Protein AF-A0A9P5JJC6-F1 (afdb_monomer)

Foldseek 3Di:
DFADEDDCLQQAPLLLVLLLLLLCLLVVLLLLLLVVVDDPVVLVVSLVLSQVSLLVLLVSLLVSLVVQVVCCVPPNDALLSLVSSLLSLVSSLLSSCSSVVSVVVSVVVVVVVVVPPPPDPPPPVPVCVVVVVVVCCVVSVVVSLVSSLVSLLSSLVSQLVCLVDVQVSGPPPRRCLQVQWQDAPNDTDRSPDPVNSVVSNVLSVQSNRVVSVVVVVVVVCCVVVVVLLVVVVVVVVVCCVPVVVVVVVVPPDDPDDDPDDPCPPPPVPSVSSSSRCVVSVVVSVSSSVSSVVSVVSHNYDPCSNDDDPSSVVSNVVSVVSVVVSVVVVPPDPPVPDPVVVVVVVVVVVVVVVVVVVVPPPPDDPDDDDDDDDDDDDDDDDDDD

Structure (mmCIF, N/CA/C/O backbone):
data_AF-A0A9P5JJC6-F1
#
_entry.id   AF-A0A9P5JJC6-F1
#
loop_
_atom_site.group_PDB
_atom_site.id
_atom_site.type_symbol
_atom_site.label_atom_id
_atom_site.label_alt_id
_atom_site.label_comp_id
_atom_site.label_asym_id
_atom_site.label_entity_id
_atom_site.label_seq_id
_atom_site.pdbx_PDB_ins_code
_atom_site.Cartn_x
_atom_site.Cartn_y
_atom_site.Cartn_z
_atom_site.occupancy
_atom_site.B_iso_or_equiv
_atom_site.auth_seq_id
_atom_site.auth_comp_id
_atom_site.auth_asym_id
_atom_site.auth_atom_id
_atom_site.pdbx_PDB_model_num
ATOM 1 N N . MET A 1 1 ? -23.517 14.681 21.147 1.00 79.69 1 MET A N 1
ATOM 2 C CA . MET A 1 1 ? -22.673 13.940 20.184 1.00 79.69 1 MET A CA 1
ATOM 3 C C . MET A 1 1 ? -21.593 13.255 20.994 1.00 79.69 1 MET A C 1
ATOM 5 O O . MET A 1 1 ? -21.137 13.869 21.946 1.00 79.69 1 MET A O 1
ATOM 9 N N . CYS A 1 2 ? -21.265 12.003 20.686 1.00 91.69 2 CYS A N 1
ATOM 10 C CA . CYS A 1 2 ? -20.196 11.279 21.375 1.00 91.69 2 CYS A CA 1
ATOM 11 C C . CYS A 1 2 ? -18.843 11.792 20.853 1.00 91.69 2 CYS A C 1
ATOM 13 O O . CYS A 1 2 ? -18.713 11.996 19.643 1.00 91.69 2 CYS A O 1
ATOM 15 N N . GLU A 1 3 ? -17.893 12.080 21.737 1.00 92.75 3 GLU A N 1
ATOM 16 C CA . GLU A 1 3 ? -16.533 12.500 21.375 1.00 92.75 3 GLU A CA 1
ATOM 17 C C . GLU A 1 3 ? -15.627 11.272 21.446 1.00 92.75 3 GLU A C 1
ATOM 19 O O . GLU A 1 3 ? -15.581 10.596 22.470 1.00 92.75 3 GLU A O 1
ATOM 24 N N . ILE A 1 4 ? -14.966 10.933 20.338 1.00 92.50 4 ILE A N 1
ATOM 25 C CA . ILE A 1 4 ? -14.081 9.765 20.286 1.00 92.50 4 ILE A CA 1
ATOM 26 C C . ILE A 1 4 ? -12.708 10.192 20.802 1.00 92.50 4 ILE A C 1
ATOM 28 O O . ILE A 1 4 ? -12.086 11.090 20.227 1.00 92.50 4 ILE A O 1
ATOM 32 N N . GLN A 1 5 ? -12.236 9.549 21.872 1.00 91.00 5 GLN A N 1
ATOM 33 C CA . GLN A 1 5 ? -10.910 9.817 22.419 1.00 91.00 5 GLN A CA 1
ATOM 34 C C . GLN A 1 5 ? -9.816 9.157 21.567 1.00 91.00 5 GLN A C 1
ATOM 36 O O . GLN A 1 5 ? -9.604 7.948 21.652 1.00 91.00 5 GLN A O 1
ATOM 41 N N . THR A 1 6 ? -9.133 10.013 20.803 1.00 88.75 6 THR A N 1
ATOM 42 C CA . THR A 1 6 ? -7.909 9.787 20.012 1.00 88.75 6 THR A CA 1
ATOM 43 C C . THR A 1 6 ? -6.811 9.011 20.752 1.00 88.75 6 THR A C 1
ATOM 45 O O . THR A 1 6 ? -6.292 9.546 21.729 1.00 88.75 6 THR A O 1
ATOM 48 N N . ASN A 1 7 ? -6.356 7.829 20.301 1.00 89.25 7 ASN A N 1
ATOM 49 C CA . ASN A 1 7 ? -5.052 7.291 20.704 1.00 89.25 7 ASN A CA 1
ATOM 50 C C . ASN A 1 7 ? -3.941 7.746 19.727 1.00 89.25 7 ASN A C 1
ATOM 52 O O . ASN A 1 7 ? -3.758 7.135 18.660 1.00 89.25 7 ASN A O 1
ATOM 56 N N . PRO A 1 8 ? -3.142 8.775 20.084 1.00 88.31 8 PRO A N 1
ATOM 57 C CA . PRO A 1 8 ? -2.118 9.328 19.201 1.00 88.31 8 PRO A CA 1
ATOM 58 C C . PRO A 1 8 ? -0.985 8.342 18.884 1.00 88.31 8 PRO A C 1
ATOM 60 O O . PRO A 1 8 ? -0.291 8.531 17.885 1.00 88.31 8 PRO A O 1
ATOM 63 N N . ASP A 1 9 ? -0.777 7.291 19.677 1.00 86.19 9 ASP A N 1
ATOM 64 C CA . ASP A 1 9 ? 0.316 6.342 19.449 1.00 86.19 9 ASP A CA 1
ATOM 65 C C . ASP A 1 9 ? -0.030 5.267 18.409 1.00 86.19 9 ASP A C 1
ATOM 67 O O . ASP A 1 9 ? 0.871 4.737 17.761 1.00 86.19 9 ASP A O 1
ATOM 71 N N . ALA A 1 10 ? -1.316 4.953 18.214 1.00 86.06 10 ALA A N 1
ATOM 72 C CA . ALA A 1 10 ? -1.757 3.973 17.214 1.00 86.06 10 ALA A CA 1
ATOM 73 C C . ALA A 1 10 ? -2.238 4.618 15.912 1.00 86.06 10 ALA A C 1
ATOM 75 O O . ALA A 1 10 ? -1.879 4.163 14.824 1.00 86.06 10 ALA A O 1
ATOM 76 N N . ALA A 1 11 ? -3.041 5.676 16.018 1.00 88.12 11 ALA A N 1
ATOM 77 C CA . ALA A 1 11 ? -3.703 6.309 14.880 1.00 88.12 11 ALA A CA 1
ATOM 78 C C . ALA A 1 11 ? -3.235 7.752 14.645 1.00 88.12 11 ALA A C 1
ATOM 80 O O . ALA A 1 11 ? -3.816 8.463 13.827 1.00 88.12 11 ALA A O 1
ATOM 81 N N . GLY A 1 12 ? -2.183 8.201 15.329 1.00 90.62 12 GLY A N 1
ATOM 82 C CA . GLY A 1 12 ? -1.742 9.586 15.252 1.00 90.62 12 GLY A CA 1
ATOM 83 C C . GLY A 1 12 ? -1.091 9.991 13.932 1.00 90.62 12 GLY A C 1
ATOM 84 O O . GLY A 1 12 ? -0.578 9.171 13.166 1.00 90.62 12 GLY A O 1
ATOM 85 N N . VAL A 1 13 ? -1.062 11.303 13.694 1.00 91.62 13 VAL A N 1
ATOM 86 C CA . VAL A 1 13 ? -0.638 11.912 12.422 1.00 91.62 13 VAL A CA 1
ATOM 87 C C . VAL A 1 13 ? 0.769 11.478 11.996 1.00 91.62 13 VAL A C 1
ATOM 89 O O . VAL A 1 13 ? 0.978 11.176 10.822 1.00 91.62 13 VAL A O 1
ATOM 92 N N . GLY A 1 14 ? 1.733 11.388 12.920 1.00 91.38 14 GLY A N 1
ATOM 93 C CA . GLY A 1 14 ? 3.092 10.958 12.566 1.00 91.38 14 GLY A CA 1
ATOM 94 C C . GLY A 1 14 ? 3.196 9.481 12.166 1.00 91.38 14 GLY A C 1
ATOM 95 O O . GLY A 1 14 ? 3.938 9.160 11.236 1.00 91.38 14 GLY A O 1
ATOM 96 N N . VAL A 1 15 ? 2.410 8.590 12.787 1.00 92.75 15 VAL A N 1
ATOM 97 C CA . VAL A 1 15 ? 2.333 7.172 12.378 1.00 92.75 15 VAL A CA 1
ATOM 98 C C . VAL A 1 15 ? 1.735 7.072 10.978 1.00 92.75 15 VAL A C 1
ATOM 100 O O . VAL A 1 15 ? 2.300 6.405 10.112 1.00 92.75 15 VAL A O 1
ATOM 103 N N . GLN A 1 16 ? 0.647 7.803 10.720 1.00 95.00 16 GLN A N 1
ATOM 104 C CA . GLN A 1 16 ? 0.024 7.853 9.398 1.00 95.00 16 GLN A CA 1
ATOM 105 C C . GLN A 1 16 ? 1.000 8.348 8.326 1.00 95.00 16 GLN A C 1
ATOM 107 O O . GLN A 1 16 ? 1.198 7.680 7.313 1.00 95.00 16 GLN A O 1
ATOM 112 N N . ALA A 1 17 ? 1.652 9.490 8.566 1.00 95.00 17 ALA A N 1
ATOM 113 C CA . ALA A 1 17 ? 2.619 10.068 7.640 1.00 95.00 17 ALA A CA 1
ATOM 114 C C . ALA A 1 17 ? 3.776 9.103 7.350 1.00 95.00 17 ALA A C 1
ATOM 116 O O . ALA A 1 17 ? 4.159 8.932 6.192 1.00 95.00 17 ALA A O 1
ATOM 117 N N . SER A 1 18 ? 4.291 8.425 8.382 1.00 95.06 18 SER A N 1
ATOM 118 C CA . SER A 1 18 ? 5.334 7.410 8.231 1.00 95.06 18 SER A CA 1
ATOM 119 C C . SER A 1 18 ? 4.886 6.262 7.326 1.00 95.06 18 SER A C 1
ATOM 121 O O . SER A 1 18 ? 5.585 5.932 6.367 1.00 95.06 18 SER A O 1
ATOM 123 N N . VAL A 1 19 ? 3.699 5.696 7.566 1.00 96.12 19 VAL A N 1
ATOM 124 C CA . VAL A 1 19 ? 3.147 4.611 6.742 1.00 96.12 19 VAL A CA 1
ATOM 125 C C . VAL A 1 19 ? 2.940 5.062 5.295 1.00 96.12 19 VAL A C 1
ATOM 127 O O . VAL A 1 19 ? 3.294 4.325 4.376 1.00 96.12 19 VAL A O 1
ATOM 130 N N . TYR A 1 20 ? 2.430 6.277 5.071 1.00 96.81 20 TYR A N 1
ATOM 131 C CA . TYR A 1 20 ? 2.233 6.812 3.721 1.00 96.81 20 TYR A CA 1
ATOM 132 C C . TYR A 1 20 ? 3.564 6.953 2.979 1.00 96.81 20 TYR A C 1
ATOM 134 O O . TYR A 1 20 ? 3.691 6.462 1.858 1.00 96.81 20 TYR A O 1
ATOM 142 N N . ILE A 1 21 ? 4.577 7.556 3.612 1.00 96.00 21 ILE A N 1
ATOM 143 C CA . ILE A 1 21 ? 5.918 7.696 3.027 1.00 96.00 21 ILE A CA 1
ATOM 144 C C . ILE A 1 21 ? 6.488 6.314 2.694 1.00 96.00 21 ILE A C 1
ATOM 146 O O . ILE A 1 21 ? 6.892 6.074 1.556 1.00 96.00 21 ILE A O 1
ATOM 150 N N . GLN A 1 22 ? 6.469 5.384 3.652 1.00 95.00 22 GLN A N 1
ATOM 151 C CA . GLN A 1 22 ? 7.000 4.033 3.462 1.00 95.00 22 GLN A CA 1
ATOM 152 C C . GLN A 1 22 ? 6.285 3.263 2.343 1.00 95.00 22 GLN A C 1
ATOM 154 O O . GLN A 1 22 ? 6.936 2.502 1.633 1.00 95.00 22 GLN A O 1
ATOM 159 N N . ALA A 1 23 ? 4.982 3.476 2.141 1.00 95.69 23 ALA A N 1
ATOM 160 C CA . ALA A 1 23 ? 4.236 2.843 1.056 1.00 95.69 23 ALA A CA 1
ATOM 161 C C . ALA A 1 23 ? 4.600 3.404 -0.333 1.00 95.69 23 ALA A C 1
ATOM 163 O O . ALA A 1 23 ? 4.572 2.664 -1.318 1.00 95.69 23 ALA A O 1
ATOM 164 N N . PHE A 1 24 ? 4.983 4.684 -0.430 1.00 95.81 24 PHE A N 1
ATOM 165 C CA . PHE A 1 24 ? 5.386 5.311 -1.696 1.00 95.81 24 PHE A CA 1
ATOM 166 C C . PHE A 1 24 ? 6.858 5.091 -2.068 1.00 95.81 24 PHE A C 1
ATOM 168 O O . PHE A 1 24 ? 7.178 5.063 -3.257 1.00 95.81 24 PHE A O 1
ATOM 175 N N . LEU A 1 25 ? 7.764 4.914 -1.103 1.00 95.19 25 LEU A N 1
ATOM 176 C CA . LEU A 1 25 ? 9.202 4.778 -1.383 1.00 95.19 25 LEU A CA 1
ATOM 177 C C . LEU A 1 25 ? 9.561 3.630 -2.353 1.00 95.19 25 LEU A C 1
ATOM 179 O O . LEU A 1 25 ? 10.327 3.887 -3.288 1.00 95.19 25 LEU A O 1
ATOM 183 N N . PRO A 1 26 ? 9.008 2.405 -2.227 1.00 93.81 26 PRO A N 1
ATOM 184 C CA . PRO A 1 26 ? 9.242 1.342 -3.204 1.00 93.81 26 PRO A CA 1
ATOM 185 C C . PRO A 1 26 ? 8.793 1.726 -4.622 1.00 93.81 26 PRO A C 1
ATOM 187 O O . PRO A 1 26 ? 9.467 1.388 -5.595 1.00 93.81 26 PRO A O 1
ATOM 190 N N . LEU A 1 27 ? 7.678 2.459 -4.749 1.00 92.50 27 LEU A N 1
ATOM 191 C CA . LEU A 1 27 ? 7.147 2.915 -6.039 1.00 92.50 27 LEU A CA 1
ATOM 192 C C . LEU A 1 27 ? 8.057 3.968 -6.670 1.00 92.50 27 LEU A C 1
ATOM 194 O O . LEU A 1 27 ? 8.324 3.905 -7.867 1.00 92.50 27 LEU A O 1
ATOM 198 N N . ILE A 1 28 ? 8.580 4.897 -5.867 1.00 92.56 28 ILE A N 1
ATOM 199 C CA . ILE A 1 28 ? 9.541 5.909 -6.324 1.00 92.56 28 ILE A CA 1
ATOM 200 C C . ILE A 1 28 ? 10.833 5.239 -6.806 1.00 92.56 28 ILE A C 1
ATOM 202 O O . ILE A 1 28 ? 11.307 5.556 -7.894 1.00 92.56 28 ILE A O 1
ATOM 206 N N . SER A 1 29 ? 11.367 4.275 -6.050 1.00 91.06 29 SER A N 1
ATOM 207 C CA . SER A 1 29 ? 12.551 3.502 -6.456 1.00 91.06 29 SER A CA 1
ATOM 208 C C . SER A 1 29 ? 12.326 2.783 -7.795 1.00 91.06 29 SER A C 1
ATOM 210 O O . SER A 1 29 ? 13.157 2.876 -8.700 1.00 91.06 29 SER A O 1
ATOM 212 N N . MET A 1 30 ? 11.151 2.170 -7.981 1.00 88.31 30 MET A N 1
ATOM 213 C CA . MET A 1 30 ? 10.762 1.563 -9.256 1.00 88.31 30 MET A CA 1
ATOM 214 C C . MET A 1 30 ? 10.666 2.593 -10.394 1.00 88.31 30 MET A C 1
ATOM 216 O O . MET A 1 30 ? 11.070 2.299 -11.519 1.00 88.31 30 MET A O 1
ATOM 220 N N . MET A 1 31 ? 10.147 3.797 -10.131 1.00 89.19 31 MET A N 1
ATOM 221 C CA . MET A 1 31 ? 10.062 4.858 -11.144 1.00 89.19 31 MET A CA 1
ATOM 222 C C . MET A 1 31 ? 11.430 5.344 -11.580 1.00 89.19 31 MET A C 1
ATOM 224 O O . MET A 1 31 ? 11.656 5.519 -12.774 1.00 89.19 31 MET A O 1
ATOM 228 N N . ILE A 1 32 ? 12.352 5.503 -10.634 1.00 88.81 32 ILE A N 1
ATOM 229 C CA . ILE A 1 32 ? 13.734 5.885 -10.923 1.00 88.81 32 ILE A CA 1
ATOM 230 C C . ILE A 1 32 ? 14.394 4.837 -11.825 1.00 88.81 32 ILE A C 1
ATOM 232 O O . ILE A 1 32 ? 14.992 5.211 -12.833 1.00 88.81 32 ILE A O 1
ATOM 236 N N . ALA A 1 33 ? 14.217 3.545 -11.519 1.00 86.00 33 ALA A N 1
ATOM 237 C CA . ALA A 1 33 ? 14.742 2.454 -12.342 1.00 86.00 33 ALA A CA 1
ATOM 238 C C . ALA A 1 33 ? 14.231 2.527 -13.791 1.00 86.00 33 ALA A C 1
ATOM 240 O O . ALA A 1 33 ? 15.001 2.422 -14.742 1.00 86.00 33 ALA A O 1
ATOM 241 N N . ILE A 1 34 ? 12.932 2.784 -13.971 1.00 86.00 34 ILE A N 1
ATOM 242 C CA . ILE A 1 34 ? 12.324 2.888 -15.303 1.00 86.00 34 ILE A CA 1
ATOM 243 C C . ILE A 1 34 ? 12.801 4.141 -16.049 1.00 86.00 34 ILE A C 1
ATOM 245 O O . ILE A 1 34 ? 13.106 4.051 -17.238 1.00 86.00 34 ILE A O 1
ATOM 249 N N . CYS A 1 35 ? 12.870 5.294 -15.377 1.00 86.50 35 CYS A N 1
ATOM 250 C CA . CYS A 1 35 ? 13.293 6.560 -15.981 1.00 86.50 35 CYS A CA 1
ATOM 251 C C . CYS A 1 35 ? 14.750 6.534 -16.447 1.00 86.50 35 CYS A C 1
ATOM 253 O O . CYS A 1 35 ? 15.067 7.126 -17.476 1.00 86.50 35 CYS A O 1
ATOM 255 N N . ARG A 1 36 ? 15.633 5.868 -15.696 1.00 85.12 36 ARG A N 1
ATOM 256 C CA . ARG A 1 36 ? 17.063 5.798 -16.014 1.00 85.12 36 ARG A CA 1
ATOM 257 C C . ARG A 1 36 ? 17.356 4.931 -17.239 1.00 85.12 36 ARG A C 1
ATOM 259 O O . ARG A 1 36 ? 18.370 5.148 -17.891 1.00 85.12 36 ARG A O 1
ATOM 266 N N . GLY A 1 37 ? 16.469 3.993 -17.588 1.00 76.44 37 GLY A N 1
ATOM 267 C CA . GLY A 1 37 ? 16.646 3.126 -18.761 1.00 76.44 37 GLY A CA 1
ATOM 268 C C . GLY A 1 37 ? 17.966 2.347 -18.740 1.00 76.44 37 GLY A C 1
ATOM 269 O O . GLY A 1 37 ? 18.495 2.006 -19.796 1.00 76.44 37 GLY A O 1
ATOM 270 N N . GLU A 1 38 ? 18.517 2.132 -17.544 1.00 67.75 38 GLU A N 1
ATOM 271 C CA . GLU A 1 38 ? 19.884 1.671 -17.338 1.00 67.75 38 GLU A CA 1
ATOM 272 C C . GLU A 1 38 ? 20.054 0.169 -17.594 1.00 67.75 38 GLU A C 1
ATOM 274 O O . GLU A 1 38 ? 19.089 -0.588 -17.748 1.00 67.75 38 GLU A O 1
ATOM 279 N N . SER A 1 39 ? 21.323 -0.250 -17.639 1.00 68.69 39 SER A N 1
ATOM 280 C CA . SER A 1 39 ? 21.738 -1.642 -17.809 1.00 68.69 39 SER A CA 1
ATOM 281 C C . SER A 1 39 ? 21.050 -2.591 -16.814 1.00 68.69 39 SER A C 1
ATOM 283 O O . SER A 1 39 ? 20.652 -2.205 -15.712 1.00 68.69 39 SER A O 1
ATOM 285 N N . LEU A 1 40 ? 20.940 -3.871 -17.187 1.00 70.62 40 LEU A N 1
ATOM 286 C CA . LEU A 1 40 ? 20.334 -4.927 -16.365 1.00 70.62 40 LEU A CA 1
ATOM 287 C C . LEU A 1 40 ? 20.858 -4.941 -14.914 1.00 70.62 40 LEU A C 1
ATOM 289 O O . LEU A 1 40 ? 20.086 -5.203 -13.995 1.00 70.62 40 LEU A O 1
ATOM 293 N N . VAL A 1 41 ? 22.143 -4.633 -14.710 1.00 72.44 41 VAL A N 1
ATOM 294 C CA . VAL A 1 41 ? 22.804 -4.647 -13.395 1.00 72.44 41 VAL A CA 1
ATOM 295 C C . VAL A 1 41 ? 22.223 -3.591 -12.450 1.00 72.44 41 VAL A C 1
ATOM 297 O O . VAL A 1 41 ? 21.897 -3.919 -11.309 1.00 72.44 41 VAL A O 1
ATOM 300 N N . GLU A 1 42 ? 22.014 -2.357 -12.917 1.00 77.38 42 GLU A N 1
ATOM 301 C CA . GLU A 1 42 ? 21.430 -1.302 -12.073 1.00 77.38 42 GLU A CA 1
ATOM 302 C C . GLU A 1 42 ? 19.970 -1.620 -11.725 1.00 77.38 42 GLU A C 1
ATOM 304 O O . GLU A 1 42 ? 19.536 -1.465 -10.581 1.00 77.38 42 GLU A O 1
ATOM 309 N N . ASN A 1 43 ? 19.210 -2.155 -12.687 1.00 78.25 43 ASN A N 1
ATOM 310 C CA . ASN A 1 43 ? 17.826 -2.562 -12.446 1.00 78.25 43 ASN A CA 1
ATOM 311 C C . ASN A 1 43 ? 17.723 -3.636 -11.352 1.00 78.25 43 ASN A C 1
ATOM 313 O O . ASN A 1 43 ? 16.788 -3.606 -10.551 1.00 78.25 43 ASN A O 1
ATOM 317 N N . VAL A 1 44 ? 18.686 -4.565 -11.280 1.00 81.12 44 VAL A N 1
ATOM 318 C CA . VAL A 1 44 ? 18.753 -5.577 -10.213 1.00 81.12 44 VAL A CA 1
ATOM 319 C C . VAL A 1 44 ? 19.022 -4.929 -8.855 1.00 81.12 44 VAL A C 1
ATOM 321 O O . VAL A 1 44 ? 18.357 -5.266 -7.878 1.00 81.12 44 VAL A O 1
ATOM 324 N N . ARG A 1 45 ? 19.941 -3.965 -8.782 1.00 84.38 45 ARG A N 1
ATOM 325 C CA . ARG A 1 45 ? 20.265 -3.259 -7.536 1.00 84.38 45 ARG A CA 1
ATOM 326 C C . ARG A 1 45 ? 19.081 -2.447 -7.001 1.00 84.38 45 ARG A C 1
ATOM 328 O O . ARG A 1 45 ? 18.729 -2.566 -5.827 1.00 84.38 45 ARG A O 1
ATOM 335 N N . LEU A 1 46 ? 18.422 -1.670 -7.861 1.00 84.38 46 LEU A N 1
ATOM 336 C CA . LEU A 1 46 ? 17.216 -0.917 -7.494 1.00 84.38 46 LEU A CA 1
ATOM 337 C C . LEU A 1 46 ? 16.069 -1.856 -7.097 1.00 84.38 46 LEU A C 1
ATOM 339 O O . LEU A 1 46 ? 15.315 -1.566 -6.167 1.00 84.38 46 LEU A O 1
ATOM 343 N N . HIS A 1 47 ? 15.970 -3.021 -7.741 1.00 85.25 47 HIS A N 1
ATOM 344 C CA . HIS A 1 47 ? 15.034 -4.062 -7.339 1.00 85.25 47 HIS A CA 1
ATOM 345 C C . HIS A 1 47 ? 15.321 -4.573 -5.918 1.00 85.25 47 HIS A C 1
ATOM 347 O O . HIS A 1 47 ? 14.399 -4.620 -5.100 1.00 85.25 47 HIS A O 1
ATOM 353 N N . GLU A 1 48 ? 16.575 -4.882 -5.577 1.00 86.75 48 GLU A N 1
ATOM 354 C CA . GLU A 1 48 ? 16.948 -5.278 -4.212 1.00 86.75 48 GLU A CA 1
ATOM 355 C C . GLU A 1 48 ? 16.610 -4.189 -3.183 1.00 86.75 48 GLU A C 1
ATOM 357 O O . GLU A 1 48 ? 16.034 -4.491 -2.133 1.00 86.75 48 GLU A O 1
ATOM 362 N N . GLN A 1 49 ? 16.873 -2.918 -3.501 1.00 89.19 49 GLN A N 1
ATOM 363 C CA . GLN A 1 49 ? 16.501 -1.798 -2.635 1.00 89.19 49 GLN A CA 1
ATOM 364 C C . GLN A 1 49 ? 14.980 -1.706 -2.445 1.00 89.19 49 GLN A C 1
ATOM 366 O O . GLN A 1 49 ? 14.507 -1.524 -1.320 1.00 89.19 49 GLN A O 1
ATOM 371 N N . SER A 1 50 ? 14.198 -1.905 -3.511 1.00 90.12 50 SER A N 1
ATOM 372 C CA . SER A 1 50 ? 12.734 -1.932 -3.423 1.00 90.12 50 SER A CA 1
ATOM 373 C C . SER A 1 50 ? 12.225 -3.059 -2.512 1.00 90.12 50 SER A C 1
ATOM 375 O O . SER A 1 50 ? 11.279 -2.844 -1.753 1.00 90.12 50 SER A O 1
ATOM 377 N N . ILE A 1 51 ? 12.879 -4.233 -2.516 1.00 90.81 51 ILE A N 1
ATOM 378 C CA . ILE A 1 51 ? 12.553 -5.353 -1.618 1.00 90.81 51 ILE A CA 1
ATOM 379 C C . ILE A 1 51 ? 12.802 -4.960 -0.163 1.00 90.81 51 ILE A C 1
ATOM 381 O O . ILE A 1 51 ? 11.961 -5.239 0.691 1.00 90.81 51 ILE A O 1
ATOM 385 N N . ILE A 1 52 ? 13.936 -4.321 0.133 1.00 91.75 52 ILE A N 1
ATOM 386 C CA . ILE A 1 52 ? 14.273 -3.891 1.498 1.00 91.75 52 ILE A CA 1
ATOM 387 C C . ILE A 1 52 ? 13.222 -2.897 2.012 1.00 91.75 52 ILE A C 1
ATOM 389 O O . ILE A 1 52 ? 12.674 -3.104 3.094 1.00 91.75 52 ILE A O 1
ATOM 393 N N . LEU A 1 53 ? 12.870 -1.887 1.210 1.00 93.31 53 LEU A N 1
ATOM 394 C CA . LEU A 1 53 ? 11.852 -0.883 1.554 1.00 93.31 53 LEU A CA 1
ATOM 395 C C . LEU A 1 53 ? 10.454 -1.501 1.739 1.00 93.31 53 LEU A C 1
ATOM 397 O O . LEU A 1 53 ? 9.707 -1.138 2.650 1.00 93.31 53 LEU A O 1
ATOM 401 N N . ALA A 1 54 ? 10.096 -2.472 0.898 1.00 93.12 54 ALA A N 1
ATOM 402 C CA . ALA A 1 54 ? 8.848 -3.214 1.037 1.00 93.12 54 ALA A CA 1
ATOM 403 C C . ALA A 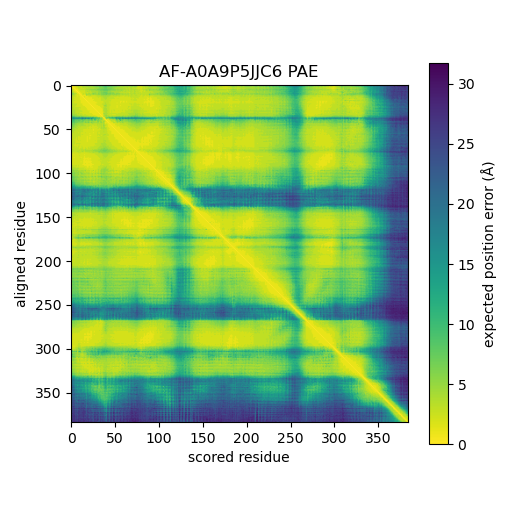1 54 ? 8.821 -4.041 2.333 1.00 93.12 54 ALA A C 1
ATOM 405 O O . ALA A 1 54 ? 7.822 -4.026 3.051 1.00 93.12 54 ALA A O 1
ATOM 406 N N . LYS A 1 55 ? 9.923 -4.725 2.675 1.00 92.62 55 LYS A N 1
ATOM 407 C CA . LYS A 1 55 ? 10.047 -5.481 3.933 1.00 92.62 55 LYS A CA 1
ATOM 408 C C . LYS A 1 55 ? 9.889 -4.566 5.149 1.00 92.62 55 LYS A C 1
ATOM 410 O O . LYS A 1 55 ? 9.156 -4.923 6.066 1.00 92.62 55 LYS A O 1
ATOM 415 N N . THR A 1 56 ? 10.515 -3.386 5.155 1.00 92.62 56 THR A N 1
ATOM 416 C CA . THR A 1 56 ? 10.378 -2.428 6.268 1.00 92.62 56 THR A CA 1
ATOM 417 C C . THR A 1 56 ? 8.946 -1.921 6.427 1.00 92.62 56 THR A C 1
ATOM 419 O O . THR A 1 56 ? 8.462 -1.806 7.553 1.00 92.62 56 THR A O 1
ATOM 422 N N . SER A 1 57 ? 8.237 -1.696 5.315 1.00 94.31 57 SER A N 1
ATOM 423 C CA . SER A 1 57 ? 6.825 -1.299 5.340 1.00 94.31 57 SER A CA 1
ATOM 424 C C . SER A 1 57 ? 5.928 -2.405 5.916 1.00 94.31 57 SER A C 1
ATOM 426 O O . SER A 1 57 ? 5.111 -2.139 6.798 1.00 94.31 57 SER A O 1
ATOM 428 N N . LEU A 1 58 ? 6.135 -3.666 5.512 1.00 95.00 58 LEU A N 1
ATOM 429 C CA . LEU A 1 58 ? 5.406 -4.819 6.061 1.00 95.00 58 LEU A CA 1
ATOM 430 C C . LEU A 1 58 ? 5.687 -5.034 7.554 1.00 95.00 58 LEU A C 1
ATOM 432 O O . LEU A 1 58 ? 4.759 -5.254 8.331 1.00 95.00 58 LEU A O 1
ATOM 436 N N . LEU A 1 59 ? 6.950 -4.926 7.976 1.00 94.38 59 LEU A N 1
ATOM 437 C CA . LEU A 1 59 ? 7.317 -5.022 9.392 1.00 94.38 59 LEU A CA 1
ATOM 438 C C . LEU A 1 59 ? 6.664 -3.913 10.220 1.00 94.38 59 LEU A C 1
ATOM 440 O O . LEU A 1 59 ? 6.198 -4.173 11.327 1.00 94.38 59 LEU A O 1
ATOM 444 N N . THR A 1 60 ? 6.568 -2.705 9.663 1.00 93.75 60 THR A N 1
ATOM 445 C CA . THR A 1 60 ? 5.860 -1.589 10.294 1.00 93.75 60 THR A CA 1
ATOM 446 C C . THR A 1 60 ? 4.367 -1.897 10.428 1.00 93.75 60 THR A C 1
ATOM 448 O O . THR A 1 60 ? 3.803 -1.687 11.497 1.00 93.75 60 THR A O 1
ATOM 451 N N . ALA A 1 61 ? 3.729 -2.474 9.404 1.00 95.56 61 ALA A N 1
ATOM 452 C CA . ALA A 1 61 ? 2.327 -2.894 9.480 1.00 95.56 61 ALA A CA 1
ATOM 453 C C . ALA A 1 61 ? 2.082 -3.916 10.603 1.00 95.56 61 ALA A C 1
ATOM 455 O O . ALA A 1 61 ? 1.131 -3.775 11.370 1.00 95.56 61 ALA A O 1
ATOM 456 N N . VAL A 1 62 ? 2.956 -4.921 10.725 1.00 96.12 62 VAL A N 1
ATOM 457 C CA . VAL A 1 62 ? 2.882 -5.930 11.793 1.00 96.12 62 VAL A CA 1
ATOM 458 C C . VAL A 1 62 ? 3.098 -5.289 13.167 1.00 96.12 62 VAL A C 1
ATOM 460 O O . VAL A 1 62 ? 2.344 -5.573 14.096 1.00 96.12 62 VAL A O 1
ATOM 463 N N . ALA A 1 63 ? 4.078 -4.392 13.297 1.00 94.69 63 ALA A N 1
ATOM 464 C CA . ALA A 1 63 ? 4.356 -3.687 14.545 1.00 94.69 63 ALA A CA 1
ATOM 465 C C . ALA A 1 63 ? 3.167 -2.827 15.006 1.00 94.69 63 ALA A C 1
ATOM 467 O O . ALA A 1 63 ? 2.814 -2.866 16.183 1.00 94.69 63 ALA A O 1
ATOM 468 N N . ILE A 1 64 ? 2.508 -2.109 14.090 1.00 94.81 64 ILE A N 1
ATOM 469 C CA . ILE A 1 64 ? 1.315 -1.309 14.404 1.00 94.81 64 ILE A CA 1
ATOM 470 C C . ILE A 1 64 ? 0.183 -2.208 14.926 1.00 94.81 64 ILE A C 1
ATOM 472 O O . ILE A 1 64 ? -0.462 -1.854 15.911 1.00 94.81 64 ILE A O 1
ATOM 476 N N . ILE A 1 65 ? -0.035 -3.389 14.339 1.00 96.69 65 ILE A N 1
ATOM 477 C CA . ILE A 1 65 ? -1.074 -4.323 14.813 1.00 96.69 65 ILE A CA 1
ATOM 478 C C . ILE A 1 65 ? -0.744 -4.866 16.193 1.00 96.69 65 ILE A C 1
ATOM 480 O O . ILE A 1 65 ? -1.621 -4.914 17.049 1.00 96.69 65 ILE A O 1
ATOM 484 N N . ILE A 1 66 ? 0.507 -5.263 16.432 1.00 95.81 66 ILE A N 1
ATOM 485 C CA . ILE A 1 66 ? 0.929 -5.738 17.753 1.00 95.81 66 ILE A CA 1
ATOM 486 C C . ILE A 1 66 ? 0.699 -4.639 18.796 1.00 95.81 66 ILE A C 1
ATOM 488 O O . ILE A 1 66 ? 0.121 -4.915 19.847 1.00 95.81 66 ILE A O 1
ATOM 492 N N . SER A 1 67 ? 1.065 -3.392 18.487 1.00 94.69 67 SER A N 1
ATOM 493 C CA . SER A 1 67 ? 0.784 -2.240 19.348 1.00 94.69 67 SER A CA 1
ATOM 494 C C . SER A 1 67 ? -0.715 -2.055 19.587 1.00 94.69 67 SER A C 1
ATOM 496 O O . SER A 1 67 ? -1.124 -1.915 20.737 1.00 94.69 67 SER A O 1
ATOM 498 N N . ALA A 1 68 ? -1.547 -2.139 18.546 1.00 95.75 68 ALA A N 1
ATOM 499 C CA . ALA A 1 68 ? -3.000 -2.031 18.666 1.00 95.75 68 ALA A CA 1
ATOM 500 C C . ALA A 1 68 ? -3.597 -3.154 19.534 1.00 95.75 68 ALA A C 1
ATOM 502 O O . ALA A 1 68 ? -4.442 -2.893 20.390 1.00 95.75 68 ALA A O 1
ATOM 503 N N . ILE A 1 69 ? -3.117 -4.394 19.386 1.00 96.44 69 ILE A N 1
ATOM 504 C CA . ILE A 1 69 ? -3.520 -5.526 20.230 1.00 96.44 69 ILE A CA 1
ATOM 505 C C . ILE A 1 69 ? -3.139 -5.247 21.688 1.00 96.44 69 ILE A C 1
ATOM 507 O O . ILE A 1 69 ? -3.998 -5.313 22.567 1.00 96.44 69 ILE A O 1
ATOM 511 N N . VAL A 1 70 ? -1.887 -4.880 21.968 1.00 95.75 70 VAL A N 1
ATOM 512 C CA . VAL A 1 70 ? -1.440 -4.583 23.339 1.00 95.75 70 VAL A CA 1
ATOM 513 C C . VAL A 1 70 ? -2.258 -3.443 23.954 1.00 95.75 70 VAL A C 1
ATOM 515 O O . VAL A 1 70 ? -2.728 -3.571 25.086 1.00 95.75 70 VAL A O 1
ATOM 518 N N . GLN A 1 71 ? -2.490 -2.364 23.204 1.00 94.00 71 GLN A N 1
ATOM 519 C CA . GLN A 1 71 ? -3.290 -1.225 23.657 1.00 94.00 71 GLN A CA 1
ATOM 520 C C . GLN A 1 71 ? -4.746 -1.618 23.928 1.00 94.00 71 GLN A C 1
ATOM 522 O O . GLN A 1 71 ? -5.272 -1.285 24.988 1.00 94.00 71 GLN A O 1
ATOM 527 N N . SER A 1 72 ? -5.366 -2.418 23.056 1.00 95.31 72 SER A N 1
ATOM 528 C CA . SER A 1 72 ? -6.741 -2.901 23.255 1.00 95.31 72 SER A CA 1
ATOM 529 C C . SER A 1 72 ? -6.913 -3.745 24.527 1.00 95.31 72 SER A C 1
ATOM 531 O O . SER A 1 72 ? -7.970 -3.725 25.162 1.00 95.31 72 SER A O 1
ATOM 533 N N . HIS A 1 73 ? -5.860 -4.455 24.946 1.00 95.56 73 HIS A N 1
ATOM 534 C CA . HIS A 1 73 ? -5.860 -5.230 26.184 1.00 95.56 73 HIS A CA 1
ATOM 535 C C . HIS A 1 73 ? -5.562 -4.395 27.432 1.00 95.56 73 HIS A C 1
ATOM 537 O O . HIS A 1 73 ? -6.068 -4.733 28.500 1.00 95.56 73 HIS A O 1
ATOM 543 N N . LYS A 1 74 ? -4.725 -3.356 27.328 1.00 95.06 74 LYS A N 1
ATOM 544 C CA . LYS A 1 74 ? -4.251 -2.577 28.484 1.00 95.06 74 LYS A CA 1
ATOM 545 C C . LYS A 1 74 ? -5.082 -1.334 28.777 1.00 95.06 74 LYS A C 1
ATOM 547 O O . LYS A 1 74 ? -5.379 -1.085 29.939 1.00 95.06 74 LYS A O 1
ATOM 552 N N . TYR A 1 75 ? -5.427 -0.578 27.745 1.00 93.31 75 TYR A N 1
ATOM 553 C CA . TYR A 1 75 ? -6.057 0.738 27.866 1.00 93.31 75 TYR A CA 1
ATOM 554 C C . TYR A 1 75 ? -7.464 0.773 27.263 1.00 93.31 75 TYR A C 1
ATOM 556 O O . TYR A 1 75 ? -8.207 1.716 27.500 1.00 93.31 75 TYR A O 1
ATOM 564 N N . GLY A 1 76 ? -7.835 -0.274 26.519 1.00 93.88 76 GLY A N 1
ATOM 565 C CA . GLY A 1 76 ? -8.991 -0.244 25.635 1.00 93.88 76 GLY A CA 1
ATOM 566 C C . GLY A 1 76 ? -8.633 0.459 24.326 1.00 93.88 76 GLY A C 1
ATOM 567 O O . GLY A 1 76 ? -7.860 1.411 24.303 1.00 93.88 76 GLY A O 1
ATOM 568 N N . LEU A 1 77 ? -9.144 -0.062 23.214 1.00 94.81 77 LEU A N 1
ATOM 569 C CA . LEU A 1 77 ? -8.960 0.534 21.894 1.00 94.81 77 LEU A CA 1
ATOM 570 C C . LEU A 1 77 ? -10.342 0.735 21.292 1.00 94.81 77 LEU A C 1
ATOM 572 O O . LEU A 1 77 ? -11.145 -0.202 21.289 1.00 94.81 77 LEU A O 1
ATOM 576 N N . SER A 1 78 ? -10.610 1.939 20.794 1.00 95.81 78 SER A N 1
ATOM 577 C CA . SER A 1 78 ? -11.877 2.204 20.129 1.00 95.81 78 SER A CA 1
ATOM 578 C C . SER A 1 78 ? -11.955 1.430 18.809 1.00 95.81 78 SER A C 1
ATOM 580 O O . SER A 1 78 ? -10.943 1.142 18.156 1.00 95.81 78 SER A O 1
ATOM 582 N N . VAL A 1 79 ? -13.171 1.099 18.367 1.00 96.75 79 VAL A N 1
ATOM 583 C CA . VAL A 1 79 ? -13.366 0.489 17.036 1.00 96.75 79 VAL A CA 1
ATOM 584 C C . VAL A 1 79 ? -12.910 1.442 15.926 1.00 96.75 79 VAL A C 1
ATOM 586 O O . VAL A 1 79 ? -12.432 0.993 14.883 1.00 96.75 79 VAL A O 1
ATOM 589 N N . PHE A 1 80 ? -13.020 2.752 16.160 1.00 96.50 80 PHE A N 1
ATOM 590 C CA . PHE A 1 80 ? -12.518 3.779 15.255 1.00 96.50 80 PHE A CA 1
ATOM 591 C C . PHE A 1 80 ? -10.999 3.665 15.061 1.00 96.50 80 PHE A C 1
ATOM 593 O O . PHE A 1 80 ? -10.548 3.523 13.924 1.00 96.50 80 PHE A O 1
ATOM 600 N N . ASP A 1 81 ? -10.215 3.635 16.142 1.00 95.81 81 ASP A N 1
ATOM 601 C CA . ASP A 1 81 ? -8.752 3.520 16.053 1.00 95.81 81 ASP A CA 1
ATOM 602 C C . ASP A 1 81 ? -8.331 2.211 15.385 1.00 95.81 81 ASP A C 1
ATOM 604 O O . ASP A 1 81 ? -7.440 2.196 14.534 1.00 95.81 81 ASP A O 1
ATOM 608 N N . ALA A 1 82 ? -9.013 1.110 15.711 1.00 97.19 82 ALA A N 1
ATOM 609 C CA . ALA A 1 82 ? -8.756 -0.186 15.094 1.00 97.19 82 ALA A CA 1
ATOM 610 C C . ALA A 1 82 ? -9.010 -0.174 13.574 1.00 97.19 82 ALA A C 1
ATOM 612 O O . ALA A 1 82 ? -8.234 -0.760 12.816 1.00 97.19 82 ALA A O 1
ATOM 613 N N . LEU A 1 83 ? -10.055 0.519 13.108 1.00 97.31 83 LEU A N 1
ATOM 614 C CA . LEU A 1 83 ? -10.345 0.705 11.681 1.00 97.31 83 LEU A CA 1
ATOM 615 C C . LEU A 1 83 ? -9.276 1.543 10.970 1.00 97.31 83 LEU A C 1
ATOM 617 O O . LEU A 1 83 ? -8.885 1.212 9.848 1.00 97.31 83 LEU A O 1
ATOM 621 N N . ILE A 1 84 ? -8.782 2.604 11.615 1.00 97.00 84 ILE A N 1
ATOM 622 C CA . ILE A 1 84 ? -7.684 3.416 11.077 1.00 97.00 84 ILE A CA 1
ATOM 623 C C . ILE A 1 84 ? -6.411 2.574 10.974 1.00 97.00 84 ILE A C 1
ATOM 625 O O . ILE A 1 84 ? -5.808 2.523 9.902 1.00 97.00 84 ILE A O 1
ATOM 629 N N . VAL A 1 85 ? -6.051 1.844 12.034 1.00 97.19 85 VAL A N 1
ATOM 630 C CA . VAL A 1 85 ? -4.918 0.906 12.039 1.00 97.19 85 VAL A CA 1
ATOM 631 C C . VAL A 1 85 ? -5.040 -0.109 10.902 1.00 97.19 85 VAL A C 1
ATOM 633 O O . VAL A 1 85 ? -4.095 -0.284 10.135 1.00 97.19 85 VAL A O 1
ATOM 636 N N . LEU A 1 86 ? -6.211 -0.726 10.723 1.00 97.62 86 LEU A N 1
ATOM 637 C CA . LEU A 1 86 ? -6.454 -1.676 9.636 1.00 97.62 86 LEU A CA 1
ATOM 638 C C . LEU A 1 86 ? -6.225 -1.051 8.252 1.00 97.62 86 LEU A C 1
ATOM 640 O O . LEU A 1 86 ? -5.568 -1.667 7.412 1.00 97.62 86 LEU A O 1
ATOM 644 N N . ASN A 1 87 ? -6.717 0.167 8.012 1.00 97.25 87 ASN A N 1
ATOM 645 C CA . ASN A 1 87 ? -6.477 0.878 6.754 1.00 97.25 87 ASN A CA 1
ATOM 646 C C . ASN A 1 87 ? -4.988 1.200 6.541 1.00 97.25 87 ASN A C 1
ATOM 648 O O . ASN A 1 87 ? -4.485 1.038 5.428 1.00 97.25 87 ASN A O 1
ATOM 652 N N . LEU A 1 88 ? -4.266 1.614 7.587 1.00 97.12 88 LEU A N 1
ATOM 653 C CA . LEU A 1 88 ? -2.821 1.860 7.516 1.00 97.12 88 LEU A CA 1
ATOM 654 C C . LEU A 1 88 ? -2.049 0.585 7.161 1.00 97.12 88 LEU A C 1
ATOM 656 O O . LEU A 1 88 ? -1.171 0.609 6.296 1.00 97.12 88 LEU A O 1
ATOM 660 N N . CYS A 1 89 ? -2.410 -0.548 7.759 1.00 97.44 89 CYS A N 1
ATOM 661 C CA . CYS A 1 89 ? -1.791 -1.827 7.437 1.00 97.44 89 CYS A CA 1
ATOM 662 C C . CYS A 1 89 ? -2.070 -2.256 5.990 1.00 97.44 89 CYS A C 1
ATOM 664 O O . CYS A 1 89 ? -1.163 -2.749 5.321 1.00 97.44 89 CYS A O 1
ATOM 666 N N . TRP A 1 90 ? -3.279 -2.016 5.472 1.00 96.94 90 TRP A N 1
ATOM 667 C CA . TRP A 1 90 ? -3.590 -2.246 4.058 1.00 96.94 90 TRP A CA 1
ATOM 668 C C . TRP A 1 90 ? -2.729 -1.390 3.122 1.00 96.94 90 TRP A C 1
ATOM 670 O O . TRP A 1 90 ? -2.202 -1.913 2.139 1.00 96.94 90 TRP A O 1
ATOM 680 N N . ILE A 1 91 ? -2.527 -0.108 3.445 1.00 97.00 91 ILE A N 1
ATOM 681 C CA . ILE A 1 91 ? -1.646 0.792 2.680 1.00 97.00 91 ILE A CA 1
ATOM 682 C C . ILE A 1 91 ? -0.214 0.241 2.631 1.00 97.00 91 ILE A C 1
ATOM 684 O O . ILE A 1 91 ? 0.374 0.146 1.551 1.00 97.00 91 ILE A O 1
ATOM 688 N N . ALA A 1 92 ? 0.324 -0.177 3.778 1.00 96.25 92 ALA A N 1
ATOM 689 C CA . ALA A 1 92 ? 1.659 -0.761 3.869 1.00 96.25 92 ALA A CA 1
ATOM 690 C C . ALA A 1 92 ? 1.785 -2.075 3.075 1.00 96.25 92 ALA A C 1
ATOM 692 O O . ALA A 1 92 ? 2.747 -2.265 2.331 1.00 96.25 92 ALA A O 1
ATOM 693 N N . VAL A 1 93 ? 0.787 -2.962 3.163 1.00 94.38 93 VAL A N 1
ATOM 694 C CA . VAL A 1 93 ? 0.760 -4.215 2.392 1.00 94.38 93 VAL A CA 1
ATOM 695 C C . VAL A 1 93 ? 0.754 -3.953 0.892 1.00 94.38 93 VAL A C 1
ATOM 697 O O . VAL A 1 93 ? 1.525 -4.583 0.172 1.00 94.38 93 VAL A O 1
ATOM 700 N N . ILE A 1 94 ? -0.060 -3.008 0.414 1.00 93.00 94 ILE A N 1
ATOM 701 C CA . ILE A 1 94 ? -0.122 -2.650 -1.010 1.00 93.00 94 ILE A CA 1
ATOM 702 C C . ILE A 1 94 ? 1.221 -2.096 -1.494 1.00 93.00 94 ILE A C 1
ATOM 704 O O . ILE A 1 94 ? 1.695 -2.513 -2.551 1.00 93.00 94 ILE A O 1
ATOM 708 N N . GLY A 1 95 ? 1.874 -1.225 -0.715 1.00 92.50 95 GLY A N 1
ATOM 709 C CA . GLY A 1 95 ? 3.243 -0.776 -1.004 1.00 92.50 95 GLY A CA 1
ATOM 710 C C . GLY A 1 95 ? 4.236 -1.944 -1.059 1.00 92.50 95 GLY A C 1
ATOM 711 O O . GLY A 1 95 ? 5.098 -1.999 -1.944 1.00 92.50 95 GLY A O 1
ATOM 712 N N . GLY A 1 96 ? 4.036 -2.934 -0.186 1.00 91.81 96 GLY A N 1
ATOM 713 C CA . GLY A 1 96 ? 4.784 -4.183 -0.127 1.00 91.81 96 GLY A CA 1
ATOM 714 C C . GLY A 1 96 ? 4.779 -5.002 -1.421 1.00 91.81 96 GLY A C 1
ATOM 715 O O . GLY A 1 96 ? 5.755 -5.702 -1.661 1.00 91.81 96 GLY A O 1
ATOM 716 N N . PHE A 1 97 ? 3.759 -4.884 -2.284 1.00 90.25 97 PHE A N 1
ATOM 717 C CA . PHE A 1 97 ? 3.673 -5.596 -3.574 1.00 90.25 97 PHE A CA 1
ATOM 718 C C . PHE A 1 97 ? 4.548 -5.018 -4.689 1.00 90.25 97 PHE A C 1
ATOM 720 O O . PHE A 1 97 ? 4.751 -5.673 -5.713 1.00 90.25 97 PHE A O 1
ATOM 727 N N . THR A 1 98 ? 5.093 -3.816 -4.518 1.00 88.00 98 THR A N 1
ATOM 728 C CA . THR A 1 98 ? 5.870 -3.135 -5.565 1.00 88.00 98 THR A CA 1
ATOM 729 C C . THR A 1 98 ? 7.047 -3.957 -6.119 1.00 88.00 98 THR A C 1
ATOM 731 O O . THR A 1 98 ? 7.198 -4.018 -7.344 1.00 88.00 98 THR A O 1
ATOM 734 N N . PRO A 1 99 ? 7.856 -4.659 -5.298 1.00 87.00 99 PRO A N 1
ATOM 735 C CA . PRO A 1 99 ? 8.948 -5.480 -5.812 1.00 87.00 99 PRO A CA 1
ATOM 736 C C . PRO A 1 99 ? 8.456 -6.608 -6.715 1.00 87.00 99 PRO A C 1
ATOM 738 O O . PRO A 1 99 ? 9.107 -6.920 -7.704 1.00 87.00 99 PRO A O 1
ATOM 741 N N . MET A 1 100 ? 7.279 -7.183 -6.451 1.00 85.62 100 MET A N 1
ATOM 742 C CA . MET A 1 100 ? 6.700 -8.217 -7.313 1.00 85.62 100 MET A CA 1
ATOM 743 C C . MET A 1 100 ? 6.459 -7.698 -8.737 1.00 85.62 100 MET A C 1
ATOM 745 O O . MET A 1 100 ? 6.715 -8.410 -9.708 1.00 85.62 100 MET A O 1
ATOM 749 N N . LEU A 1 101 ? 6.033 -6.440 -8.882 1.00 81.62 101 LEU A N 1
ATOM 750 C CA . LEU A 1 101 ? 5.890 -5.803 -10.194 1.00 81.62 101 LEU A CA 1
ATOM 751 C C . LEU A 1 101 ? 7.241 -5.597 -10.863 1.00 81.62 101 LEU A C 1
ATOM 753 O O . LEU A 1 101 ? 7.383 -5.874 -12.050 1.00 81.62 101 LEU A O 1
ATOM 757 N N . SER A 1 102 ? 8.228 -5.117 -10.107 1.00 82.38 102 SER A N 1
ATOM 758 C CA . SER A 1 102 ? 9.592 -4.937 -10.601 1.00 82.38 102 SER A CA 1
ATOM 759 C C . SER A 1 102 ? 10.201 -6.275 -11.054 1.00 82.38 102 SER A C 1
ATOM 761 O O . SER A 1 102 ? 10.781 -6.354 -12.132 1.00 82.38 102 SER A O 1
ATOM 763 N N . ALA A 1 103 ? 9.957 -7.369 -10.330 1.00 81.69 103 ALA A N 1
ATOM 764 C CA . ALA A 1 103 ? 10.346 -8.715 -10.747 1.00 81.69 103 ALA A CA 1
ATOM 765 C C . ALA A 1 103 ? 9.646 -9.133 -12.051 1.00 81.69 103 ALA A C 1
ATOM 767 O O . ALA A 1 103 ? 10.292 -9.610 -12.985 1.00 81.69 103 ALA A O 1
ATOM 768 N N . MET A 1 104 ? 8.331 -8.910 -12.149 1.00 79.88 104 MET A N 1
ATOM 769 C CA . MET A 1 104 ? 7.558 -9.205 -13.360 1.00 79.88 104 MET A CA 1
ATOM 770 C C . MET A 1 104 ? 8.056 -8.397 -14.572 1.00 79.88 104 MET A C 1
ATOM 772 O O . MET A 1 104 ? 8.069 -8.900 -15.695 1.00 79.88 104 MET A O 1
ATOM 776 N N . MET A 1 105 ? 8.506 -7.162 -14.344 1.00 75.00 105 MET A N 1
ATOM 777 C CA . MET A 1 105 ? 9.108 -6.285 -15.351 1.00 75.00 105 MET A CA 1
ATOM 778 C C . MET A 1 105 ? 10.432 -6.821 -15.872 1.00 75.00 105 MET A C 1
ATOM 780 O O . MET A 1 105 ? 10.618 -6.919 -17.087 1.00 75.00 105 MET A O 1
ATOM 784 N N . SER A 1 106 ? 11.326 -7.203 -14.962 1.00 78.06 106 SER A N 1
ATOM 785 C CA . SER A 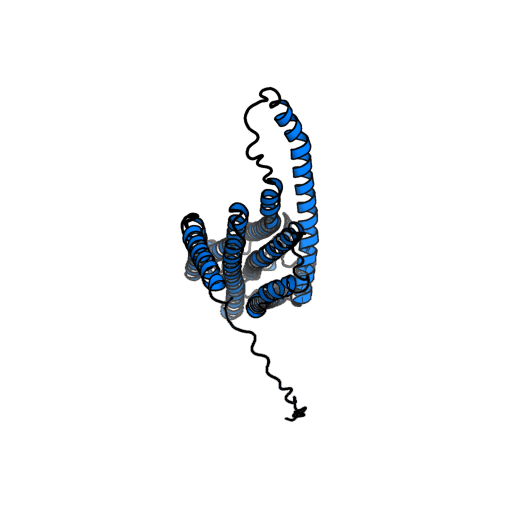1 106 ? 12.628 -7.765 -15.311 1.00 78.06 106 SER A CA 1
ATOM 786 C C . SER A 1 106 ? 12.475 -9.046 -16.132 1.00 78.06 106 SER A C 1
ATOM 788 O O . SER A 1 106 ? 13.168 -9.223 -17.131 1.00 78.06 106 SER A O 1
ATOM 790 N N . LEU A 1 107 ? 11.499 -9.898 -15.794 1.00 76.81 107 LEU A N 1
ATOM 791 C CA . LEU A 1 107 ? 11.201 -11.109 -16.565 1.00 76.81 107 LEU A CA 1
ATOM 792 C C . LEU A 1 107 ? 10.728 -10.809 -17.994 1.00 76.81 107 LEU A C 1
ATOM 794 O O . LEU A 1 107 ? 11.124 -11.501 -18.931 1.00 76.81 107 LEU A O 1
ATOM 798 N N . GLU A 1 108 ? 9.893 -9.785 -18.188 1.00 80.00 108 GLU A N 1
ATOM 799 C CA . GLU A 1 108 ? 9.443 -9.406 -19.531 1.00 80.00 108 GLU A CA 1
ATOM 800 C C . GLU A 1 108 ? 10.582 -8.822 -20.371 1.00 80.00 108 GLU A C 1
ATOM 802 O O . GLU A 1 108 ? 10.656 -9.095 -21.570 1.00 80.00 108 GLU A O 1
ATOM 807 N N . HIS A 1 109 ? 11.472 -8.041 -19.756 1.00 77.06 109 HIS A N 1
ATOM 808 C CA . HIS A 1 109 ? 12.627 -7.480 -20.449 1.00 77.06 109 HIS A CA 1
ATOM 809 C C . HIS A 1 109 ? 13.562 -8.584 -20.953 1.00 77.06 109 HIS A C 1
ATOM 811 O O . HIS A 1 109 ? 13.870 -8.631 -22.143 1.00 77.06 109 HIS A O 1
ATOM 817 N N . LEU A 1 110 ? 13.893 -9.541 -20.086 1.00 74.06 110 LEU A N 1
ATOM 818 C CA . LEU A 1 110 ? 14.731 -10.689 -20.435 1.00 74.06 110 LEU A CA 1
ATOM 819 C C . LEU A 1 110 ? 14.100 -11.567 -21.519 1.00 74.06 110 LEU A C 1
ATOM 821 O O . LEU A 1 110 ? 14.776 -11.978 -22.458 1.00 74.06 110 LEU A O 1
ATOM 825 N N . ARG A 1 111 ? 12.780 -11.792 -21.446 1.00 79.94 111 ARG A N 1
ATOM 826 C CA . ARG A 1 111 ? 12.043 -12.521 -22.490 1.00 79.94 111 ARG A CA 1
ATOM 827 C C . ARG A 1 111 ? 12.164 -11.855 -23.865 1.00 79.94 111 ARG A C 1
ATOM 829 O O . ARG A 1 111 ? 12.059 -12.538 -24.879 1.00 79.94 111 ARG A O 1
ATOM 836 N N . ARG A 1 112 ? 12.332 -10.530 -23.921 1.00 76.19 112 ARG A N 1
ATOM 837 C CA . ARG A 1 112 ? 12.479 -9.798 -25.187 1.00 76.19 112 ARG A CA 1
ATOM 838 C C . ARG A 1 112 ? 13.900 -9.824 -25.725 1.00 76.19 112 ARG A C 1
ATOM 840 O O . ARG A 1 112 ? 14.045 -9.937 -26.938 1.00 76.19 112 ARG A O 1
ATOM 847 N N . GLU A 1 113 ? 14.911 -9.706 -24.868 1.00 74.62 113 GLU A N 1
ATOM 848 C CA . GLU A 1 113 ? 16.314 -9.757 -25.307 1.00 74.62 113 GLU A CA 1
ATOM 849 C C . GLU A 1 113 ? 16.643 -11.087 -25.990 1.00 74.62 113 GLU A C 1
ATOM 851 O O . GLU A 1 113 ? 17.280 -11.091 -27.044 1.00 74.62 113 GLU A O 1
ATOM 856 N N . ASP A 1 114 ? 16.107 -12.191 -25.464 1.00 71.56 114 ASP A N 1
ATOM 857 C CA . ASP A 1 114 ? 16.250 -13.530 -26.048 1.00 71.56 114 ASP A CA 1
ATOM 858 C C . ASP A 1 114 ? 15.721 -13.597 -27.497 1.00 71.56 114 ASP A C 1
ATOM 860 O O . ASP A 1 114 ? 16.250 -14.305 -28.347 1.00 71.56 114 ASP A O 1
ATOM 864 N N . HIS A 1 115 ? 14.718 -12.780 -27.836 1.00 73.31 115 HIS A N 1
ATOM 865 C CA . HIS A 1 115 ? 14.114 -12.762 -29.169 1.00 73.31 115 HIS A CA 1
ATOM 866 C C . HIS A 1 115 ? 14.898 -11.949 -30.216 1.00 73.31 115 HIS A C 1
ATOM 868 O O . HIS A 1 115 ? 14.553 -11.996 -31.394 1.00 73.31 115 HIS A O 1
ATOM 874 N N . HIS A 1 116 ? 15.907 -11.160 -29.827 1.00 69.31 116 HIS A N 1
ATOM 875 C CA . HIS A 1 116 ? 16.687 -10.316 -30.752 1.00 69.31 116 HIS A CA 1
ATOM 876 C C . HIS A 1 116 ? 18.080 -10.871 -31.091 1.00 69.31 116 HIS A C 1
ATOM 878 O O . HIS A 1 116 ? 18.780 -10.264 -31.899 1.00 69.31 116 HIS A O 1
ATOM 884 N N . ARG A 1 117 ? 18.481 -12.031 -30.551 1.00 66.75 117 ARG A N 1
ATOM 885 C CA . ARG A 1 117 ? 19.723 -12.728 -30.940 1.00 66.75 117 ARG A CA 1
ATOM 886 C C . ARG A 1 117 ? 19.434 -14.119 -31.525 1.00 66.75 117 ARG A C 1
ATOM 888 O O . ARG A 1 117 ? 19.690 -15.115 -30.855 1.00 66.75 117 ARG A O 1
ATOM 895 N N . PRO A 1 118 ? 18.925 -14.211 -32.766 1.00 63.19 118 PRO A N 1
ATOM 896 C CA . PRO A 1 118 ? 18.612 -15.500 -33.386 1.00 63.19 118 PRO A CA 1
ATOM 897 C C . PRO A 1 118 ? 19.843 -16.348 -33.776 1.00 63.19 118 PRO A C 1
ATOM 899 O O . PRO A 1 118 ? 19.685 -17.545 -33.986 1.00 63.19 118 PRO A O 1
ATOM 902 N N . ASP A 1 119 ? 21.056 -15.780 -33.840 1.00 62.69 119 ASP A N 1
ATOM 903 C CA . ASP A 1 119 ? 22.199 -16.414 -34.536 1.00 62.69 119 ASP A CA 1
ATOM 904 C C . ASP A 1 119 ? 23.222 -17.161 -33.669 1.00 62.69 119 ASP A C 1
ATOM 906 O O . ASP A 1 119 ? 24.218 -17.683 -34.174 1.00 62.69 119 ASP A O 1
ATOM 910 N N . HIS A 1 120 ? 23.001 -17.276 -32.362 1.00 60.31 120 HIS A N 1
ATOM 911 C CA . HIS A 1 120 ? 23.812 -18.171 -31.542 1.00 60.31 120 HIS A CA 1
ATOM 912 C C . HIS A 1 120 ? 22.928 -19.267 -30.985 1.00 60.31 120 HIS A C 1
ATOM 914 O O . HIS A 1 120 ? 22.149 -19.051 -30.061 1.00 60.31 120 HIS A O 1
ATOM 920 N N . SER A 1 121 ? 23.092 -20.462 -31.554 1.00 60.25 121 SER A N 1
ATOM 921 C CA . SER A 1 121 ? 22.567 -21.739 -31.079 1.00 60.25 121 SER A CA 1
ATOM 922 C C . SER A 1 121 ? 23.183 -22.119 -29.727 1.00 60.25 121 SER A C 1
ATOM 924 O O . SER A 1 121 ? 23.771 -23.187 -29.561 1.00 60.25 121 SER A O 1
ATOM 926 N N . ILE A 1 122 ? 23.085 -21.229 -28.741 1.00 58.62 122 ILE A N 1
ATOM 927 C CA . ILE A 1 122 ? 23.225 -21.596 -27.345 1.00 58.62 122 ILE A CA 1
ATOM 928 C C . ILE A 1 122 ? 22.012 -22.488 -27.077 1.00 58.62 122 ILE A C 1
ATOM 930 O O . ILE A 1 122 ? 20.882 -22.056 -27.319 1.00 58.62 122 ILE A O 1
ATOM 934 N N . PRO A 1 123 ? 22.203 -23.744 -26.645 1.00 60.31 123 PRO A N 1
ATOM 935 C CA . PRO A 1 123 ? 21.092 -24.652 -26.435 1.00 60.31 123 PRO A CA 1
ATOM 936 C C . PRO A 1 123 ? 20.084 -23.992 -25.490 1.00 60.31 123 PRO A C 1
ATOM 938 O O . PRO A 1 123 ? 20.428 -23.611 -24.366 1.00 60.31 123 PRO A O 1
ATOM 941 N N . LEU A 1 124 ? 18.834 -23.879 -25.959 1.00 54.62 124 LEU A N 1
ATOM 942 C CA . LEU A 1 124 ? 17.687 -23.235 -25.296 1.00 54.62 124 LEU A CA 1
ATOM 943 C C . LEU A 1 124 ? 17.421 -23.757 -23.868 1.00 54.62 124 LEU A C 1
ATOM 945 O O . LEU A 1 124 ? 16.584 -23.236 -23.143 1.00 54.62 124 LEU A O 1
ATOM 949 N N . THR A 1 125 ? 18.125 -24.806 -23.451 1.00 59.62 125 THR A N 1
ATOM 950 C CA . THR A 1 125 ? 18.036 -25.458 -22.148 1.00 59.62 125 THR A CA 1
ATOM 951 C C . THR A 1 125 ? 18.979 -24.867 -21.090 1.00 59.62 125 THR A C 1
ATOM 953 O O . THR A 1 125 ? 18.739 -25.073 -19.898 1.00 59.62 125 THR A O 1
ATOM 956 N N . ALA A 1 126 ? 20.024 -24.117 -21.470 1.00 56.16 126 ALA A N 1
ATOM 957 C CA . ALA A 1 126 ? 21.053 -23.636 -20.536 1.00 56.16 126 ALA A CA 1
ATOM 958 C C . ALA A 1 126 ? 20.759 -22.245 -19.938 1.00 56.16 126 ALA A C 1
ATOM 960 O O . ALA A 1 126 ? 20.958 -22.023 -18.740 1.00 56.16 126 ALA A O 1
ATOM 961 N N . VAL A 1 127 ? 20.235 -21.321 -20.747 1.00 54.66 127 VAL A N 1
ATOM 962 C CA . VAL A 1 127 ? 19.888 -19.950 -20.331 1.00 54.66 127 VAL A CA 1
ATOM 963 C C . VAL A 1 127 ? 18.713 -19.902 -19.348 1.00 54.66 127 VAL A C 1
ATOM 965 O O . VAL A 1 127 ? 18.871 -19.275 -18.294 1.00 54.66 127 VAL A O 1
ATOM 968 N N . PRO A 1 128 ? 17.578 -20.605 -19.569 1.00 56.34 128 PRO A N 1
ATOM 969 C CA . PRO A 1 128 ? 16.485 -20.560 -18.611 1.00 56.34 128 PRO A CA 1
ATOM 970 C C . PRO A 1 128 ? 16.914 -21.129 -17.267 1.00 56.34 128 PRO A C 1
ATOM 972 O O . PRO A 1 128 ? 16.422 -20.660 -16.261 1.00 56.34 128 PRO A O 1
ATOM 975 N N . ARG A 1 129 ? 17.869 -22.066 -17.192 1.00 57.88 129 ARG A N 1
ATOM 976 C CA . ARG A 1 129 ? 18.240 -22.692 -15.918 1.00 57.88 129 ARG A CA 1
ATOM 977 C C . ARG A 1 129 ? 19.076 -21.779 -15.016 1.00 57.88 129 ARG A C 1
ATOM 979 O O . ARG A 1 129 ? 18.812 -21.753 -13.825 1.00 57.88 129 ARG A O 1
ATOM 986 N N . LYS A 1 130 ? 20.029 -20.991 -15.534 1.00 59.50 130 LYS A N 1
ATOM 987 C CA . LYS A 1 130 ? 20.767 -20.006 -14.706 1.00 59.50 130 LYS A CA 1
ATOM 988 C C . LYS A 1 130 ? 19.886 -18.833 -14.282 1.00 59.50 130 LYS A C 1
ATOM 990 O O . LYS A 1 130 ? 19.991 -18.381 -13.149 1.00 59.50 130 LYS A O 1
ATOM 995 N N . LEU A 1 131 ? 19.001 -18.379 -15.165 1.00 56.72 131 LEU A N 1
ATOM 996 C CA . LEU A 1 131 ? 18.102 -17.258 -14.897 1.00 56.72 131 LEU A CA 1
ATOM 997 C C . LEU A 1 131 ? 16.954 -17.661 -13.967 1.00 56.72 131 LEU A C 1
ATOM 999 O O . LEU A 1 131 ? 16.674 -16.977 -12.986 1.00 56.72 131 LEU A O 1
ATOM 1003 N N . LEU A 1 132 ? 16.377 -18.839 -14.198 1.00 57.59 132 LEU A N 1
ATOM 1004 C CA . LEU A 1 132 ? 15.468 -19.486 -13.266 1.00 57.59 132 LEU A CA 1
ATOM 1005 C C . LEU A 1 132 ? 16.187 -19.802 -11.956 1.00 57.59 132 LEU A C 1
ATOM 1007 O O . LEU A 1 132 ? 15.565 -19.607 -10.940 1.00 57.59 132 LEU A O 1
ATOM 1011 N N . ASN A 1 133 ? 17.466 -20.187 -11.916 1.00 60.56 133 ASN A N 1
ATOM 1012 C CA . ASN A 1 133 ? 18.197 -20.386 -10.652 1.00 60.56 133 ASN A CA 1
ATOM 1013 C C . ASN A 1 133 ? 18.591 -19.075 -9.948 1.00 60.56 133 ASN A C 1
ATOM 1015 O O . ASN A 1 133 ? 18.779 -19.091 -8.738 1.00 60.56 133 ASN A O 1
ATOM 1019 N N . GLY A 1 134 ? 18.714 -17.954 -10.663 1.00 60.78 134 GLY A N 1
ATOM 1020 C CA . GLY A 1 134 ? 18.904 -16.624 -10.071 1.00 60.78 134 GLY A CA 1
ATOM 1021 C C . GLY A 1 134 ? 17.599 -16.060 -9.505 1.00 60.78 134 GLY A C 1
ATOM 1022 O O . GLY A 1 134 ? 17.575 -15.522 -8.403 1.00 60.78 134 GLY A O 1
ATOM 1023 N N . PHE A 1 135 ? 16.489 -16.267 -10.216 1.00 54.97 135 PHE A N 1
ATOM 1024 C CA . PHE A 1 135 ? 15.141 -15.905 -9.769 1.00 54.97 135 PHE A CA 1
ATOM 1025 C C . PHE A 1 135 ? 14.614 -16.853 -8.674 1.00 54.97 135 PHE A C 1
ATOM 1027 O O . PHE A 1 135 ? 14.046 -16.430 -7.668 1.00 54.97 135 PHE A O 1
ATOM 1034 N N . LEU A 1 136 ? 14.886 -18.149 -8.835 1.00 52.59 136 LEU A N 1
ATOM 1035 C CA . LEU A 1 136 ? 14.837 -19.196 -7.816 1.00 52.59 136 LEU A CA 1
ATOM 1036 C C . LEU A 1 136 ? 16.138 -19.230 -7.011 1.00 52.59 136 LEU A C 1
ATOM 1038 O O . LEU A 1 136 ? 16.467 -20.296 -6.484 1.00 52.59 136 LEU A O 1
ATOM 1042 N N . ASN A 1 137 ? 16.866 -18.116 -6.838 1.00 56.72 137 ASN A N 1
ATOM 1043 C CA . ASN A 1 137 ? 17.734 -18.023 -5.669 1.00 56.72 137 ASN A CA 1
ATOM 1044 C C . ASN A 1 137 ? 16.786 -17.931 -4.468 1.00 56.72 137 ASN A C 1
ATOM 1046 O O . ASN A 1 137 ? 16.386 -16.870 -3.987 1.00 56.72 137 ASN A O 1
ATOM 1050 N N . ARG A 1 138 ? 16.297 -19.122 -4.133 1.00 58.28 138 ARG A N 1
ATOM 1051 C CA . ARG A 1 138 ? 14.977 -19.437 -3.603 1.00 58.28 138 ARG A CA 1
ATOM 1052 C C . ARG A 1 138 ? 14.817 -18.887 -2.204 1.00 58.28 138 ARG A C 1
ATOM 1054 O O . ARG A 1 138 ? 13.697 -18.691 -1.774 1.00 58.28 138 ARG A O 1
ATOM 1061 N N . SER A 1 139 ? 15.917 -18.591 -1.520 1.00 62.88 139 SER A N 1
ATOM 1062 C CA . SER A 1 139 ? 15.888 -18.092 -0.150 1.00 62.88 139 SER A CA 1
ATOM 1063 C C . SER A 1 139 ? 15.238 -16.711 -0.057 1.00 62.88 139 SER A C 1
ATOM 1065 O O . SER A 1 139 ? 14.246 -16.550 0.647 1.00 62.88 139 SER A O 1
ATOM 1067 N N . ARG A 1 140 ? 15.712 -15.713 -0.820 1.00 69.44 140 ARG A N 1
ATOM 1068 C CA . ARG A 1 140 ? 15.289 -14.314 -0.603 1.00 69.44 140 ARG A CA 1
ATOM 1069 C C . ARG A 1 140 ? 13.862 -14.026 -1.070 1.00 69.44 140 ARG A C 1
ATOM 1071 O O . ARG A 1 140 ? 13.143 -13.278 -0.406 1.00 69.44 140 ARG A O 1
ATOM 1078 N N . THR A 1 141 ? 13.440 -14.608 -2.193 1.00 68.12 141 THR A N 1
ATOM 1079 C CA . THR A 1 141 ? 12.065 -14.463 -2.700 1.00 68.12 141 THR A CA 1
ATOM 1080 C C . THR A 1 141 ? 11.065 -15.248 -1.853 1.00 68.12 141 THR A C 1
ATOM 1082 O O . THR A 1 141 ? 9.949 -14.774 -1.644 1.00 68.12 141 THR A O 1
ATOM 1085 N N . VAL A 1 142 ? 11.449 -16.406 -1.302 1.00 75.25 142 VAL A N 1
ATOM 1086 C CA . VAL A 1 142 ? 10.592 -17.163 -0.374 1.00 75.25 142 VAL A CA 1
ATOM 1087 C C . VAL A 1 142 ? 10.425 -16.421 0.951 1.00 75.25 142 VAL A C 1
ATOM 1089 O O . VAL A 1 142 ? 9.295 -16.308 1.412 1.00 75.25 142 VAL A O 1
ATOM 1092 N N . GLU A 1 143 ? 11.487 -15.840 1.514 1.00 84.94 143 GLU A N 1
ATOM 1093 C CA . GLU A 1 143 ? 11.401 -15.040 2.747 1.00 84.94 143 GLU A CA 1
ATOM 1094 C C . GLU A 1 143 ? 10.449 -13.842 2.612 1.00 84.94 143 GLU A C 1
ATOM 1096 O O . GLU A 1 143 ? 9.640 -13.583 3.501 1.00 84.94 143 GLU A O 1
ATOM 1101 N N . TRP A 1 144 ? 10.521 -13.102 1.498 1.00 86.12 144 TRP A N 1
ATOM 1102 C CA . TRP A 1 144 ? 9.621 -11.967 1.265 1.00 86.12 144 TRP A CA 1
ATOM 1103 C C . TRP A 1 144 ? 8.162 -12.418 1.113 1.00 86.12 144 TRP A C 1
ATOM 1105 O O . TRP A 1 144 ? 7.281 -11.847 1.754 1.00 86.12 144 TRP A O 1
ATOM 1115 N N . ASN A 1 145 ? 7.913 -13.473 0.329 1.00 84.75 145 ASN A N 1
ATOM 1116 C CA . ASN A 1 145 ? 6.572 -14.038 0.176 1.00 84.75 145 ASN A CA 1
ATOM 1117 C C . ASN A 1 145 ? 6.008 -14.511 1.522 1.00 84.75 145 ASN A C 1
ATOM 1119 O O . ASN A 1 145 ? 4.856 -14.229 1.837 1.00 84.75 145 ASN A O 1
ATOM 1123 N N . GLN A 1 146 ? 6.821 -15.181 2.345 1.00 89.31 146 GLN A N 1
ATOM 1124 C CA . GLN A 1 146 ? 6.426 -15.604 3.688 1.00 89.31 146 GLN A CA 1
ATOM 1125 C C . GLN A 1 146 ? 6.058 -14.411 4.573 1.00 89.31 146 GLN A C 1
ATOM 1127 O O . GLN A 1 146 ? 4.997 -14.431 5.189 1.00 89.31 146 GLN A O 1
ATOM 1132 N N . LEU A 1 147 ? 6.877 -13.354 4.600 1.00 91.38 147 LEU A N 1
ATOM 1133 C CA . LEU A 1 147 ? 6.573 -12.148 5.375 1.00 91.38 147 LEU A CA 1
ATOM 1134 C C . LEU A 1 147 ? 5.260 -11.500 4.921 1.00 91.38 147 LEU A C 1
ATOM 1136 O O . LEU A 1 147 ? 4.448 -11.100 5.755 1.00 91.38 147 LEU A O 1
ATOM 1140 N N . LEU A 1 148 ? 5.035 -11.427 3.610 1.00 90.94 148 LEU A N 1
ATOM 1141 C CA . LEU A 1 148 ? 3.804 -10.904 3.035 1.00 90.94 148 LEU A CA 1
ATOM 1142 C C . LEU A 1 148 ? 2.591 -11.750 3.454 1.00 90.94 148 LEU A C 1
ATOM 1144 O O . LEU A 1 148 ? 1.611 -11.199 3.950 1.00 90.94 148 LEU A O 1
ATOM 1148 N N . TYR A 1 149 ? 2.669 -13.080 3.341 1.00 91.50 149 TYR A N 1
ATOM 1149 C CA . TYR A 1 149 ? 1.604 -13.997 3.766 1.00 91.50 149 TYR A CA 1
ATOM 1150 C C . TYR A 1 149 ? 1.307 -13.910 5.263 1.00 91.50 149 TYR A C 1
ATOM 1152 O O . TYR A 1 149 ? 0.142 -13.837 5.653 1.00 91.50 149 TYR A O 1
ATOM 1160 N N . CYS A 1 150 ? 2.346 -13.869 6.098 1.00 93.25 150 CYS A N 1
ATOM 1161 C CA . CYS A 1 150 ? 2.198 -13.674 7.536 1.00 93.25 150 CYS A CA 1
ATOM 1162 C C . CYS A 1 150 ? 1.526 -12.332 7.839 1.00 93.25 150 CYS A C 1
ATOM 1164 O O . CYS A 1 150 ? 0.614 -12.279 8.659 1.00 93.25 150 CYS A O 1
ATOM 1166 N N . SER A 1 151 ? 1.915 -11.263 7.137 1.00 94.38 151 SER A N 1
ATOM 1167 C CA . SER A 1 151 ? 1.306 -9.939 7.302 1.00 94.38 151 SER A CA 1
ATOM 1168 C C . SER A 1 151 ? -0.184 -9.964 6.956 1.00 94.38 151 SER A C 1
ATOM 1170 O O . SER A 1 151 ? -0.994 -9.477 7.739 1.00 94.38 151 SER A O 1
ATOM 1172 N N . PHE A 1 152 ? -0.570 -10.599 5.842 1.00 93.31 152 PHE A N 1
ATOM 1173 C CA . PHE A 1 152 ? -1.978 -10.780 5.472 1.00 93.31 152 PHE A CA 1
ATOM 1174 C C . PHE A 1 152 ? -2.776 -11.533 6.526 1.00 93.31 152 PHE A C 1
ATOM 1176 O O . PHE A 1 152 ? -3.865 -11.089 6.888 1.00 93.31 152 PHE A O 1
ATOM 1183 N N . ALA A 1 153 ? -2.245 -12.649 7.024 1.00 95.06 153 ALA A N 1
ATOM 1184 C CA . ALA A 1 153 ? -2.915 -13.446 8.042 1.00 95.06 153 ALA A CA 1
ATOM 1185 C C . ALA A 1 153 ? -3.084 -12.653 9.348 1.00 95.06 153 ALA A C 1
ATOM 1187 O O . ALA A 1 153 ? -4.161 -12.666 9.935 1.00 95.06 153 ALA A O 1
ATOM 1188 N N . ILE A 1 154 ? -2.063 -11.903 9.774 1.00 96.38 154 ILE A N 1
ATOM 1189 C CA . ILE A 1 154 ? -2.123 -11.074 10.988 1.00 96.38 154 ILE A CA 1
ATOM 1190 C C . ILE A 1 154 ? -3.143 -9.936 10.824 1.00 96.38 154 ILE A C 1
ATOM 1192 O O . ILE A 1 154 ? -4.003 -9.764 11.687 1.00 96.38 154 ILE A O 1
ATOM 1196 N N . ILE A 1 155 ? -3.101 -9.200 9.707 1.00 96.69 155 ILE A N 1
ATOM 1197 C CA . ILE A 1 155 ? -4.060 -8.123 9.391 1.00 96.69 155 ILE A CA 1
ATOM 1198 C C . ILE A 1 155 ? -5.483 -8.662 9.338 1.00 96.69 155 ILE A C 1
ATOM 1200 O O . ILE A 1 155 ? -6.399 -8.063 9.896 1.00 96.69 155 ILE A O 1
ATOM 1204 N N . SER A 1 156 ? -5.667 -9.803 8.683 1.00 97.19 156 SER A N 1
ATOM 1205 C CA . SER A 1 156 ? -6.976 -10.425 8.520 1.00 97.19 156 SER A CA 1
ATOM 1206 C C . SER A 1 156 ? -7.516 -10.972 9.827 1.00 97.19 156 SER A C 1
ATOM 1208 O O . SER A 1 156 ? -8.686 -10.766 10.129 1.00 97.19 156 SER A O 1
ATOM 1210 N N . GLY A 1 157 ? -6.669 -11.599 10.641 1.00 97.81 157 GLY A N 1
ATOM 1211 C CA . GLY A 1 157 ? -7.031 -12.054 11.977 1.00 97.81 157 GLY A CA 1
ATOM 1212 C C . GLY A 1 157 ? -7.441 -10.889 12.875 1.00 97.81 157 GLY A C 1
ATOM 1213 O O . GLY A 1 157 ? -8.485 -10.955 13.521 1.00 97.81 157 GLY A O 1
ATOM 1214 N N . PHE A 1 158 ? -6.679 -9.790 12.852 1.00 98.12 158 PHE A N 1
ATOM 1215 C CA . PHE A 1 158 ? -7.032 -8.570 13.578 1.00 98.12 158 PHE A CA 1
ATOM 1216 C C . PHE A 1 158 ? -8.351 -7.971 13.065 1.00 98.12 158 PHE A C 1
ATOM 1218 O O . PHE A 1 158 ? -9.239 -7.670 13.857 1.00 98.12 158 PHE A O 1
ATOM 1225 N N . GLY A 1 159 ? -8.542 -7.890 11.745 1.00 98.06 159 GLY A N 1
ATOM 1226 C CA . GLY A 1 159 ? -9.782 -7.410 11.130 1.00 98.06 159 GLY A CA 1
ATOM 1227 C C . GLY A 1 159 ? -11.004 -8.257 11.487 1.00 98.06 159 GLY A C 1
ATOM 1228 O O . GLY A 1 159 ? -12.049 -7.714 11.844 1.00 98.06 159 GLY A O 1
ATOM 1229 N N . LEU A 1 160 ? -10.871 -9.587 11.463 1.00 98.12 160 LEU A N 1
ATOM 1230 C CA . LEU A 1 160 ? -11.911 -10.515 11.912 1.00 98.12 160 LEU A CA 1
ATOM 1231 C C . LEU A 1 160 ? -12.244 -10.310 13.387 1.00 98.12 160 LEU A C 1
ATOM 1233 O O . LEU A 1 160 ? -13.420 -10.277 13.738 1.00 98.12 160 LEU A O 1
ATOM 1237 N N . TRP A 1 161 ? -11.230 -10.150 14.239 1.00 98.06 161 TRP A N 1
ATOM 1238 C CA . TRP A 1 161 ? -11.425 -9.939 15.668 1.00 98.06 161 TRP A CA 1
ATOM 1239 C C . TRP A 1 161 ? -12.203 -8.650 15.961 1.00 98.06 161 TRP A C 1
ATOM 1241 O O . TRP A 1 161 ? -13.211 -8.702 16.666 1.00 98.06 161 TRP A O 1
ATOM 1251 N N . VAL A 1 162 ? -11.801 -7.526 15.357 1.00 97.69 162 VAL A N 1
ATOM 1252 C CA . VAL A 1 162 ? -12.479 -6.227 15.518 1.00 97.69 162 VAL A CA 1
ATOM 1253 C C . VAL A 1 162 ? -13.917 -6.292 14.982 1.00 97.69 162 VAL A C 1
ATOM 1255 O O . VAL A 1 162 ? -14.846 -5.795 15.616 1.00 97.69 162 VAL A O 1
ATOM 1258 N N . MET A 1 163 ? -14.130 -6.935 13.827 1.00 97.81 163 MET A N 1
ATOM 1259 C CA . MET A 1 163 ? -15.437 -6.952 13.156 1.00 97.81 163 MET A CA 1
ATOM 1260 C C . MET A 1 163 ? -16.396 -8.035 13.656 1.00 97.81 163 MET A C 1
ATOM 1262 O O . MET A 1 163 ? -17.593 -7.937 13.382 1.00 97.81 163 MET A O 1
ATOM 1266 N N . HIS A 1 164 ? -15.930 -9.061 14.377 1.00 97.75 164 HIS A N 1
ATOM 1267 C CA . HIS A 1 164 ? -16.799 -10.136 14.867 1.00 97.75 164 HIS A CA 1
ATOM 1268 C C . HIS A 1 164 ? -17.880 -9.584 15.804 1.00 97.75 164 HIS A C 1
ATOM 1270 O O . HIS A 1 164 ? -19.071 -9.857 15.626 1.00 97.75 164 HIS A O 1
ATOM 1276 N N . ASN A 1 165 ? -17.478 -8.736 16.753 1.00 96.25 165 ASN A N 1
ATOM 1277 C CA . ASN A 1 165 ? -18.397 -8.030 17.633 1.00 96.25 165 ASN A CA 1
ATOM 1278 C C . ASN A 1 165 ? -17.830 -6.650 18.022 1.00 96.25 165 ASN A C 1
ATOM 1280 O O . ASN A 1 165 ? -17.190 -6.522 19.071 1.00 96.25 165 ASN A O 1
ATOM 1284 N N . PRO A 1 166 ? -18.071 -5.612 17.192 1.00 96.25 166 PRO A N 1
ATOM 1285 C CA . PRO A 1 166 ? -17.478 -4.293 17.400 1.00 96.25 166 PRO A CA 1
ATOM 1286 C C . PRO A 1 166 ? -17.910 -3.666 18.732 1.00 96.25 166 PRO A C 1
ATOM 1288 O O . PRO A 1 166 ? -17.111 -3.002 19.375 1.00 96.25 166 PRO A O 1
ATOM 1291 N N . MET A 1 167 ? -19.128 -3.955 19.207 1.00 95.81 167 MET A N 1
ATOM 1292 C CA . MET A 1 167 ? -19.639 -3.416 20.476 1.00 95.81 167 MET A CA 1
ATOM 1293 C C . MET A 1 167 ? -18.898 -3.973 21.697 1.00 95.81 167 MET A C 1
ATOM 1295 O O . MET A 1 167 ? -18.781 -3.288 22.701 1.00 95.81 167 MET A O 1
ATOM 1299 N N . THR A 1 168 ? -18.413 -5.218 21.634 1.00 95.62 168 THR A N 1
ATOM 1300 C CA . THR A 1 168 ? -17.615 -5.815 22.725 1.00 95.62 168 THR A CA 1
ATOM 1301 C C . THR A 1 168 ? -16.121 -5.556 22.588 1.00 95.62 168 THR A C 1
ATOM 1303 O O . THR A 1 168 ? -15.377 -5.722 23.555 1.00 95.62 168 THR A O 1
ATOM 1306 N N . PHE A 1 169 ? -15.674 -5.231 21.373 1.00 96.50 169 PHE A N 1
ATOM 1307 C CA . PHE A 1 169 ? -14.295 -4.836 21.122 1.00 96.50 169 PHE A CA 1
ATOM 1308 C C . PHE A 1 169 ? -14.027 -3.448 21.701 1.00 96.50 169 PHE A C 1
ATOM 1310 O O . PHE A 1 169 ? -12.984 -3.245 22.320 1.00 96.50 169 PHE A O 1
ATOM 1317 N N . ASP A 1 170 ? -14.979 -2.527 21.526 1.00 95.56 170 ASP A N 1
ATOM 1318 C CA . ASP A 1 170 ? -14.875 -1.176 22.054 1.00 95.56 170 ASP A CA 1
ATOM 1319 C C . ASP A 1 170 ? -14.866 -1.193 23.586 1.00 95.56 170 ASP A C 1
ATOM 1321 O O . ASP A 1 170 ? -15.862 -1.508 24.238 1.00 95.56 170 ASP A O 1
ATOM 1325 N N . ARG A 1 171 ? -13.700 -0.900 24.157 1.00 92.75 171 ARG A N 1
ATOM 1326 C CA . ARG A 1 171 ? -13.494 -0.795 25.607 1.00 92.75 171 ARG A CA 1
ATOM 1327 C C . ARG A 1 171 ? -13.185 0.638 26.026 1.00 92.75 171 ARG A C 1
ATOM 1329 O O . ARG A 1 171 ? -12.683 0.833 27.132 1.00 92.75 171 ARG A O 1
ATOM 1336 N N . SER A 1 172 ? -13.425 1.621 25.152 1.00 89.69 172 SER A N 1
ATOM 1337 C CA . SER A 1 172 ? -13.308 3.020 25.547 1.00 89.69 172 SER A CA 1
ATOM 1338 C C . SER A 1 172 ? -14.336 3.337 26.646 1.00 89.69 172 SER A C 1
ATOM 1340 O O . SER A 1 172 ? -15.427 2.758 26.653 1.00 89.69 172 SER A O 1
ATOM 1342 N N . PRO A 1 173 ? -14.008 4.233 27.595 1.00 87.31 173 PRO A N 1
ATOM 1343 C CA . PRO A 1 173 ? -14.928 4.621 28.667 1.00 87.31 173 PRO A CA 1
ATOM 1344 C C . PRO A 1 173 ? -16.242 5.196 28.116 1.00 87.31 173 PRO A C 1
ATOM 1346 O O . PRO A 1 173 ? -17.311 4.897 28.645 1.00 87.31 173 PRO A O 1
ATOM 1349 N N . ASP A 1 174 ? -16.159 5.921 26.999 1.00 88.38 174 ASP A N 1
ATOM 1350 C CA . ASP A 1 174 ? -17.299 6.420 26.239 1.00 88.38 174 ASP A CA 1
ATOM 1351 C C . ASP A 1 174 ? -17.448 5.596 24.954 1.00 88.38 174 ASP A C 1
ATOM 1353 O O . ASP A 1 174 ? -16.811 5.877 23.937 1.00 88.38 174 ASP A O 1
ATOM 1357 N N . SER A 1 175 ? -18.241 4.520 24.995 1.00 88.38 175 SER A N 1
ATOM 1358 C CA . SER A 1 175 ? -18.451 3.640 23.836 1.00 88.38 175 SER A CA 1
ATOM 1359 C C . SER A 1 175 ? -19.220 4.369 22.721 1.00 88.38 175 SER A C 1
ATOM 1361 O O . SER A 1 175 ? -20.452 4.316 22.639 1.00 88.38 175 SER A O 1
ATOM 1363 N N . CYS A 1 176 ? -18.500 5.059 21.836 1.00 94.75 176 CYS A N 1
ATOM 1364 C CA . CYS A 1 176 ? -19.072 5.820 20.723 1.00 94.75 176 CYS A CA 1
ATOM 1365 C C . CYS A 1 176 ? -19.355 4.966 19.475 1.00 94.75 176 CYS A C 1
ATOM 1367 O O . CYS A 1 176 ? -19.727 5.512 18.431 1.00 94.75 176 CYS A O 1
ATOM 1369 N N . THR A 1 177 ? -19.223 3.637 19.565 1.00 95.12 177 THR A N 1
ATOM 1370 C CA . THR A 1 177 ? -19.275 2.694 18.434 1.00 95.12 177 THR A CA 1
ATOM 1371 C C . THR A 1 177 ? -20.506 2.866 17.541 1.00 95.12 177 THR A C 1
ATOM 1373 O O . THR A 1 177 ? -20.419 2.751 16.321 1.00 95.12 177 THR A O 1
ATOM 1376 N N . SER A 1 178 ? -21.668 3.163 18.135 1.00 95.25 178 SER A N 1
ATOM 1377 C CA . SER A 1 178 ? -22.938 3.346 17.411 1.00 95.25 178 SER A CA 1
ATOM 1378 C C . SER A 1 178 ? -22.966 4.589 16.520 1.00 95.25 178 SER A C 1
ATOM 1380 O O . SER A 1 178 ? -23.731 4.642 15.556 1.00 95.25 178 SER A O 1
ATOM 1382 N N . THR A 1 179 ? -22.124 5.575 16.826 1.00 95.94 179 THR A N 1
ATOM 1383 C CA . THR A 1 179 ? -21.977 6.821 16.067 1.00 95.94 179 THR A CA 1
ATOM 1384 C C . THR A 1 179 ? -20.773 6.810 15.134 1.00 95.94 179 THR A C 1
ATOM 1386 O O . THR A 1 179 ? -20.650 7.714 14.312 1.00 95.94 179 THR A O 1
ATOM 1389 N N . THR A 1 180 ? -19.911 5.791 15.216 1.00 96.88 180 THR A N 1
ATOM 1390 C CA . THR A 1 180 ? -18.729 5.688 14.362 1.00 96.88 180 THR A CA 1
ATOM 1391 C C . THR A 1 180 ? -19.130 5.421 12.914 1.00 96.88 180 THR A C 1
ATOM 1393 O O . THR A 1 180 ? -19.821 4.449 12.586 1.00 96.88 180 THR A O 1
ATOM 1396 N N . VAL A 1 181 ? -18.654 6.285 12.024 1.00 97.56 181 VAL A N 1
ATOM 1397 C CA . VAL A 1 181 ? -18.913 6.216 10.586 1.00 97.56 181 VAL A CA 1
ATOM 1398 C C . VAL A 1 181 ? -17.620 5.895 9.852 1.00 97.56 181 VAL A C 1
ATOM 1400 O O . VAL A 1 181 ? -16.621 6.586 10.011 1.00 97.56 181 VAL A O 1
ATOM 1403 N N . PHE A 1 182 ? -17.643 4.875 9.003 1.00 97.69 182 PHE A N 1
ATOM 1404 C CA . PHE A 1 182 ? -16.561 4.574 8.077 1.00 97.69 182 PHE A CA 1
ATOM 1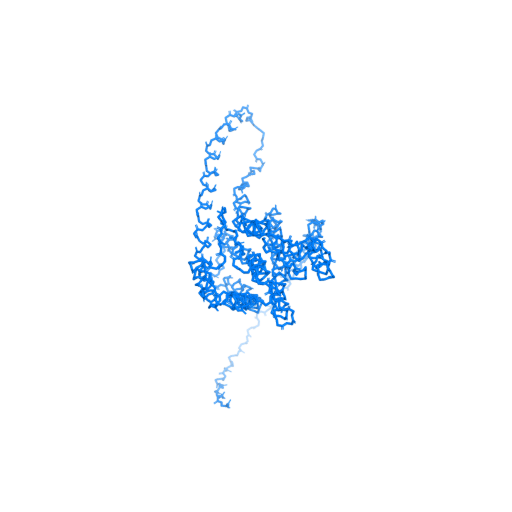405 C C . PHE A 1 182 ? -16.865 5.203 6.718 1.00 97.69 182 PHE A C 1
ATOM 1407 O O . PHE A 1 182 ? -17.934 4.973 6.147 1.00 97.69 182 PHE A O 1
ATOM 1414 N N . TRP A 1 183 ? -15.945 6.011 6.193 1.00 97.75 183 TRP A N 1
ATOM 1415 C CA . TRP A 1 183 ? -16.107 6.621 4.877 1.00 97.75 183 TRP A CA 1
ATOM 1416 C C . TRP A 1 183 ? -15.423 5.750 3.831 1.00 97.75 183 TRP A C 1
ATOM 1418 O O . TRP A 1 183 ? -14.238 5.470 3.958 1.00 97.75 183 TRP A O 1
ATOM 1428 N N . ILE A 1 184 ? -16.137 5.349 2.782 1.00 95.44 184 ILE A N 1
ATOM 1429 C CA . ILE A 1 184 ? -15.582 4.582 1.664 1.00 95.44 184 ILE A CA 1
ATOM 1430 C C . ILE A 1 184 ? -16.167 5.078 0.341 1.00 95.44 184 ILE A C 1
ATOM 1432 O O . ILE A 1 184 ? -17.381 5.122 0.160 1.00 95.44 184 ILE A O 1
ATOM 1436 N N . MET A 1 185 ? -15.292 5.471 -0.591 1.00 92.38 185 MET A N 1
ATOM 1437 C CA . MET A 1 185 ? -15.652 5.873 -1.963 1.00 92.38 185 MET A CA 1
ATOM 1438 C C . MET A 1 185 ? -16.819 6.880 -2.053 1.00 92.38 185 MET A C 1
ATOM 1440 O O . MET A 1 185 ? -17.733 6.717 -2.856 1.00 92.38 185 MET A O 1
ATOM 1444 N N . GLY A 1 186 ? -16.810 7.928 -1.225 1.00 93.81 186 GLY A N 1
ATOM 1445 C CA . GLY A 1 186 ? -17.857 8.961 -1.236 1.00 93.81 186 GLY A CA 1
ATOM 1446 C C . GLY A 1 186 ? -19.074 8.659 -0.363 1.00 93.81 186 GLY A C 1
ATOM 1447 O O . GLY A 1 186 ? -19.903 9.545 -0.171 1.00 93.81 186 GLY A O 1
ATOM 1448 N N . HIS A 1 187 ? -19.167 7.460 0.213 1.00 96.88 187 HIS A N 1
ATOM 1449 C CA . HIS A 1 187 ? -20.280 7.062 1.064 1.00 96.88 187 HIS A CA 1
ATOM 1450 C C . HIS A 1 187 ? -19.850 6.876 2.516 1.00 96.88 187 HIS A C 1
ATOM 1452 O O . HIS A 1 187 ? -18.858 6.220 2.825 1.00 96.88 187 HIS A O 1
ATOM 1458 N N . SER A 1 188 ? -20.652 7.437 3.412 1.00 97.12 188 SER A N 1
ATOM 1459 C CA . SER A 1 188 ? -20.541 7.265 4.856 1.00 97.12 188 SER A CA 1
ATOM 1460 C C . SER A 1 188 ? -21.388 6.073 5.291 1.00 97.12 188 SER A C 1
ATOM 1462 O O . SER A 1 188 ? -22.603 6.071 5.092 1.00 97.12 188 SER A O 1
ATOM 1464 N N . VAL A 1 189 ? -20.763 5.058 5.883 1.00 97.75 189 VAL A N 1
ATOM 1465 C CA . VAL A 1 189 ? -21.432 3.836 6.339 1.00 97.75 189 VAL A CA 1
ATOM 1466 C C . VAL A 1 189 ? -21.223 3.681 7.838 1.00 97.75 189 VAL A C 1
ATOM 1468 O O . VAL A 1 189 ? -20.099 3.729 8.323 1.00 97.75 189 VAL A O 1
ATOM 1471 N N . ASN A 1 190 ? -22.304 3.493 8.595 1.00 97.75 190 ASN A N 1
ATOM 1472 C CA . ASN A 1 190 ? -22.192 3.240 10.029 1.00 97.75 190 ASN A CA 1
ATOM 1473 C C . ASN A 1 190 ? -21.528 1.873 10.268 1.00 97.75 190 ASN A C 1
ATOM 1475 O O . ASN A 1 190 ? -21.952 0.871 9.682 1.00 97.75 190 ASN A O 1
ATOM 1479 N N . VAL A 1 191 ? -20.523 1.830 11.144 1.00 97.06 191 VAL A N 1
ATOM 1480 C CA . VAL A 1 191 ? -19.764 0.610 11.464 1.00 97.06 191 VAL A CA 1
ATOM 1481 C C . VAL A 1 191 ? -20.663 -0.488 12.048 1.00 97.06 191 VAL A C 1
ATOM 1483 O O . VAL A 1 191 ? -20.423 -1.674 11.828 1.00 97.06 191 VAL A O 1
ATOM 1486 N N . THR A 1 192 ? -21.759 -0.112 12.712 1.00 96.81 192 THR A N 1
ATOM 1487 C CA . THR A 1 192 ? -22.750 -1.054 13.264 1.00 96.81 192 THR A CA 1
ATOM 1488 C C . THR A 1 192 ? -23.689 -1.668 12.219 1.00 96.81 192 THR A C 1
ATOM 1490 O O . THR A 1 192 ? -24.447 -2.589 12.531 1.00 96.81 192 THR A O 1
ATOM 1493 N N . SER A 1 193 ? -23.646 -1.211 10.963 1.00 97.44 193 SER A N 1
ATOM 1494 C CA . SER A 1 193 ? -24.474 -1.764 9.889 1.00 97.44 193 SER A CA 1
ATOM 1495 C C . SER A 1 193 ? -24.146 -3.237 9.643 1.00 97.44 193 SER A C 1
ATOM 1497 O O . SER A 1 193 ? -23.021 -3.591 9.284 1.00 97.44 193 SER A O 1
ATOM 1499 N N . SER A 1 194 ? -25.153 -4.114 9.750 1.00 97.06 194 SER A N 1
ATOM 1500 C CA . SER A 1 194 ? -24.954 -5.557 9.555 1.00 97.06 194 SER A CA 1
ATOM 1501 C C . SER A 1 194 ? -24.390 -5.888 8.172 1.00 97.06 194 SER A C 1
ATOM 1503 O O . SER A 1 194 ? -23.571 -6.793 8.060 1.00 97.06 194 SER A O 1
ATOM 1505 N N . ARG A 1 195 ? -24.793 -5.157 7.122 1.00 97.69 195 ARG A N 1
ATOM 1506 C CA . ARG A 1 195 ? -24.295 -5.387 5.754 1.00 97.69 195 ARG A CA 1
ATOM 1507 C C . ARG A 1 195 ? -22.810 -5.062 5.643 1.00 97.69 195 ARG A C 1
ATOM 1509 O O . ARG A 1 195 ? -22.058 -5.836 5.061 1.00 97.69 195 ARG A O 1
ATOM 1516 N N . PHE A 1 196 ? -22.399 -3.940 6.230 1.00 96.44 196 PHE A N 1
ATOM 1517 C CA . PHE A 1 196 ? -21.005 -3.510 6.253 1.00 96.44 196 PHE A CA 1
ATOM 1518 C C . PHE A 1 196 ? -20.133 -4.498 7.029 1.00 96.44 196 PHE A C 1
ATOM 1520 O O . PHE A 1 196 ? -19.124 -4.973 6.513 1.00 96.44 196 PHE A O 1
ATOM 1527 N N . ARG A 1 197 ? -20.587 -4.896 8.223 1.00 96.56 197 ARG A N 1
ATOM 1528 C CA . ARG A 1 197 ? -19.906 -5.889 9.056 1.00 96.56 197 ARG A CA 1
ATOM 1529 C C . ARG A 1 197 ? -19.744 -7.229 8.339 1.00 96.56 197 ARG A C 1
ATOM 1531 O O . ARG A 1 197 ? -18.644 -7.768 8.307 1.00 96.56 197 ARG A O 1
ATOM 1538 N N . THR A 1 198 ? -20.809 -7.758 7.732 1.00 97.75 198 THR A N 1
ATOM 1539 C CA . THR A 1 198 ? -20.740 -9.016 6.972 1.00 97.75 198 THR A CA 1
ATOM 1540 C C . THR A 1 198 ? -19.791 -8.905 5.779 1.00 97.75 198 THR A C 1
ATOM 1542 O O . THR A 1 198 ? -19.027 -9.838 5.533 1.00 97.75 198 THR A O 1
ATOM 1545 N N . ALA A 1 199 ? -19.786 -7.774 5.068 1.00 97.00 199 ALA A N 1
ATOM 1546 C CA . ALA A 1 199 ? -18.859 -7.546 3.962 1.00 97.00 199 ALA A CA 1
ATOM 1547 C C . ALA A 1 199 ? -17.395 -7.552 4.433 1.00 97.00 199 ALA A C 1
ATOM 1549 O O . ALA A 1 199 ? -16.588 -8.295 3.878 1.00 97.00 199 ALA A O 1
ATOM 1550 N N . LEU A 1 200 ? -17.059 -6.803 5.491 1.00 96.69 200 LEU A N 1
ATOM 1551 C CA . LEU A 1 200 ? -15.699 -6.782 6.040 1.00 96.69 200 LEU A CA 1
ATOM 1552 C C . LEU A 1 200 ? -15.271 -8.141 6.598 1.00 96.69 200 LEU A C 1
ATOM 1554 O O . LEU A 1 200 ? -14.168 -8.590 6.301 1.00 96.69 200 LEU A O 1
ATOM 1558 N N . LEU A 1 201 ? -16.139 -8.830 7.346 1.00 97.81 201 LEU A N 1
ATOM 1559 C CA . LEU A 1 201 ? -15.861 -10.184 7.837 1.00 97.81 201 LEU A CA 1
ATOM 1560 C C . LEU A 1 201 ? -15.571 -11.151 6.687 1.00 97.81 201 LEU A C 1
ATOM 1562 O O . LEU A 1 201 ? -14.638 -11.941 6.778 1.00 97.81 201 LEU A O 1
ATOM 1566 N N . THR A 1 202 ? -16.331 -11.062 5.593 1.00 96.81 202 THR A N 1
ATOM 1567 C CA . THR A 1 202 ? -16.107 -11.892 4.402 1.00 96.81 202 THR A CA 1
ATOM 1568 C C . THR A 1 202 ? -14.755 -11.579 3.769 1.00 96.81 202 THR A C 1
ATOM 1570 O O . THR A 1 202 ? -13.983 -12.494 3.497 1.00 96.81 202 THR A O 1
ATOM 1573 N N . ILE A 1 203 ? -14.437 -10.295 3.576 1.00 94.94 203 ILE A N 1
ATOM 1574 C CA . ILE A 1 203 ? -13.156 -9.861 3.007 1.00 94.94 203 ILE A CA 1
ATOM 1575 C C . ILE A 1 203 ? -11.997 -10.378 3.866 1.00 94.94 203 ILE A C 1
ATOM 1577 O O . ILE A 1 203 ? -11.116 -11.062 3.350 1.00 94.94 203 ILE A O 1
ATOM 1581 N N . TYR A 1 204 ? -12.011 -10.128 5.175 1.00 97.06 204 TYR A N 1
ATOM 1582 C CA . TYR A 1 204 ? -10.931 -10.579 6.051 1.00 97.06 204 TYR A CA 1
ATOM 1583 C C . TYR A 1 204 ? -10.858 -12.109 6.163 1.00 97.06 204 TYR A C 1
ATOM 1585 O O . TYR A 1 204 ? -9.761 -12.654 6.170 1.00 97.06 204 TYR A O 1
ATOM 1593 N N . ALA A 1 205 ? -11.979 -12.837 6.150 1.00 96.75 205 ALA A N 1
ATOM 1594 C CA . ALA A 1 205 ? -11.956 -14.302 6.118 1.00 96.75 205 ALA A CA 1
ATOM 1595 C C . ALA A 1 205 ? -11.268 -14.847 4.855 1.00 96.75 205 ALA A C 1
ATOM 1597 O O . ALA A 1 205 ? -10.497 -15.803 4.934 1.00 96.75 205 ALA A O 1
ATOM 1598 N N . LEU A 1 206 ? -11.498 -14.216 3.700 1.00 94.75 206 LEU A N 1
ATOM 1599 C CA . LEU A 1 206 ? -10.853 -14.595 2.443 1.00 94.75 206 LEU A CA 1
ATOM 1600 C C . LEU A 1 206 ? -9.338 -14.340 2.466 1.00 94.75 206 LEU A C 1
ATOM 1602 O O . LEU A 1 206 ? -8.572 -15.179 1.994 1.00 94.75 206 LEU A O 1
ATOM 1606 N N . PHE A 1 207 ? -8.902 -13.212 3.035 1.00 94.06 207 PHE A N 1
ATOM 1607 C CA . PHE A 1 207 ? -7.479 -12.871 3.156 1.00 94.06 207 PHE A CA 1
ATOM 1608 C C . PHE A 1 207 ? -6.754 -13.610 4.291 1.00 94.06 207 PHE A C 1
ATOM 1610 O O . PHE A 1 207 ? -5.527 -13.700 4.266 1.00 94.06 207 PHE A O 1
ATOM 1617 N N . MET A 1 208 ? -7.490 -14.202 5.238 1.00 95.00 208 MET A N 1
ATOM 1618 C CA . MET A 1 208 ? -6.926 -15.055 6.289 1.00 95.00 208 MET A CA 1
ATOM 1619 C C . MET A 1 208 ? -6.271 -16.318 5.715 1.00 95.00 208 MET A C 1
ATOM 1621 O O . MET A 1 208 ? -5.309 -16.826 6.288 1.00 95.00 208 MET A O 1
ATOM 1625 N N . VAL A 1 209 ? -6.768 -16.816 4.577 1.00 93.94 209 VAL A N 1
ATOM 1626 C CA . VAL A 1 209 ? -6.165 -17.928 3.832 1.00 93.94 209 VAL A CA 1
ATOM 1627 C C . VAL A 1 209 ? -5.169 -17.341 2.823 1.00 93.94 209 VAL A C 1
ATOM 1629 O O . VAL A 1 209 ? -5.597 -16.833 1.784 1.00 93.94 209 VAL A O 1
ATOM 1632 N N . PRO A 1 210 ? -3.841 -17.416 3.054 1.00 85.19 210 PRO A N 1
ATOM 1633 C CA . PRO A 1 210 ? -2.878 -16.606 2.300 1.00 85.19 210 PRO A CA 1
ATOM 1634 C C . PRO A 1 210 ? -2.885 -16.879 0.794 1.00 85.19 210 PRO A C 1
ATOM 1636 O O . PRO A 1 210 ? -2.777 -15.957 -0.014 1.00 85.19 210 PRO A O 1
ATOM 1639 N N . PHE A 1 211 ? -3.066 -18.146 0.406 1.00 87.06 211 PHE A N 1
ATOM 1640 C CA . PHE A 1 211 ? -3.171 -18.533 -1.000 1.00 87.06 211 PHE A CA 1
ATOM 1641 C C . PHE A 1 211 ? -4.398 -17.907 -1.674 1.00 87.06 211 PHE A C 1
ATOM 1643 O O . PHE A 1 211 ? -4.29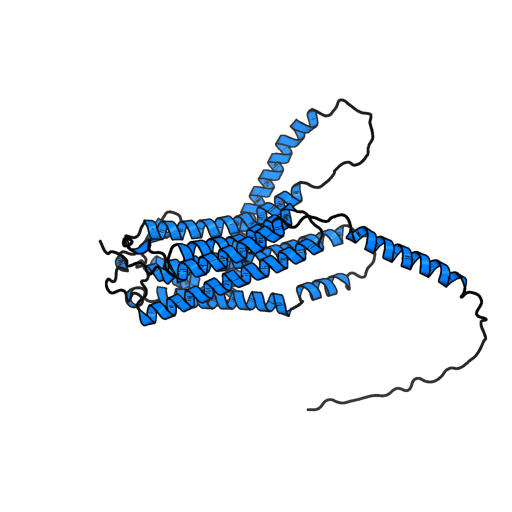1 -17.360 -2.769 1.00 87.06 211 PHE A O 1
ATOM 1650 N N . LEU A 1 212 ? -5.554 -17.938 -1.004 1.00 89.56 212 LEU A N 1
ATOM 1651 C CA . LEU A 1 212 ? -6.786 -17.360 -1.531 1.00 89.56 212 LEU A CA 1
ATOM 1652 C C . LEU A 1 212 ? -6.690 -15.834 -1.605 1.00 89.56 212 LEU A C 1
ATOM 1654 O O . LEU A 1 212 ? -7.059 -15.257 -2.623 1.00 89.56 212 LEU A O 1
ATOM 1658 N N . GLY A 1 213 ? -6.120 -15.196 -0.580 1.00 86.75 213 GLY A N 1
ATOM 1659 C CA . GLY A 1 213 ? -5.836 -13.762 -0.580 1.00 86.75 213 GLY A CA 1
ATOM 1660 C C . GLY A 1 213 ? -4.943 -13.341 -1.751 1.00 86.75 213 GLY A C 1
ATOM 1661 O O . GLY A 1 213 ? -5.239 -12.361 -2.432 1.00 86.75 213 GLY A O 1
ATOM 1662 N N . PHE A 1 214 ? -3.899 -14.117 -2.053 1.00 85.12 214 PHE A N 1
ATOM 1663 C CA . PHE A 1 214 ? -3.029 -13.865 -3.203 1.00 85.12 214 PHE A CA 1
ATOM 1664 C C . PHE A 1 214 ? -3.763 -14.013 -4.540 1.00 85.12 214 PHE A C 1
ATOM 1666 O O . PHE A 1 214 ? -3.635 -13.150 -5.407 1.00 85.12 214 PHE A O 1
ATOM 1673 N N . VAL A 1 215 ? -4.562 -15.072 -4.706 1.00 87.50 215 VAL A N 1
ATOM 1674 C CA . VAL A 1 215 ? -5.370 -15.284 -5.919 1.00 87.50 215 VAL A CA 1
ATOM 1675 C C . VAL A 1 215 ? -6.380 -14.153 -6.103 1.00 87.50 215 VAL A C 1
ATOM 1677 O O . VAL A 1 215 ? -6.490 -13.605 -7.196 1.00 87.50 215 VAL A O 1
ATOM 1680 N N . LEU A 1 216 ? -7.081 -13.756 -5.041 1.00 87.75 216 LEU A N 1
ATOM 1681 C CA . LEU A 1 216 ? -8.033 -12.648 -5.082 1.00 87.75 216 LEU A CA 1
ATOM 1682 C C . LEU A 1 216 ? -7.354 -11.335 -5.438 1.00 87.75 216 LEU A C 1
ATOM 1684 O O . LEU A 1 216 ? -7.859 -10.608 -6.289 1.00 87.75 216 LEU A O 1
ATOM 1688 N N . LEU A 1 217 ? -6.194 -11.046 -4.848 1.00 84.00 217 LEU A N 1
ATOM 1689 C CA . LEU A 1 217 ? -5.447 -9.851 -5.201 1.00 84.00 217 LEU A CA 1
ATOM 1690 C C . LEU A 1 217 ? -4.976 -9.899 -6.655 1.00 84.00 217 LEU A C 1
ATOM 1692 O O . LEU A 1 217 ? -5.084 -8.895 -7.347 1.00 84.00 217 LEU A O 1
ATOM 1696 N N . ALA A 1 218 ? -4.518 -11.050 -7.150 1.00 83.44 218 ALA A N 1
ATOM 1697 C CA . ALA A 1 218 ? -4.152 -11.218 -8.552 1.00 83.44 218 ALA A CA 1
ATOM 1698 C C . ALA A 1 218 ? -5.354 -11.013 -9.494 1.00 83.44 218 ALA A C 1
ATOM 1700 O O . ALA A 1 218 ? -5.198 -10.405 -10.551 1.00 83.44 218 ALA A O 1
ATOM 1701 N N . ILE A 1 219 ? -6.554 -11.460 -9.106 1.00 88.38 219 ILE A N 1
ATOM 1702 C CA . ILE A 1 219 ? -7.799 -11.235 -9.858 1.00 88.38 219 ILE A CA 1
ATOM 1703 C C . ILE A 1 219 ? -8.179 -9.755 -9.843 1.00 88.38 219 ILE A C 1
ATOM 1705 O O . ILE A 1 219 ? -8.378 -9.175 -10.905 1.00 88.38 219 ILE A O 1
ATOM 1709 N N . VAL A 1 220 ? -8.252 -9.127 -8.665 1.00 86.25 220 VAL A N 1
ATOM 1710 C CA . VAL A 1 220 ? -8.529 -7.686 -8.525 1.00 86.25 220 VAL A CA 1
ATOM 1711 C C . VAL A 1 220 ? -7.513 -6.886 -9.332 1.00 86.25 220 VAL A C 1
ATOM 1713 O O . VAL A 1 220 ? -7.873 -5.956 -10.052 1.00 86.25 220 VAL A O 1
ATOM 1716 N N . TRP A 1 221 ? -6.250 -7.303 -9.283 1.00 83.69 221 TRP A N 1
ATOM 1717 C CA . TRP A 1 221 ? -5.189 -6.706 -10.062 1.00 83.69 221 TRP A CA 1
ATOM 1718 C C . TRP A 1 221 ? -5.434 -6.850 -11.556 1.00 83.69 221 TRP A C 1
ATOM 1720 O O . TRP A 1 221 ? -5.424 -5.850 -12.262 1.00 83.69 221 TRP A O 1
ATOM 1730 N N . ALA A 1 222 ? -5.732 -8.051 -12.046 1.00 84.88 222 ALA A N 1
ATOM 1731 C CA . ALA A 1 222 ? -6.069 -8.262 -13.446 1.00 84.88 222 ALA A CA 1
ATOM 1732 C C . ALA A 1 222 ? -7.281 -7.413 -13.874 1.00 84.88 222 ALA A C 1
ATOM 1734 O O . ALA A 1 222 ? -7.245 -6.810 -14.947 1.00 84.88 222 ALA A O 1
ATOM 1735 N N . LEU A 1 223 ? -8.312 -7.301 -13.033 1.00 89.38 223 LEU A N 1
ATOM 1736 C CA . LEU A 1 223 ? -9.522 -6.525 -13.311 1.00 89.38 223 LEU A CA 1
ATOM 1737 C C . LEU A 1 223 ? -9.279 -5.013 -13.354 1.00 89.38 223 LEU A C 1
ATOM 1739 O O . LEU A 1 223 ? -9.912 -4.340 -14.157 1.00 89.38 223 LEU A O 1
ATOM 1743 N N . ILE A 1 224 ? -8.375 -4.474 -12.533 1.00 86.75 224 ILE A N 1
ATOM 1744 C CA . ILE A 1 224 ? -8.049 -3.037 -12.515 1.00 86.75 224 ILE A CA 1
ATOM 1745 C C . ILE A 1 224 ? -6.982 -2.706 -13.564 1.00 86.75 224 ILE A C 1
ATOM 1747 O O . ILE A 1 224 ? -7.108 -1.755 -14.335 1.00 86.75 224 ILE A O 1
ATOM 1751 N N . TYR A 1 225 ? -5.918 -3.500 -13.621 1.00 83.56 225 TYR A N 1
ATOM 1752 C CA . TYR A 1 225 ? -4.755 -3.243 -14.462 1.00 83.56 225 TYR A CA 1
ATOM 1753 C C . TYR A 1 225 ? -5.053 -3.429 -15.948 1.00 83.56 225 TYR A C 1
ATOM 1755 O O . TYR A 1 225 ? -4.632 -2.608 -16.761 1.00 83.56 225 TYR A O 1
ATOM 1763 N N . THR A 1 226 ? -5.789 -4.479 -16.326 1.00 85.44 226 THR A N 1
ATOM 1764 C CA . THR A 1 226 ? -6.079 -4.774 -17.738 1.00 85.44 226 THR A CA 1
ATOM 1765 C C . THR A 1 226 ? -6.838 -3.642 -18.442 1.00 85.44 226 THR A C 1
ATOM 1767 O O . THR A 1 226 ? -6.375 -3.228 -19.508 1.00 85.44 226 THR A O 1
ATOM 1770 N N . PRO A 1 227 ? -7.935 -3.074 -17.896 1.00 88.94 227 PRO A N 1
ATOM 1771 C CA . PRO A 1 227 ? -8.626 -1.965 -18.549 1.00 88.94 227 PRO A CA 1
ATOM 1772 C C . PRO A 1 227 ? -7.796 -0.680 -18.553 1.00 88.94 227 PRO A C 1
ATOM 1774 O O . PRO A 1 227 ? -7.783 0.007 -19.570 1.00 88.94 227 PRO A O 1
ATOM 1777 N N . ILE A 1 228 ? -7.047 -0.372 -17.484 1.00 85.81 228 ILE A N 1
ATOM 1778 C CA . ILE A 1 228 ? -6.159 0.806 -17.457 1.00 85.81 228 ILE A CA 1
ATOM 1779 C C . ILE A 1 228 ? -5.071 0.671 -18.527 1.00 85.81 228 ILE A C 1
ATOM 1781 O O . ILE A 1 228 ? -4.812 1.602 -19.292 1.00 85.81 228 ILE A O 1
ATOM 1785 N N . ARG A 1 229 ? -4.460 -0.511 -18.643 1.00 81.6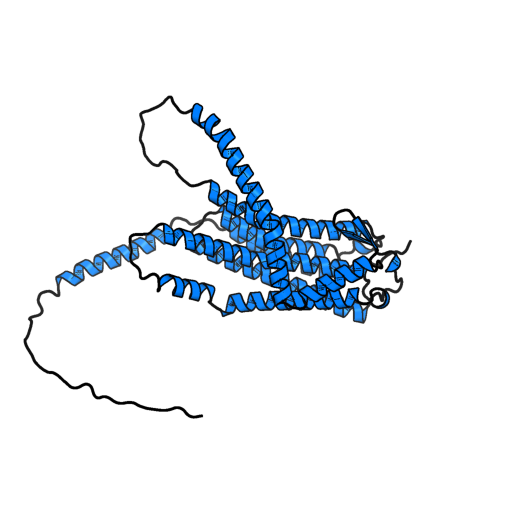9 229 ARG A N 1
ATOM 1786 C CA . ARG A 1 229 ? -3.476 -0.808 -19.686 1.00 81.69 229 ARG A CA 1
ATOM 1787 C C . ARG A 1 229 ? -4.094 -0.711 -21.079 1.00 81.69 229 ARG A C 1
ATOM 1789 O O . ARG A 1 229 ? -3.477 -0.160 -21.984 1.00 81.69 229 ARG A O 1
ATOM 1796 N N . PHE A 1 230 ? -5.302 -1.228 -21.270 1.00 87.81 230 PHE A N 1
ATOM 1797 C CA . PHE A 1 230 ? -5.989 -1.150 -22.555 1.00 87.81 230 PHE A CA 1
ATOM 1798 C C . PHE A 1 230 ? -6.306 0.300 -22.941 1.00 87.81 230 PHE A C 1
ATOM 1800 O O . PHE A 1 230 ? -6.007 0.713 -24.061 1.00 87.81 230 PHE A O 1
ATOM 1807 N N . LEU A 1 231 ? -6.843 1.090 -22.007 1.00 89.56 231 LEU A N 1
ATOM 1808 C CA . LEU A 1 231 ? -7.159 2.502 -22.208 1.00 89.56 231 LEU A CA 1
ATOM 1809 C C . LEU A 1 231 ? -5.901 3.315 -22.521 1.00 89.56 231 LEU A C 1
ATOM 1811 O O . LEU A 1 231 ? -5.890 4.081 -23.478 1.00 89.56 231 LEU A O 1
ATOM 1815 N N . THR A 1 232 ? -4.820 3.114 -21.769 1.00 83.94 232 THR A N 1
ATOM 1816 C CA . THR A 1 232 ? -3.557 3.824 -22.008 1.00 83.94 232 THR A CA 1
ATOM 1817 C C . THR A 1 232 ? -2.932 3.458 -23.351 1.00 83.94 232 THR A C 1
ATOM 1819 O O . THR A 1 232 ? -2.516 4.351 -24.084 1.00 83.94 232 THR A O 1
ATOM 1822 N N . LEU A 1 233 ? -2.931 2.178 -23.740 1.00 85.94 233 LEU A N 1
ATOM 1823 C CA . LEU A 1 233 ? -2.485 1.763 -25.074 1.00 85.94 233 LEU A CA 1
ATOM 1824 C C . LEU A 1 233 ? -3.344 2.383 -26.182 1.00 85.94 233 LEU A C 1
ATOM 1826 O O . LEU A 1 233 ? -2.800 2.838 -27.186 1.00 85.94 233 LEU A O 1
ATOM 1830 N N . ARG A 1 234 ? -4.670 2.442 -26.004 1.00 89.56 234 ARG A N 1
ATOM 1831 C CA . ARG A 1 234 ? -5.575 3.116 -26.945 1.00 89.56 234 ARG A CA 1
ATOM 1832 C C . ARG A 1 234 ? -5.267 4.607 -27.055 1.00 89.56 234 ARG A C 1
ATOM 1834 O O . ARG A 1 234 ? -5.155 5.094 -28.173 1.00 89.56 234 ARG A O 1
ATOM 1841 N N . LEU A 1 235 ? -5.067 5.300 -25.935 1.00 89.06 235 LEU A N 1
ATOM 1842 C CA . LEU A 1 235 ? -4.702 6.719 -25.922 1.00 89.06 235 LEU A CA 1
ATOM 1843 C C . LEU A 1 235 ? -3.355 6.972 -26.608 1.00 89.06 235 LEU A C 1
ATOM 1845 O O . LEU A 1 235 ? -3.255 7.905 -27.393 1.00 89.06 235 LEU A O 1
ATOM 1849 N N . ILE A 1 236 ? -2.347 6.122 -26.385 1.00 85.94 236 ILE A N 1
ATOM 1850 C CA . ILE A 1 236 ? -1.037 6.231 -27.049 1.00 85.94 236 ILE A CA 1
ATOM 1851 C C . ILE A 1 236 ? -1.164 6.014 -28.562 1.00 85.94 236 ILE A C 1
ATOM 1853 O O . ILE A 1 236 ? -0.554 6.748 -29.337 1.00 85.94 236 ILE A O 1
ATOM 1857 N N . MET A 1 237 ? -1.955 5.027 -28.999 1.00 87.19 237 MET A N 1
ATOM 1858 C CA . MET A 1 237 ? -2.196 4.796 -30.428 1.00 87.19 237 MET A CA 1
ATOM 1859 C C . MET A 1 237 ? -2.933 5.975 -31.070 1.00 87.19 237 MET A C 1
ATOM 1861 O O . MET A 1 237 ? -2.497 6.443 -32.113 1.00 87.19 237 MET A O 1
ATOM 1865 N N . LEU A 1 238 ? -3.970 6.511 -30.419 1.00 90.25 238 LEU A N 1
ATOM 1866 C CA . LEU A 1 238 ? -4.679 7.703 -30.898 1.00 90.25 238 LEU A CA 1
ATOM 1867 C C . LEU A 1 238 ? -3.759 8.926 -30.957 1.00 90.25 238 LEU A C 1
ATOM 1869 O O . LEU A 1 238 ? -3.770 9.654 -31.943 1.00 90.25 238 LEU A O 1
ATOM 1873 N N . TRP A 1 239 ? -2.930 9.134 -29.932 1.00 88.06 239 TRP A N 1
ATOM 1874 C CA . TRP A 1 239 ? -1.957 10.225 -29.894 1.00 88.06 239 TRP A CA 1
ATOM 1875 C C . TRP A 1 239 ? -0.963 10.113 -31.053 1.00 88.06 239 TRP A C 1
ATOM 1877 O O . TRP A 1 239 ? -0.744 11.088 -31.767 1.00 88.06 239 TRP A O 1
ATOM 1887 N N . ARG A 1 240 ? -0.430 8.910 -31.305 1.00 86.50 240 ARG A N 1
ATOM 1888 C CA . ARG A 1 240 ? 0.432 8.638 -32.461 1.00 86.50 240 ARG A CA 1
ATOM 1889 C C . ARG A 1 240 ? -0.298 8.927 -33.772 1.00 86.50 240 ARG A C 1
ATOM 1891 O O . ARG A 1 240 ? 0.221 9.663 -34.597 1.00 86.50 240 ARG A O 1
ATOM 1898 N N . ASP A 1 241 ? -1.489 8.382 -33.967 1.00 89.00 241 ASP A N 1
ATOM 1899 C CA . ASP A 1 241 ? -2.176 8.477 -35.254 1.00 89.00 241 ASP A CA 1
ATOM 1900 C C . ASP A 1 241 ? -2.652 9.919 -35.554 1.00 89.00 241 ASP A C 1
ATOM 1902 O O . ASP A 1 241 ? -2.736 10.296 -36.718 1.00 89.00 241 ASP A O 1
ATOM 1906 N N . ILE A 1 242 ? -2.889 10.755 -34.532 1.00 91.62 242 ILE A N 1
ATOM 1907 C CA . ILE A 1 242 ? -3.279 12.170 -34.692 1.00 91.62 242 ILE A CA 1
ATOM 1908 C C . ILE A 1 242 ? -2.064 13.093 -34.884 1.00 91.62 242 ILE A C 1
ATOM 1910 O O . ILE A 1 242 ? -2.085 13.978 -35.737 1.00 91.62 242 ILE A O 1
ATOM 1914 N N . ILE A 1 243 ? -1.004 12.923 -34.090 1.00 85.81 243 ILE A N 1
ATOM 1915 C CA . ILE A 1 243 ? 0.087 13.911 -33.995 1.00 85.81 243 ILE A CA 1
ATOM 1916 C C . ILE A 1 243 ? 1.227 13.604 -34.965 1.00 85.81 243 ILE A C 1
ATOM 1918 O O . ILE A 1 243 ? 1.800 14.521 -35.552 1.00 85.81 243 ILE A O 1
ATOM 1922 N N . TYR A 1 244 ? 1.544 12.326 -35.177 1.00 84.38 244 TYR A N 1
ATOM 1923 C CA . TYR A 1 244 ? 2.669 11.929 -36.028 1.00 84.38 244 TYR A CA 1
ATOM 1924 C C . TYR A 1 244 ? 2.528 12.397 -37.488 1.00 84.38 244 TYR A C 1
ATOM 1926 O O . TYR A 1 244 ? 3.509 12.922 -38.019 1.00 84.38 244 TYR A O 1
ATOM 1934 N N . PRO A 1 245 ? 1.346 12.309 -38.139 1.00 85.31 245 PRO A N 1
ATOM 1935 C CA . PRO A 1 245 ? 1.174 12.825 -39.496 1.00 85.31 245 PRO A CA 1
ATOM 1936 C C . PRO A 1 245 ? 1.433 14.332 -39.565 1.00 85.31 245 PRO A C 1
ATOM 1938 O O . PRO A 1 245 ? 2.135 14.793 -40.462 1.00 85.31 245 PRO A O 1
ATOM 1941 N N . HIS A 1 246 ? 0.938 15.078 -38.573 1.00 84.75 246 HIS A N 1
ATOM 1942 C CA . HIS A 1 246 ? 0.994 16.537 -38.553 1.00 84.75 246 HIS A CA 1
ATOM 1943 C C . HIS A 1 246 ? 2.409 17.089 -38.302 1.00 84.75 246 HIS A C 1
ATOM 1945 O O . HIS A 1 246 ? 2.744 18.164 -38.799 1.00 84.75 246 HIS A O 1
ATOM 1951 N N . LEU A 1 247 ? 3.253 16.362 -37.559 1.00 80.25 247 LEU A N 1
ATOM 1952 C CA . LEU A 1 247 ? 4.677 16.696 -37.421 1.00 80.25 247 LEU A CA 1
ATOM 1953 C C . LEU A 1 247 ? 5.500 16.241 -38.630 1.00 80.25 247 LEU A C 1
ATOM 1955 O O . LEU A 1 247 ? 6.406 16.956 -39.051 1.00 80.25 247 LEU A O 1
ATOM 1959 N N . SER A 1 248 ? 5.178 15.085 -39.219 1.00 79.50 248 SER A N 1
ATOM 1960 C CA . SER A 1 248 ? 5.927 14.556 -40.368 1.00 79.50 248 SER A CA 1
ATOM 1961 C C . SER A 1 248 ? 5.749 15.383 -41.645 1.00 79.50 248 SER A C 1
ATOM 1963 O O . SER A 1 248 ? 6.676 15.478 -42.448 1.00 79.50 248 SER A O 1
ATOM 1965 N N . SER A 1 249 ? 4.598 16.043 -41.816 1.00 77.69 249 SER A N 1
ATOM 1966 C CA . SER A 1 249 ? 4.319 16.866 -42.998 1.00 77.69 249 SER A CA 1
ATOM 1967 C C . SER A 1 249 ? 5.186 18.125 -43.093 1.00 77.69 249 SER A C 1
ATOM 1969 O O . SER A 1 249 ? 5.217 18.749 -44.147 1.00 77.69 249 SER A O 1
ATOM 1971 N N . HIS A 1 250 ? 5.896 18.509 -42.025 1.00 73.31 250 HIS A N 1
ATOM 1972 C CA . HIS A 1 250 ? 6.733 19.712 -42.004 1.00 73.31 250 HIS A CA 1
ATOM 1973 C C . HIS A 1 250 ? 8.220 19.470 -42.320 1.00 73.31 250 HIS A C 1
ATOM 1975 O O . HIS A 1 250 ? 8.966 20.439 -42.433 1.00 73.31 250 HIS A O 1
ATOM 1981 N N . GLN A 1 251 ? 8.664 18.216 -42.490 1.00 68.38 251 GLN A N 1
ATOM 1982 C CA . GLN A 1 251 ? 10.092 17.868 -42.589 1.00 68.38 251 GLN A CA 1
ATOM 1983 C C . GLN A 1 251 ? 10.544 17.409 -43.993 1.00 68.38 251 GLN A C 1
ATOM 1985 O O . GLN A 1 251 ? 11.544 16.710 -44.129 1.00 68.38 251 GLN A O 1
ATOM 1990 N N . SER A 1 252 ? 9.828 17.786 -45.058 1.00 61.66 252 SER A N 1
ATOM 1991 C CA . SER A 1 252 ? 10.053 17.255 -46.414 1.00 61.66 252 SER A CA 1
ATOM 1992 C C . SER A 1 252 ? 10.851 18.151 -47.377 1.00 61.66 252 SER A C 1
ATOM 1994 O O . SER A 1 252 ? 10.667 17.996 -48.581 1.00 61.66 252 SER A O 1
ATOM 1996 N N . SER A 1 253 ? 11.706 19.083 -46.924 1.00 63.75 253 SER A N 1
ATOM 1997 C CA . SER A 1 253 ? 12.359 20.021 -47.868 1.00 63.75 253 SER A CA 1
ATOM 1998 C C . SER A 1 253 ? 13.885 20.158 -47.834 1.00 63.75 253 SER A C 1
ATOM 2000 O O . SER A 1 253 ? 14.389 20.915 -48.653 1.00 63.75 253 SER A O 1
ATOM 2002 N N . ASP A 1 254 ? 14.632 19.412 -47.013 1.00 61.34 254 ASP A N 1
ATOM 2003 C CA . ASP A 1 254 ? 16.109 19.447 -47.050 1.00 61.34 254 ASP A CA 1
ATOM 2004 C C . ASP A 1 254 ? 16.711 18.036 -47.114 1.00 61.34 254 ASP A C 1
ATOM 2006 O O . ASP A 1 254 ? 17.265 17.487 -46.161 1.00 61.34 254 ASP A O 1
ATOM 2010 N N . SER A 1 255 ? 16.583 17.414 -48.283 1.00 65.31 255 SER A N 1
ATOM 2011 C CA . SER A 1 255 ? 17.357 16.236 -48.664 1.00 65.31 255 SER A CA 1
ATOM 2012 C C . SER A 1 255 ? 18.767 16.669 -49.067 1.00 65.31 255 SER A C 1
ATOM 2014 O O . SER A 1 255 ? 18.891 17.357 -50.079 1.00 65.31 255 SER A O 1
ATOM 2016 N N . ASN A 1 256 ? 19.801 16.280 -48.302 1.00 60.12 256 ASN A N 1
ATOM 2017 C CA . ASN A 1 256 ? 21.082 15.751 -48.831 1.00 60.12 256 ASN A CA 1
ATOM 2018 C C . ASN A 1 256 ? 22.233 15.590 -47.816 1.00 60.12 256 ASN A C 1
ATOM 2020 O O . ASN A 1 256 ? 23.315 15.173 -48.227 1.00 60.12 256 ASN A O 1
ATOM 2024 N N . LEU A 1 257 ? 22.066 15.833 -46.510 1.00 59.00 257 LEU A N 1
ATOM 2025 C CA . LEU A 1 257 ? 23.191 15.693 -45.571 1.00 59.00 257 LEU A CA 1
ATOM 2026 C C . LEU A 1 257 ? 23.050 14.501 -44.612 1.00 59.00 257 LEU A C 1
ATOM 2028 O O . LEU A 1 257 ? 22.395 14.584 -43.583 1.00 59.00 257 LEU A O 1
ATOM 2032 N N . GLY A 1 258 ? 23.731 13.406 -44.967 1.00 52.03 258 GLY A N 1
ATOM 2033 C CA . GLY A 1 258 ? 24.323 12.456 -44.019 1.00 52.03 258 GLY A CA 1
ATOM 2034 C C . GLY A 1 258 ? 23.358 11.572 -43.231 1.00 52.03 258 GLY A C 1
ATOM 2035 O O . GLY A 1 258 ? 22.971 11.887 -42.112 1.00 52.03 258 GLY A O 1
ATOM 2036 N N . ALA A 1 259 ? 23.067 10.392 -43.776 1.00 56.97 259 ALA A N 1
ATOM 2037 C CA . ALA A 1 259 ? 22.430 9.284 -43.074 1.00 56.97 259 ALA A CA 1
ATOM 2038 C C . ALA A 1 259 ? 23.353 8.689 -41.989 1.00 56.97 259 ALA A C 1
ATOM 2040 O O . ALA A 1 259 ? 23.907 7.604 -42.158 1.00 56.97 259 ALA A O 1
ATOM 2041 N N . THR A 1 260 ? 23.518 9.374 -40.859 1.00 51.56 260 THR A N 1
ATOM 2042 C CA . THR A 1 260 ? 24.160 8.810 -39.668 1.00 51.56 260 THR A CA 1
ATOM 2043 C C . THR A 1 260 ? 23.220 8.901 -38.472 1.00 51.56 260 THR A C 1
ATOM 2045 O O . THR A 1 260 ? 22.858 9.969 -37.996 1.00 51.56 260 THR A O 1
ATOM 2048 N N . HIS A 1 261 ? 22.831 7.716 -37.996 1.00 49.09 261 HIS A N 1
ATOM 2049 C CA . HIS A 1 261 ? 22.060 7.463 -36.781 1.00 49.09 261 HIS A CA 1
ATOM 2050 C C . HIS A 1 261 ? 20.629 8.001 -36.784 1.00 49.09 261 HIS A C 1
ATOM 2052 O O . HIS A 1 261 ? 20.249 8.860 -35.992 1.00 49.09 261 HIS A O 1
ATOM 2058 N N . ALA A 1 262 ? 19.787 7.370 -37.608 1.00 46.47 262 ALA A N 1
ATOM 2059 C CA . ALA A 1 262 ? 18.364 7.286 -37.317 1.00 46.47 262 ALA A CA 1
ATOM 2060 C C . ALA A 1 262 ? 18.197 6.747 -35.886 1.00 46.47 262 ALA A C 1
ATOM 2062 O O . ALA A 1 262 ? 18.373 5.558 -35.618 1.00 46.47 262 ALA A O 1
ATOM 2063 N N . VAL A 1 263 ? 17.893 7.653 -34.957 1.00 49.62 263 VAL A N 1
ATOM 2064 C CA . VAL A 1 263 ? 17.453 7.365 -33.595 1.00 49.62 263 VAL A CA 1
ATOM 2065 C C . VAL A 1 263 ? 16.071 6.718 -33.708 1.00 49.62 263 VAL A C 1
ATOM 2067 O O . VAL A 1 263 ? 15.042 7.305 -33.399 1.00 49.62 263 VAL A O 1
ATOM 2070 N N . THR A 1 264 ? 16.019 5.465 -34.159 1.00 49.09 264 THR A N 1
ATOM 2071 C CA . THR A 1 264 ? 14.847 4.586 -34.053 1.00 49.09 264 THR A CA 1
ATOM 2072 C C . THR A 1 264 ? 14.715 4.059 -32.620 1.00 49.09 264 THR A C 1
ATOM 2074 O O . THR A 1 264 ? 14.377 2.896 -32.385 1.00 49.09 264 THR A O 1
ATOM 2077 N N . GLY A 1 265 ? 15.050 4.893 -31.633 1.00 49.22 265 GLY A N 1
ATOM 2078 C CA . GLY A 1 265 ? 14.946 4.569 -30.221 1.00 49.22 265 GLY A CA 1
ATOM 2079 C C . GLY A 1 265 ? 13.475 4.537 -29.862 1.00 49.22 265 GLY A C 1
ATOM 2080 O O . GLY A 1 265 ? 12.869 5.591 -29.780 1.00 49.22 265 GLY A O 1
ATOM 2081 N N . LYS A 1 266 ? 12.908 3.333 -29.710 1.00 59.12 266 LYS A N 1
ATOM 2082 C CA . LYS A 1 266 ? 11.498 3.035 -29.396 1.00 59.12 266 LYS A CA 1
ATOM 2083 C C . LYS A 1 266 ? 11.013 3.857 -28.176 1.00 59.12 266 LYS A C 1
ATOM 2085 O O . LYS A 1 266 ? 11.087 3.342 -27.057 1.00 59.12 266 LYS A O 1
ATOM 2090 N N . PRO A 1 267 ? 10.442 5.071 -28.337 1.00 58.94 267 PRO A N 1
ATOM 2091 C CA . PRO A 1 267 ? 10.093 5.930 -27.200 1.00 58.94 267 PRO A CA 1
ATOM 2092 C C . PRO A 1 267 ? 8.914 5.337 -26.417 1.00 58.94 267 PRO A C 1
ATOM 2094 O O . PRO A 1 267 ? 8.760 5.546 -25.219 1.00 58.94 267 PRO A O 1
ATOM 2097 N N . ASN A 1 268 ? 8.102 4.516 -27.086 1.00 69.12 268 ASN A N 1
ATOM 2098 C CA . ASN A 1 268 ? 6.853 3.982 -26.554 1.00 69.12 268 ASN A CA 1
ATOM 2099 C C . ASN A 1 268 ? 7.037 3.000 -25.388 1.00 69.12 268 ASN A C 1
ATOM 2101 O O . ASN A 1 268 ? 6.086 2.768 -24.646 1.00 69.12 268 ASN A O 1
ATOM 2105 N N . TYR A 1 269 ? 8.218 2.394 -25.216 1.00 78.00 269 TYR A N 1
ATOM 2106 C CA . TYR A 1 269 ? 8.388 1.377 -24.177 1.00 78.00 269 TYR A CA 1
ATOM 2107 C C . TYR A 1 269 ? 8.565 1.982 -22.785 1.00 78.00 269 TYR A C 1
ATOM 2109 O O . TYR A 1 269 ? 7.863 1.562 -21.872 1.00 78.00 269 TYR A O 1
ATOM 2117 N N . VAL A 1 270 ? 9.435 2.985 -22.624 1.00 82.12 270 VAL A N 1
ATOM 2118 C CA . VAL A 1 270 ? 9.675 3.636 -21.321 1.00 82.12 270 VAL A CA 1
ATOM 2119 C C . VAL A 1 270 ? 8.379 4.240 -20.780 1.00 82.12 270 VAL A C 1
ATOM 2121 O O . VAL A 1 270 ? 8.008 3.979 -19.638 1.00 82.12 270 VAL A O 1
ATOM 2124 N N . TRP A 1 271 ? 7.618 4.937 -21.631 1.00 81.56 271 TRP A N 1
ATOM 2125 C CA . TRP A 1 271 ? 6.302 5.466 -21.266 1.00 81.56 271 TRP A CA 1
ATOM 2126 C C . TRP A 1 271 ? 5.331 4.373 -20.815 1.00 81.56 271 TRP A C 1
ATOM 2128 O O . TRP A 1 271 ? 4.675 4.521 -19.789 1.00 81.56 271 TRP A O 1
ATOM 2138 N N . LEU A 1 272 ? 5.278 3.240 -21.523 1.00 82.25 272 LEU A N 1
ATOM 2139 C CA . LEU A 1 272 ? 4.434 2.113 -21.119 1.00 82.25 272 LEU A CA 1
ATOM 2140 C C . LEU A 1 272 ? 4.853 1.526 -19.761 1.00 82.25 272 LEU A C 1
ATOM 2142 O O . LEU A 1 272 ? 4.000 1.066 -19.001 1.00 82.25 272 LEU A O 1
ATOM 2146 N N . GLN A 1 273 ? 6.149 1.557 -19.445 1.00 83.75 273 GLN A N 1
ATOM 2147 C CA . GLN A 1 273 ? 6.670 1.109 -18.157 1.00 83.75 273 GLN A CA 1
ATOM 2148 C C . GLN A 1 273 ? 6.319 2.062 -17.013 1.00 83.75 273 GLN A C 1
ATOM 2150 O O . GLN A 1 273 ? 5.886 1.589 -15.960 1.00 83.75 273 GLN A O 1
ATOM 2155 N N . LEU A 1 274 ? 6.381 3.377 -17.232 1.00 86.44 274 LEU A N 1
ATOM 2156 C CA . LEU A 1 274 ? 5.986 4.384 -16.237 1.00 86.44 274 LEU A CA 1
ATOM 2157 C C . LEU A 1 274 ? 4.495 4.343 -15.878 1.00 86.44 274 LEU A C 1
ATOM 2159 O O . LEU A 1 274 ? 4.108 4.781 -14.799 1.00 86.44 274 LEU A O 1
ATOM 2163 N N . LEU A 1 275 ? 3.650 3.783 -16.747 1.00 85.31 275 LEU A N 1
ATOM 2164 C CA . LEU A 1 275 ? 2.219 3.630 -16.475 1.00 85.31 275 LEU A CA 1
ATOM 2165 C C . LEU A 1 275 ? 1.893 2.450 -15.544 1.00 85.31 275 LEU A C 1
ATOM 2167 O O . LEU A 1 275 ? 0.832 2.429 -14.922 1.00 85.31 275 LEU A O 1
ATOM 2171 N N . ARG A 1 276 ? 2.783 1.457 -15.416 1.00 84.38 276 ARG A N 1
ATOM 2172 C CA . ARG A 1 276 ? 2.531 0.260 -14.593 1.00 84.38 276 ARG A CA 1
ATOM 2173 C C . ARG A 1 276 ? 2.306 0.476 -13.090 1.00 84.38 276 ARG A C 1
ATOM 2175 O O . ARG A 1 276 ? 1.434 -0.212 -12.565 1.00 84.38 276 ARG A O 1
ATOM 2182 N N . PRO A 1 277 ? 3.023 1.357 -12.373 1.00 88.75 277 PRO A N 1
ATOM 2183 C CA . PRO A 1 277 ? 2.768 1.611 -10.948 1.00 88.75 277 PRO A CA 1
ATOM 2184 C C . PRO A 1 277 ? 1.475 2.391 -10.693 1.00 88.75 277 PRO A C 1
ATOM 2186 O O . PRO A 1 277 ? 1.023 2.437 -9.552 1.00 88.75 277 PRO A O 1
ATOM 2189 N N . ILE A 1 278 ? 0.905 3.058 -11.709 1.00 88.44 278 ILE A N 1
ATOM 2190 C CA . ILE A 1 278 ? -0.154 4.055 -11.518 1.00 88.44 278 ILE A CA 1
ATOM 2191 C C . ILE A 1 278 ? -1.333 3.466 -10.754 1.00 88.44 278 ILE A C 1
ATOM 2193 O O . ILE A 1 278 ? -1.795 4.114 -9.819 1.00 88.44 278 ILE A O 1
ATOM 2197 N N . PRO A 1 279 ? -1.806 2.244 -11.046 1.00 86.94 279 PRO A N 1
ATOM 2198 C CA . PRO A 1 279 ? -2.936 1.720 -10.301 1.00 86.94 279 PRO A CA 1
ATOM 2199 C C . PRO A 1 279 ? -2.608 1.424 -8.822 1.00 86.94 279 PRO A C 1
ATOM 2201 O O . PRO A 1 279 ? -3.506 1.521 -7.992 1.00 86.94 279 PRO A O 1
ATOM 2204 N N . PHE A 1 280 ? -1.346 1.144 -8.458 1.00 89.00 280 PHE A N 1
ATOM 2205 C CA . PHE A 1 280 ? -0.925 1.041 -7.049 1.00 89.00 280 PHE A CA 1
ATOM 2206 C C . PHE A 1 280 ? -0.929 2.404 -6.370 1.00 89.00 280 PHE A C 1
ATOM 2208 O O . PHE A 1 280 ? -1.460 2.535 -5.271 1.00 89.00 280 PHE A O 1
ATOM 2215 N N . VAL A 1 281 ? -0.395 3.425 -7.046 1.00 92.44 281 VAL A N 1
ATOM 2216 C CA . VAL A 1 281 ? -0.449 4.815 -6.574 1.00 92.44 281 VAL A CA 1
ATOM 2217 C C . VAL A 1 281 ? -1.902 5.228 -6.342 1.00 92.44 281 VAL A C 1
ATOM 2219 O O . VAL A 1 281 ? -2.231 5.720 -5.268 1.00 92.44 281 VAL A O 1
ATOM 2222 N N . VAL A 1 282 ? -2.790 4.968 -7.305 1.00 91.56 282 VAL A N 1
ATOM 2223 C CA . VAL A 1 282 ? -4.224 5.270 -7.196 1.00 91.56 282 VAL A CA 1
ATOM 2224 C C . VAL A 1 282 ? -4.858 4.523 -6.023 1.00 91.56 282 VAL A C 1
ATOM 2226 O O . VAL A 1 282 ? -5.576 5.139 -5.242 1.00 91.56 282 VAL A O 1
ATOM 2229 N N . LEU A 1 283 ? -4.579 3.228 -5.855 1.00 91.75 283 LEU A N 1
ATOM 2230 C CA . LEU A 1 283 ? -5.132 2.438 -4.754 1.00 91.75 283 LEU A CA 1
ATOM 2231 C C . LEU A 1 283 ? -4.657 2.945 -3.381 1.00 91.75 283 LEU A C 1
ATOM 2233 O O . LEU A 1 283 ? -5.477 3.107 -2.477 1.00 91.75 283 LEU A O 1
ATOM 2237 N N . ILE A 1 284 ? -3.364 3.252 -3.237 1.00 94.44 284 ILE A N 1
ATOM 2238 C CA . ILE A 1 284 ? -2.803 3.852 -2.017 1.00 94.44 284 ILE A CA 1
ATOM 2239 C C . ILE A 1 284 ? -3.469 5.202 -1.743 1.00 94.44 284 ILE A C 1
ATOM 2241 O O . ILE A 1 284 ? -3.920 5.442 -0.627 1.00 94.44 284 ILE A O 1
ATOM 2245 N N . VAL A 1 285 ? -3.601 6.065 -2.755 1.00 95.81 285 VAL A N 1
ATOM 2246 C CA . VAL A 1 285 ? -4.262 7.371 -2.616 1.00 95.81 285 VAL A CA 1
ATOM 2247 C C . VAL A 1 285 ? -5.726 7.213 -2.200 1.00 95.81 285 VAL A C 1
ATOM 2249 O O . VAL A 1 285 ? -6.171 7.925 -1.305 1.00 95.81 285 VAL A O 1
ATOM 2252 N N . ILE A 1 286 ? -6.473 6.264 -2.775 1.00 95.06 286 ILE A N 1
ATOM 2253 C CA . ILE A 1 286 ? -7.861 5.982 -2.374 1.00 95.06 286 ILE A CA 1
ATOM 2254 C C . ILE A 1 286 ? -7.929 5.592 -0.896 1.00 95.06 286 ILE A C 1
ATOM 2256 O O . ILE A 1 286 ? -8.793 6.099 -0.180 1.00 95.06 286 ILE A O 1
ATOM 2260 N N . LEU A 1 287 ? -7.026 4.734 -0.415 1.00 95.94 287 LEU A N 1
ATOM 2261 C CA . LEU A 1 287 ? -6.991 4.341 0.995 1.00 95.94 287 LEU A CA 1
ATOM 2262 C C . LEU A 1 287 ? -6.583 5.498 1.912 1.00 95.94 287 LEU A C 1
ATOM 2264 O O . LEU A 1 287 ? -7.198 5.676 2.958 1.00 95.94 287 LEU A O 1
ATOM 2268 N N . ILE A 1 288 ? -5.623 6.334 1.507 1.00 96.31 288 ILE A N 1
ATOM 2269 C CA . ILE A 1 288 ? -5.263 7.553 2.247 1.00 96.31 288 ILE A CA 1
ATOM 2270 C C . ILE A 1 288 ? -6.482 8.470 2.363 1.00 96.31 288 ILE A C 1
ATOM 2272 O O . ILE A 1 288 ? -6.838 8.882 3.465 1.00 96.31 288 ILE A O 1
ATOM 2276 N N . LEU A 1 289 ? -7.163 8.756 1.250 1.00 96.56 289 LEU A N 1
ATOM 2277 C CA . LEU A 1 289 ? -8.367 9.590 1.243 1.00 96.56 289 LEU A CA 1
ATOM 2278 C C . LEU A 1 289 ? -9.479 8.984 2.104 1.00 96.56 289 LEU A C 1
ATOM 2280 O O . LEU A 1 289 ? -10.145 9.716 2.830 1.00 96.56 289 LEU A O 1
ATOM 2284 N N . THR A 1 290 ? -9.638 7.661 2.064 1.00 96.62 290 THR A N 1
ATOM 2285 C CA . THR A 1 290 ? -10.594 6.910 2.890 1.00 96.62 290 THR A CA 1
ATOM 2286 C C . THR A 1 290 ? -10.303 7.103 4.375 1.00 96.62 290 THR A C 1
ATOM 2288 O O . THR A 1 290 ? -11.202 7.464 5.135 1.00 96.62 290 THR A O 1
ATOM 2291 N N . THR A 1 291 ? -9.043 6.962 4.785 1.00 96.44 291 THR A N 1
ATOM 2292 C CA . THR A 1 291 ? -8.595 7.204 6.161 1.00 96.44 291 THR A CA 1
ATOM 2293 C C . THR A 1 291 ? -8.826 8.656 6.577 1.00 96.44 291 THR A C 1
ATOM 2295 O O . THR A 1 291 ? -9.484 8.903 7.585 1.00 96.44 291 THR A O 1
ATOM 2298 N N . GLN A 1 292 ? -8.379 9.629 5.773 1.00 96.06 292 GLN A N 1
ATOM 2299 C CA . GLN A 1 292 ? -8.524 11.055 6.094 1.00 96.06 292 GLN A CA 1
ATOM 2300 C C . GLN A 1 292 ? -9.993 11.481 6.188 1.00 96.06 292 GLN A C 1
ATOM 2302 O O . GLN A 1 292 ? -10.375 12.224 7.090 1.00 96.06 292 GLN A O 1
ATOM 2307 N N . LYS A 1 293 ? -10.846 11.001 5.277 1.00 96.81 293 LYS A N 1
ATOM 2308 C CA . LYS A 1 293 ? -12.281 11.302 5.309 1.00 96.81 293 LYS A CA 1
ATOM 2309 C C . LYS A 1 293 ? -12.993 10.607 6.459 1.00 96.81 293 LYS A C 1
ATOM 2311 O O . LYS A 1 293 ? -13.860 11.224 7.067 1.00 96.81 293 LYS A O 1
ATOM 2316 N N . THR A 1 294 ? -12.594 9.386 6.804 1.00 96.38 294 THR A N 1
ATOM 2317 C CA . THR A 1 294 ? -13.099 8.701 7.999 1.00 96.38 294 THR A CA 1
ATOM 2318 C C . THR A 1 294 ? -12.779 9.515 9.253 1.00 96.38 294 THR A C 1
ATOM 2320 O O . THR A 1 294 ? -13.672 9.739 10.060 1.00 96.38 294 THR A O 1
ATOM 2323 N N . MET A 1 295 ? -11.573 10.071 9.384 1.00 94.50 295 MET A N 1
ATOM 2324 C CA . MET A 1 295 ? -11.249 10.972 10.500 1.00 94.50 295 MET A CA 1
ATOM 2325 C C . MET A 1 295 ? -12.083 12.260 10.492 1.00 94.50 295 MET A C 1
ATOM 2327 O O . MET A 1 295 ? -12.588 12.658 11.530 1.00 94.50 295 MET A O 1
ATOM 2331 N N . GLN A 1 296 ? -12.273 12.895 9.330 1.00 94.56 296 GLN A N 1
ATOM 2332 C CA . GLN A 1 296 ? -13.028 14.155 9.219 1.00 94.56 296 GLN A CA 1
ATOM 2333 C C . GLN A 1 296 ? -14.523 14.020 9.536 1.00 94.56 296 GLN A C 1
ATOM 2335 O O . GLN A 1 296 ? -15.143 14.988 9.963 1.00 94.56 296 GLN A O 1
ATOM 2340 N N . VAL A 1 297 ? -15.120 12.859 9.254 1.00 96.25 297 VAL A N 1
ATOM 2341 C CA . VAL A 1 297 ? -16.560 12.629 9.451 1.00 96.25 297 VAL A CA 1
ATOM 2342 C C . VAL A 1 297 ? -16.891 12.268 10.902 1.00 96.25 297 VAL A C 1
ATOM 2344 O O . VAL A 1 297 ? -18.027 12.466 11.329 1.00 96.25 297 VAL A O 1
ATOM 2347 N N . ASN A 1 298 ? -15.926 11.755 11.668 1.00 95.50 298 ASN A N 1
ATOM 2348 C CA . ASN A 1 298 ? -16.124 11.441 13.079 1.00 95.50 298 ASN A CA 1
ATOM 2349 C C . ASN A 1 298 ? -15.751 12.644 13.958 1.00 95.50 298 ASN A C 1
ATOM 2351 O O . ASN A 1 298 ? -14.852 13.415 13.632 1.00 95.50 298 ASN A O 1
ATOM 2355 N N . ASN A 1 299 ? -16.462 12.818 15.075 1.00 91.69 299 ASN A N 1
ATOM 2356 C CA . ASN A 1 299 ? -16.198 13.903 16.016 1.00 91.69 299 ASN A CA 1
ATOM 2357 C C . ASN A 1 299 ? -15.017 13.529 16.917 1.00 91.69 299 ASN A C 1
ATOM 2359 O O . ASN A 1 299 ? -15.181 12.862 17.941 1.00 91.69 299 ASN A O 1
ATOM 2363 N N . LEU A 1 300 ? -13.834 13.907 16.455 1.00 91.81 300 LEU A N 1
ATOM 2364 C CA . LEU A 1 300 ? -12.557 13.642 17.092 1.00 91.81 300 LEU A CA 1
ATOM 2365 C C . LEU A 1 300 ? -12.239 14.700 18.150 1.00 91.81 300 LEU A C 1
ATOM 2367 O O . LEU A 1 300 ? -12.446 15.895 17.913 1.00 91.81 300 LEU A O 1
ATOM 2371 N N . GLY A 1 301 ? -11.752 14.260 19.310 1.00 87.00 301 GLY A N 1
ATOM 2372 C CA . GLY A 1 301 ? -11.416 15.168 20.399 1.00 87.00 301 GLY A CA 1
ATOM 2373 C C . GLY A 1 301 ? -10.222 16.071 20.090 1.00 87.00 301 GLY A C 1
ATOM 2374 O O . GLY A 1 301 ? -9.372 15.781 19.248 1.00 87.00 301 GLY A O 1
ATOM 2375 N N . SER A 1 302 ? -10.138 17.210 20.779 1.00 83.25 302 SER A N 1
ATOM 2376 C CA . SER A 1 302 ? -9.095 18.219 20.505 1.00 83.25 302 SER A CA 1
ATOM 2377 C C . SER A 1 302 ? -7.656 17.741 20.786 1.00 83.25 302 SER A C 1
ATOM 2379 O O . SER A 1 302 ? -6.703 18.326 20.262 1.00 83.25 302 SER A O 1
ATOM 2381 N N . GLU A 1 303 ? -7.500 16.655 21.553 1.00 78.19 303 GLU A N 1
ATOM 2382 C CA . GLU A 1 303 ? -6.213 16.035 21.899 1.00 78.19 303 GLU A CA 1
ATOM 2383 C C . GLU A 1 303 ? -5.522 15.318 20.724 1.00 78.19 303 GLU A C 1
ATOM 2385 O O . GLU A 1 303 ? -4.320 15.059 20.793 1.00 78.19 303 GLU A O 1
ATOM 2390 N N . ASP A 1 304 ? -6.203 15.094 19.595 1.00 69.38 304 ASP A N 1
ATOM 2391 C CA . ASP A 1 304 ? -5.638 14.374 18.438 1.00 69.38 304 ASP A CA 1
ATOM 2392 C C . ASP A 1 304 ? -4.450 15.046 17.744 1.00 69.38 304 ASP A C 1
ATOM 2394 O O . ASP A 1 304 ? -3.801 14.468 16.867 1.00 69.38 304 ASP A O 1
ATOM 2398 N N . ARG A 1 305 ? -4.150 16.291 18.113 1.00 75.88 305 ARG A N 1
ATOM 2399 C CA . ARG A 1 305 ? -3.023 17.049 17.559 1.00 75.88 305 ARG A CA 1
ATOM 2400 C C . ARG A 1 305 ? -1.738 16.898 18.370 1.00 75.88 305 ARG A C 1
ATOM 2402 O O . ARG A 1 305 ? -0.714 17.453 17.967 1.00 75.88 305 ARG A O 1
ATOM 2409 N N . ALA A 1 306 ? -1.772 16.186 19.496 1.00 83.19 306 ALA A N 1
ATOM 2410 C CA . ALA A 1 306 ? -0.592 15.974 20.318 1.00 83.19 306 ALA A CA 1
ATOM 2411 C C . ALA A 1 306 ? 0.402 15.027 19.624 1.00 83.19 306 ALA A C 1
ATOM 2413 O O . ALA A 1 306 ? 0.061 13.926 19.183 1.00 83.19 306 ALA A O 1
ATOM 2414 N N . TRP A 1 307 ? 1.659 15.467 19.539 1.00 81.50 307 TRP A N 1
ATOM 2415 C CA . TRP A 1 307 ? 2.753 14.657 19.014 1.00 81.50 307 TRP A CA 1
ATOM 2416 C C . TRP A 1 307 ? 3.283 13.726 20.104 1.00 81.50 307 TRP A C 1
ATOM 2418 O O . TRP A 1 307 ? 3.880 14.181 21.079 1.00 81.50 307 TRP A O 1
ATOM 2428 N N . GLY A 1 308 ? 3.075 12.422 19.930 1.00 84.88 308 GLY A N 1
ATOM 2429 C CA . GLY A 1 308 ? 3.635 11.385 20.801 1.00 84.88 308 GLY A CA 1
ATOM 2430 C C . GLY A 1 308 ? 5.068 10.993 20.421 1.00 84.88 308 GLY A C 1
ATOM 2431 O O . GLY A 1 308 ? 5.496 11.152 19.274 1.00 84.88 308 GLY A O 1
ATOM 2432 N N . LEU A 1 309 ? 5.812 10.402 21.363 1.00 82.75 309 LEU A N 1
ATOM 2433 C CA . LEU A 1 309 ? 7.147 9.842 21.095 1.00 82.75 309 LEU A CA 1
ATOM 2434 C C . LEU A 1 309 ? 7.094 8.759 20.001 1.00 82.75 309 LEU A C 1
ATOM 2436 O O . LEU A 1 309 ? 7.963 8.718 19.126 1.00 82.75 309 LEU A O 1
ATOM 2440 N N . GLY A 1 310 ? 6.047 7.923 20.012 1.00 78.06 310 GLY A N 1
ATOM 2441 C CA . GLY A 1 310 ? 5.827 6.884 19.004 1.00 78.06 310 GLY A CA 1
ATOM 2442 C C . GLY A 1 310 ? 5.736 7.462 17.590 1.00 78.06 310 GLY A C 1
ATOM 2443 O O . GLY A 1 310 ? 6.416 6.987 16.680 1.00 78.06 310 GLY A O 1
ATOM 2444 N N . GLN A 1 311 ? 5.005 8.565 17.423 1.00 84.75 311 GLN A N 1
ATOM 2445 C CA . GLN A 1 311 ? 4.864 9.271 16.147 1.00 84.75 311 GLN A CA 1
ATOM 2446 C C . GLN A 1 311 ? 6.197 9.819 15.619 1.00 84.75 311 GLN A C 1
ATOM 2448 O O . GLN A 1 311 ? 6.497 9.670 14.433 1.00 84.75 311 GLN A O 1
ATOM 2453 N N . ILE A 1 312 ? 7.009 10.423 16.494 1.00 87.81 312 ILE A N 1
ATOM 2454 C CA . ILE A 1 312 ? 8.328 10.958 16.125 1.00 87.81 312 ILE A CA 1
ATOM 2455 C C . ILE A 1 312 ? 9.247 9.815 15.684 1.00 87.81 312 ILE A C 1
ATOM 2457 O O . ILE A 1 312 ? 9.889 9.911 14.639 1.00 87.81 312 ILE A O 1
ATOM 2461 N N . SER A 1 313 ? 9.269 8.707 16.431 1.00 83.19 313 SER A N 1
ATOM 2462 C CA . SER A 1 313 ? 10.091 7.540 16.086 1.00 83.19 313 SER A CA 1
ATOM 2463 C C . SER A 1 313 ? 9.692 6.924 14.738 1.00 83.19 313 SER A C 1
ATOM 2465 O O . SER A 1 313 ? 10.556 6.654 13.902 1.00 83.19 313 SER A O 1
ATOM 2467 N N . ALA A 1 314 ? 8.387 6.798 14.471 1.00 86.31 314 ALA A N 1
ATOM 2468 C CA . ALA A 1 314 ? 7.877 6.307 13.197 1.00 86.31 314 ALA A CA 1
ATOM 2469 C C . ALA A 1 314 ? 8.288 7.229 12.040 1.00 86.31 314 ALA A C 1
ATOM 2471 O O . ALA A 1 314 ? 8.704 6.750 10.981 1.00 86.31 314 ALA A O 1
ATOM 2472 N N . LEU A 1 315 ? 8.208 8.547 12.232 1.00 90.31 315 LEU A N 1
ATOM 2473 C CA . LEU A 1 315 ? 8.601 9.519 11.216 1.00 90.31 315 LEU A CA 1
ATOM 2474 C C . LEU A 1 315 ? 10.109 9.468 10.931 1.00 90.31 315 LEU A C 1
ATOM 2476 O O . LEU A 1 315 ? 10.503 9.501 9.769 1.00 90.31 315 LEU A O 1
ATOM 2480 N N . LEU A 1 316 ? 10.949 9.318 11.959 1.00 90.25 316 LEU A N 1
ATOM 2481 C CA . LEU A 1 316 ? 12.399 9.177 11.790 1.00 90.25 316 LEU A CA 1
ATOM 2482 C C . LEU A 1 316 ? 12.766 7.942 10.956 1.00 90.25 316 LEU A C 1
ATOM 2484 O O . LEU A 1 316 ? 13.608 8.044 10.064 1.00 90.25 316 LEU A O 1
ATOM 2488 N N . ILE A 1 317 ? 12.098 6.804 11.183 1.00 88.38 317 ILE A N 1
ATOM 2489 C CA . ILE A 1 317 ? 12.291 5.584 10.379 1.00 88.38 317 ILE A CA 1
ATOM 2490 C C . ILE A 1 317 ? 11.940 5.846 8.906 1.00 88.38 317 ILE A C 1
ATOM 2492 O O . ILE A 1 317 ? 12.704 5.483 8.009 1.00 88.38 317 ILE A O 1
ATOM 2496 N N . ALA A 1 318 ? 10.818 6.524 8.645 1.00 88.88 318 ALA A N 1
ATOM 2497 C CA . ALA A 1 318 ? 10.410 6.874 7.286 1.00 88.88 318 ALA A CA 1
ATOM 2498 C C . ALA A 1 318 ? 11.376 7.861 6.613 1.00 88.88 318 ALA A C 1
ATOM 2500 O O . ALA A 1 318 ? 11.699 7.695 5.437 1.00 88.88 318 ALA A O 1
ATOM 2501 N N . ILE A 1 319 ? 11.874 8.857 7.351 1.00 92.19 319 ILE A N 1
ATOM 2502 C CA . ILE A 1 319 ? 12.865 9.816 6.850 1.00 92.19 319 ILE A CA 1
ATOM 2503 C C . ILE A 1 319 ? 14.163 9.095 6.494 1.00 92.19 319 ILE A C 1
ATOM 2505 O O . ILE A 1 319 ? 14.703 9.333 5.418 1.00 92.19 319 ILE A O 1
ATOM 2509 N N . PHE A 1 320 ? 14.649 8.185 7.341 1.00 92.81 320 PHE A N 1
ATOM 2510 C CA . PHE A 1 320 ? 15.864 7.423 7.053 1.00 92.81 320 PHE A CA 1
ATOM 2511 C C . PHE A 1 320 ? 15.720 6.593 5.769 1.00 92.81 320 PHE A C 1
ATOM 2513 O O . PHE A 1 320 ? 16.585 6.633 4.890 1.00 92.81 320 PHE A O 1
ATOM 2520 N N . ALA A 1 321 ? 14.581 5.913 5.608 1.00 90.12 321 ALA A N 1
ATOM 2521 C CA . ALA A 1 321 ? 14.259 5.194 4.381 1.00 90.12 321 ALA A CA 1
ATOM 2522 C C . ALA A 1 321 ? 14.208 6.137 3.163 1.00 90.12 321 ALA A C 1
ATOM 2524 O O . ALA A 1 321 ? 14.779 5.823 2.118 1.00 90.12 321 ALA A O 1
ATOM 2525 N N . ALA A 1 322 ? 13.603 7.320 3.295 1.00 91.94 322 ALA A N 1
ATOM 2526 C CA . ALA A 1 322 ? 13.527 8.302 2.216 1.00 91.94 322 ALA A CA 1
ATOM 2527 C C . ALA A 1 322 ? 14.903 8.855 1.821 1.00 91.94 322 ALA A C 1
ATOM 2529 O O . ALA A 1 322 ? 15.220 8.930 0.634 1.00 91.94 322 ALA A O 1
ATOM 2530 N N . VAL A 1 323 ? 15.748 9.177 2.802 1.00 93.12 323 VAL A N 1
ATOM 2531 C CA . VAL A 1 323 ? 17.125 9.631 2.575 1.00 93.12 323 VAL A CA 1
ATOM 2532 C C . VAL A 1 323 ? 17.921 8.570 1.819 1.00 93.12 323 VAL A C 1
ATOM 2534 O O . VAL A 1 323 ? 18.644 8.923 0.892 1.00 93.12 323 VAL A O 1
ATOM 2537 N N . SER A 1 324 ? 17.743 7.281 2.133 1.00 90.12 324 SER A N 1
ATOM 2538 C CA . SER A 1 324 ? 18.419 6.199 1.401 1.00 90.12 324 SER A CA 1
ATOM 2539 C C . SER A 1 324 ? 18.044 6.158 -0.089 1.00 90.12 324 SER A C 1
ATOM 2541 O O . SER A 1 324 ? 18.904 5.938 -0.940 1.00 90.12 324 SER A O 1
ATOM 2543 N N . VAL A 1 325 ? 16.780 6.441 -0.428 1.00 89.50 325 VAL A N 1
ATOM 2544 C CA . VAL A 1 325 ? 16.309 6.513 -1.823 1.00 89.50 325 VAL A CA 1
ATOM 2545 C C . VAL A 1 325 ? 16.837 7.768 -2.517 1.00 89.50 325 VAL A C 1
ATOM 2547 O O . VAL A 1 325 ? 17.307 7.699 -3.651 1.00 89.50 325 VAL A O 1
ATOM 2550 N N . LEU A 1 326 ? 16.808 8.917 -1.836 1.00 90.94 326 LEU A N 1
ATOM 2551 C CA . LEU A 1 326 ? 17.325 10.180 -2.372 1.00 90.94 326 LEU A CA 1
ATOM 2552 C C . LEU A 1 326 ? 18.841 10.143 -2.596 1.00 90.94 326 LEU A C 1
ATOM 2554 O O . LEU A 1 326 ? 19.338 10.733 -3.556 1.00 90.94 326 LEU A O 1
ATOM 2558 N N . TRP A 1 327 ? 19.579 9.445 -1.734 1.00 90.88 327 TRP A N 1
ATOM 2559 C CA . TRP A 1 327 ? 21.015 9.258 -1.905 1.00 90.88 327 TRP A CA 1
ATOM 2560 C C . TRP A 1 327 ? 21.316 8.479 -3.183 1.00 90.88 327 TRP A C 1
ATOM 2562 O O . TRP A 1 327 ? 22.185 8.875 -3.960 1.00 90.88 327 TRP A O 1
ATOM 2572 N N . GLU A 1 328 ? 20.563 7.409 -3.437 1.00 85.06 328 GLU A N 1
ATOM 2573 C CA . GLU A 1 328 ? 20.718 6.612 -4.654 1.00 85.06 328 GLU A CA 1
ATOM 2574 C C . GLU A 1 328 ? 20.362 7.420 -5.912 1.00 85.06 328 GLU A C 1
ATOM 2576 O O . GLU A 1 328 ? 21.033 7.328 -6.943 1.00 85.06 328 GLU A O 1
ATOM 2581 N N . PHE A 1 329 ? 19.368 8.306 -5.805 1.00 85.31 329 PHE A N 1
ATOM 2582 C CA . PHE A 1 329 ? 19.038 9.246 -6.872 1.00 85.31 329 PHE A CA 1
ATOM 2583 C C . PHE A 1 329 ? 20.188 10.218 -7.183 1.00 85.31 329 PHE A C 1
ATOM 2585 O O . PHE A 1 329 ? 20.462 10.485 -8.353 1.00 85.31 329 PHE A O 1
ATOM 2592 N N . LYS A 1 330 ? 20.874 10.733 -6.154 1.00 89.81 330 LYS A N 1
ATOM 2593 C CA . LYS A 1 330 ? 21.963 11.713 -6.311 1.00 89.81 330 LYS A CA 1
ATOM 2594 C C . LYS A 1 330 ? 23.290 11.087 -6.747 1.00 89.81 330 LYS A C 1
ATOM 2596 O O . LYS A 1 330 ? 24.179 11.820 -7.178 1.00 89.81 330 LYS A O 1
ATOM 2601 N N . ARG A 1 331 ? 23.454 9.767 -6.615 1.00 84.69 331 ARG A N 1
ATOM 2602 C CA . ARG A 1 331 ? 24.694 9.072 -6.975 1.00 84.69 331 ARG A CA 1
ATOM 2603 C C . ARG A 1 331 ? 25.059 9.405 -8.437 1.00 84.69 331 ARG A C 1
ATOM 2605 O O . ARG A 1 331 ? 24.267 9.089 -9.326 1.00 84.69 331 ARG A O 1
ATOM 2612 N N . PRO A 1 332 ? 26.202 10.076 -8.691 1.00 81.88 332 PRO A N 1
ATOM 2613 C CA . PRO A 1 332 ? 26.594 10.445 -10.043 1.00 81.88 332 PRO A CA 1
ATOM 2614 C C . PRO A 1 332 ? 26.799 9.180 -10.874 1.00 81.88 332 PRO A C 1
ATOM 2616 O O . PRO A 1 332 ? 27.423 8.219 -10.418 1.00 81.88 332 PRO A O 1
ATOM 2619 N N . GLN A 1 333 ? 26.257 9.185 -12.090 1.00 72.31 333 GLN A N 1
ATOM 2620 C CA . GLN A 1 333 ? 26.532 8.154 -13.079 1.00 72.31 333 GLN A CA 1
ATOM 2621 C C . GLN A 1 333 ? 27.984 8.312 -13.534 1.00 72.31 333 GLN A C 1
ATOM 2623 O O . GLN A 1 333 ? 28.275 9.050 -14.476 1.00 72.31 333 GLN A O 1
ATOM 2628 N N . ASN A 1 334 ? 28.914 7.630 -12.871 1.00 69.81 334 ASN A N 1
ATOM 2629 C CA . ASN A 1 334 ? 30.272 7.481 -13.383 1.00 69.81 334 ASN A CA 1
ATOM 2630 C C . ASN A 1 334 ? 30.237 6.485 -14.552 1.00 69.81 334 ASN A C 1
ATOM 2632 O O . ASN A 1 334 ? 30.656 5.341 -14.438 1.00 69.81 334 ASN A O 1
ATOM 2636 N N . HIS A 1 335 ? 29.685 6.917 -15.687 1.00 58.81 335 HIS A N 1
ATOM 2637 C CA . HIS A 1 335 ? 29.516 6.105 -16.893 1.00 58.81 335 HIS A CA 1
ATOM 2638 C C . HIS A 1 335 ? 30.824 5.847 -17.667 1.00 58.81 335 HIS A C 1
ATOM 2640 O O . HIS A 1 335 ? 30.786 5.222 -18.724 1.00 58.81 335 HIS A O 1
ATOM 2646 N N . GLY A 1 336 ? 31.973 6.324 -17.176 1.00 56.62 336 GLY A N 1
ATOM 2647 C CA . GLY A 1 336 ? 33.194 6.425 -17.980 1.00 56.62 336 GLY A CA 1
ATOM 2648 C C . GLY A 1 336 ? 34.339 5.468 -17.649 1.00 56.62 336 GLY A C 1
ATOM 2649 O O . GLY A 1 336 ? 35.069 5.108 -18.564 1.00 56.62 336 GLY A O 1
ATOM 2650 N N . GLU A 1 337 ? 34.541 5.055 -16.396 1.00 57.41 337 GLU A N 1
ATOM 2651 C CA . GLU A 1 337 ? 35.841 4.461 -16.020 1.00 57.41 337 GLU A CA 1
ATOM 2652 C C . GLU A 1 337 ? 35.886 2.924 -16.086 1.00 57.41 337 GLU A C 1
ATOM 2654 O O . GLU A 1 337 ? 36.856 2.384 -16.616 1.00 57.41 337 GLU A O 1
ATOM 2659 N N . ASP A 1 338 ? 34.822 2.209 -15.705 1.00 57.72 338 ASP A N 1
ATOM 2660 C CA . ASP A 1 338 ? 34.866 0.734 -15.601 1.00 57.72 338 ASP A CA 1
ATOM 2661 C C . ASP A 1 338 ? 34.943 -0.004 -16.950 1.00 57.72 338 ASP A C 1
ATOM 2663 O O . ASP A 1 338 ? 35.518 -1.092 -17.050 1.00 57.72 338 ASP A O 1
ATOM 2667 N N . ASN A 1 339 ? 34.409 0.578 -18.028 1.00 58.91 339 ASN A N 1
ATOM 2668 C CA . ASN A 1 339 ? 34.501 -0.055 -19.349 1.00 58.91 339 ASN A CA 1
ATOM 2669 C C . ASN A 1 339 ? 35.930 -0.029 -19.905 1.00 58.91 339 ASN A C 1
ATOM 2671 O O . ASN A 1 339 ? 36.274 -0.880 -20.728 1.00 58.91 339 ASN A O 1
ATOM 2675 N N . THR A 1 340 ? 36.765 0.907 -19.447 1.00 64.00 340 THR A N 1
ATOM 2676 C CA . THR A 1 340 ? 38.148 1.027 -19.914 1.00 64.00 340 THR A CA 1
ATOM 2677 C C . THR A 1 340 ? 39.017 -0.065 -19.296 1.00 64.00 340 THR A C 1
ATOM 2679 O O . THR A 1 340 ? 39.756 -0.722 -20.023 1.00 64.00 340 THR A O 1
ATOM 2682 N N . GLU A 1 341 ? 38.855 -0.366 -18.003 1.00 66.25 341 GLU A N 1
ATOM 2683 C CA . GLU A 1 341 ? 39.600 -1.457 -17.354 1.00 66.25 341 GLU A CA 1
ATOM 2684 C C . GLU A 1 341 ? 39.162 -2.844 -17.845 1.00 66.25 341 GLU A C 1
ATOM 2686 O O . GLU A 1 341 ? 40.010 -3.691 -18.136 1.00 66.25 341 GLU A O 1
ATOM 2691 N N . GLY A 1 342 ? 37.856 -3.079 -18.023 1.00 66.81 342 GLY A N 1
ATOM 2692 C CA . GLY A 1 342 ? 37.354 -4.356 -18.542 1.00 66.81 342 GLY A CA 1
ATOM 2693 C C . GLY A 1 342 ? 37.754 -4.619 -20.000 1.00 66.81 342 GLY A C 1
ATOM 2694 O O . GLY A 1 342 ? 38.083 -5.753 -20.367 1.00 66.81 342 GLY A O 1
ATOM 2695 N N . GLN A 1 343 ? 37.776 -3.579 -20.844 1.00 67.69 343 GLN A N 1
ATOM 2696 C CA . GLN A 1 343 ? 38.296 -3.703 -22.208 1.00 67.69 343 GLN A CA 1
ATOM 2697 C C . GLN A 1 343 ? 39.815 -3.834 -22.237 1.00 67.69 343 GLN A C 1
ATOM 2699 O O . GLN A 1 343 ? 40.316 -4.615 -23.042 1.00 67.69 343 GLN A O 1
ATOM 2704 N N . GLU A 1 344 ? 40.561 -3.137 -21.378 1.00 74.06 344 GLU A N 1
ATOM 2705 C CA . GLU A 1 344 ? 42.013 -3.307 -21.303 1.00 74.06 344 GLU A CA 1
ATOM 2706 C C . GLU A 1 344 ? 42.410 -4.702 -20.819 1.00 74.06 344 GLU A C 1
ATOM 2708 O O . GLU A 1 344 ? 43.344 -5.283 -21.373 1.00 74.06 344 GLU A O 1
ATOM 2713 N N . MET A 1 345 ? 41.688 -5.282 -19.858 1.00 74.31 345 MET A N 1
ATOM 2714 C CA . MET A 1 345 ? 41.966 -6.634 -19.369 1.00 74.31 345 MET A CA 1
ATOM 2715 C C . MET A 1 345 ? 41.691 -7.688 -20.452 1.00 74.31 345 MET A C 1
ATOM 2717 O O . MET A 1 345 ? 42.571 -8.495 -20.749 1.00 74.31 345 MET A O 1
ATOM 2721 N N . ASN A 1 346 ? 40.554 -7.600 -21.153 1.00 74.19 346 ASN A N 1
ATOM 2722 C CA . ASN A 1 346 ? 40.273 -8.466 -22.307 1.00 74.19 346 ASN A CA 1
ATOM 2723 C C . ASN A 1 346 ? 41.261 -8.249 -23.468 1.00 74.19 346 ASN A C 1
ATOM 2725 O O . ASN A 1 346 ? 41.607 -9.195 -24.176 1.00 74.19 346 ASN A O 1
ATOM 2729 N N . ARG A 1 347 ? 41.754 -7.020 -23.675 1.00 76.31 347 ARG A N 1
ATOM 2730 C CA . ARG A 1 347 ? 42.774 -6.727 -24.696 1.00 76.31 347 ARG A CA 1
ATOM 2731 C C . ARG A 1 347 ? 44.134 -7.316 -24.321 1.00 76.31 347 ARG A C 1
ATOM 2733 O O . ARG A 1 347 ? 44.849 -7.771 -25.210 1.00 76.31 347 ARG A O 1
ATOM 2740 N N . ARG A 1 348 ? 44.481 -7.352 -23.029 1.00 75.31 348 ARG A N 1
ATOM 2741 C CA . ARG A 1 348 ? 45.704 -7.998 -22.522 1.00 75.31 348 ARG A CA 1
ATOM 2742 C C . ARG A 1 348 ? 45.617 -9.524 -22.590 1.00 75.31 348 ARG A C 1
ATOM 2744 O O . ARG A 1 348 ? 46.572 -10.145 -23.044 1.00 75.31 348 ARG A O 1
ATOM 2751 N N . GLU A 1 349 ? 44.483 -10.125 -22.235 1.00 74.62 349 GLU A N 1
ATOM 2752 C CA . GLU A 1 349 ? 44.296 -11.582 -22.342 1.00 74.62 349 GLU A CA 1
ATOM 2753 C C . GLU A 1 349 ? 44.232 -12.058 -23.800 1.00 74.62 349 GLU A C 1
ATOM 2755 O O . GLU A 1 349 ? 44.889 -13.037 -24.160 1.00 74.62 349 GLU A O 1
ATOM 2760 N N . GLY A 1 350 ? 43.539 -11.324 -24.678 1.00 68.81 350 GLY A N 1
ATOM 2761 C CA . GLY A 1 350 ? 43.517 -11.620 -26.114 1.00 68.81 350 GLY A CA 1
ATOM 2762 C C . GLY A 1 350 ? 44.892 -11.483 -26.782 1.00 68.81 350 GLY A C 1
ATOM 2763 O O . GLY A 1 350 ? 45.240 -12.288 -27.646 1.00 68.81 350 GLY A O 1
ATOM 2764 N N . ALA A 1 351 ? 45.709 -10.511 -26.357 1.00 67.06 351 ALA A N 1
ATOM 2765 C CA . ALA A 1 351 ? 47.080 -10.352 -26.847 1.00 67.06 351 ALA A CA 1
ATOM 2766 C C . ALA A 1 351 ? 48.042 -11.433 -26.310 1.00 67.06 351 ALA A C 1
ATOM 2768 O O . ALA A 1 351 ? 48.981 -11.809 -27.010 1.00 67.06 351 ALA A O 1
ATOM 2769 N N . GLY A 1 352 ? 47.803 -11.965 -25.105 1.00 60.16 352 GLY A N 1
ATOM 2770 C CA . GLY A 1 352 ? 48.600 -13.053 -24.525 1.00 60.16 352 GLY A CA 1
ATOM 2771 C C . GLY A 1 352 ? 48.363 -14.405 -25.205 1.00 60.16 352 GLY A C 1
ATOM 2772 O O . GLY A 1 352 ? 49.315 -15.107 -25.543 1.00 60.16 352 GLY A O 1
ATOM 2773 N N . LEU A 1 353 ? 47.102 -14.739 -25.495 1.00 57.38 353 LEU A N 1
ATOM 2774 C CA . LEU A 1 353 ? 46.733 -16.005 -26.140 1.00 57.38 353 LEU A CA 1
ATOM 2775 C C . LEU A 1 353 ? 47.262 -16.129 -27.574 1.00 57.38 353 LEU A C 1
ATOM 2777 O O . LEU A 1 353 ? 47.634 -17.224 -27.991 1.00 57.38 353 LEU A O 1
ATOM 2781 N N . HIS A 1 354 ? 47.377 -15.020 -28.312 1.00 56.16 354 HIS A N 1
ATOM 2782 C CA . HIS A 1 354 ? 47.887 -15.074 -29.684 1.00 56.16 354 HIS A CA 1
ATOM 2783 C C . HIS A 1 354 ? 49.400 -15.337 -29.767 1.00 56.16 354 HIS A C 1
ATOM 2785 O O . HIS A 1 354 ? 49.880 -15.846 -30.779 1.00 56.16 354 HIS A O 1
ATOM 2791 N N . ASN A 1 355 ? 50.145 -15.060 -28.692 1.00 55.34 355 ASN A N 1
ATOM 2792 C CA . ASN A 1 355 ? 51.575 -15.355 -28.624 1.00 55.34 355 ASN A CA 1
ATOM 2793 C C . ASN A 1 355 ? 51.871 -16.776 -28.120 1.00 55.34 355 ASN A C 1
ATOM 2795 O O . ASN A 1 355 ? 52.940 -17.308 -28.407 1.00 55.34 355 ASN A O 1
ATOM 2799 N N . GLN A 1 356 ? 50.932 -17.417 -27.416 1.00 53.25 356 GLN A N 1
ATOM 2800 C CA . GLN A 1 356 ? 51.148 -18.756 -26.863 1.00 53.25 356 GLN A CA 1
ATOM 2801 C C . GLN A 1 356 ? 50.824 -19.879 -27.861 1.00 53.25 356 GLN A C 1
ATOM 2803 O O . GLN A 1 356 ? 51.505 -20.897 -27.875 1.00 53.25 356 GLN A O 1
ATOM 2808 N N . THR A 1 357 ? 49.902 -19.665 -28.805 1.00 53.50 357 THR A N 1
ATOM 2809 C CA . THR A 1 357 ? 49.625 -20.638 -29.883 1.00 53.50 357 THR A CA 1
ATOM 2810 C C . THR A 1 357 ? 50.691 -20.707 -30.981 1.00 53.50 357 THR A C 1
ATOM 2812 O O . THR A 1 357 ? 50.568 -21.527 -31.885 1.00 53.50 357 THR A O 1
ATOM 2815 N N . ARG A 1 358 ? 51.735 -19.866 -30.944 1.00 50.62 358 ARG A N 1
ATOM 2816 C CA . ARG A 1 358 ? 52.809 -19.896 -31.953 1.00 50.62 358 ARG A CA 1
ATOM 2817 C C . ARG A 1 358 ? 53.989 -20.804 -31.580 1.00 50.62 358 ARG A C 1
ATOM 2819 O O . ARG A 1 358 ? 54.757 -21.140 -32.471 1.00 50.62 358 ARG A O 1
ATOM 2826 N N . ASN A 1 359 ? 54.104 -21.248 -30.325 1.00 54.00 359 ASN A N 1
ATOM 2827 C CA . ASN A 1 359 ? 55.221 -22.094 -29.880 1.00 54.00 359 ASN A CA 1
ATOM 2828 C C . ASN A 1 359 ? 54.887 -23.589 -29.718 1.00 54.00 359 ASN A C 1
ATOM 2830 O O . ASN A 1 359 ? 55.807 -24.379 -29.557 1.00 54.00 359 ASN A O 1
ATOM 2834 N N . ASP A 1 360 ? 53.621 -24.002 -29.826 1.00 54.03 360 ASP A N 1
ATOM 2835 C CA . ASP A 1 360 ? 53.215 -25.403 -29.595 1.00 54.03 360 ASP A CA 1
ATOM 2836 C C . ASP A 1 360 ? 53.054 -26.239 -30.885 1.00 54.03 360 ASP A C 1
ATOM 2838 O O . ASP A 1 360 ? 52.386 -27.270 -30.879 1.00 54.03 360 ASP A O 1
ATOM 2842 N N . THR A 1 361 ? 53.663 -25.833 -32.009 1.00 57.19 361 THR A N 1
ATOM 2843 C CA . THR A 1 361 ? 53.617 -26.624 -33.267 1.00 57.19 361 THR A CA 1
ATOM 2844 C C . THR A 1 361 ? 54.819 -27.541 -33.513 1.00 57.19 361 THR A C 1
ATOM 2846 O O . THR A 1 361 ? 54.794 -28.281 -34.491 1.00 57.19 361 THR A O 1
ATOM 2849 N N . ASP A 1 362 ? 55.788 -27.612 -32.593 1.00 55.81 362 ASP A N 1
ATOM 2850 C CA . ASP A 1 362 ? 56.995 -28.446 -32.749 1.00 55.81 362 ASP A CA 1
ATOM 2851 C C . ASP A 1 362 ? 57.083 -29.629 -31.760 1.00 55.81 362 ASP A C 1
ATOM 2853 O O . ASP A 1 362 ? 58.173 -30.103 -31.443 1.00 55.81 362 ASP A O 1
ATOM 2857 N N . ILE A 1 363 ? 55.953 -30.149 -31.261 1.00 55.09 363 ILE A N 1
ATOM 2858 C CA . ILE A 1 363 ? 55.960 -31.405 -30.490 1.00 55.09 363 ILE A CA 1
ATOM 2859 C C . ILE A 1 363 ? 55.692 -32.580 -31.437 1.00 55.09 363 ILE A C 1
ATOM 2861 O O . ILE A 1 363 ? 54.560 -32.846 -31.842 1.00 55.09 363 ILE A O 1
ATOM 2865 N N . GLU A 1 364 ? 56.790 -33.255 -31.784 1.00 50.28 364 GLU A N 1
ATOM 2866 C CA . GLU A 1 364 ? 56.875 -34.560 -32.439 1.00 50.28 364 GLU A CA 1
ATOM 2867 C C . GLU A 1 364 ? 55.781 -35.533 -31.976 1.00 50.28 364 GLU A C 1
ATOM 2869 O O . GLU A 1 364 ? 55.669 -35.889 -30.800 1.00 50.28 364 GLU A O 1
ATOM 2874 N N . TRP A 1 365 ? 55.018 -36.037 -32.946 1.00 45.94 365 TRP A N 1
ATOM 2875 C CA . TRP A 1 365 ? 54.172 -37.213 -32.791 1.00 45.94 365 TRP A CA 1
ATOM 2876 C C . TRP A 1 365 ? 55.048 -38.466 -32.675 1.00 45.94 365 TRP A C 1
ATOM 2878 O O . TRP A 1 365 ? 55.334 -39.140 -33.662 1.00 45.94 365 TRP A O 1
ATOM 2888 N N . GLY A 1 366 ? 55.470 -38.775 -31.451 1.00 47.47 366 GLY A N 1
ATOM 2889 C CA . GLY A 1 366 ? 56.003 -40.083 -31.090 1.00 47.47 366 GLY A CA 1
ATOM 2890 C C . GLY A 1 366 ? 54.874 -41.106 -30.963 1.00 47.47 366 GLY A C 1
ATOM 2891 O O . GLY A 1 366 ? 54.080 -41.061 -30.023 1.00 47.47 366 GLY A O 1
ATOM 2892 N N . GLU A 1 367 ? 54.809 -42.030 -31.920 1.00 56.47 367 GLU A N 1
ATOM 2893 C CA . GLU A 1 367 ? 53.999 -43.247 -31.870 1.00 56.47 367 GLU A CA 1
ATOM 2894 C C . GLU A 1 367 ? 54.297 -44.056 -30.595 1.00 56.47 367 GLU A C 1
ATOM 2896 O O . GLU A 1 367 ? 55.452 -44.348 -30.285 1.00 56.47 367 GLU A O 1
ATOM 2901 N N . GLY A 1 368 ? 53.263 -44.464 -29.852 1.00 45.38 368 GLY A N 1
ATOM 2902 C CA . GLY A 1 368 ? 53.479 -45.250 -28.637 1.00 45.38 368 GLY A CA 1
ATOM 2903 C C . GLY A 1 368 ? 52.214 -45.685 -27.906 1.00 45.38 368 GLY A C 1
ATOM 2904 O O . GLY A 1 368 ? 51.837 -45.095 -26.903 1.00 45.38 368 GLY A O 1
ATOM 2905 N N . LEU A 1 369 ? 51.578 -46.736 -28.429 1.00 50.25 369 LEU A N 1
ATOM 2906 C CA . LEU A 1 369 ? 50.884 -47.818 -27.710 1.00 50.25 369 LEU A CA 1
ATOM 2907 C C . LEU A 1 369 ? 50.684 -47.659 -26.185 1.00 50.25 369 LEU A C 1
ATOM 2909 O O . LEU A 1 369 ? 51.650 -47.674 -25.429 1.00 50.25 369 LEU A O 1
ATOM 2913 N N . ALA A 1 370 ? 49.433 -47.749 -25.720 1.00 44.38 370 ALA A N 1
ATOM 2914 C CA . ALA A 1 370 ? 48.974 -48.886 -24.904 1.00 44.38 370 ALA A CA 1
ATOM 2915 C C . ALA A 1 370 ? 47.560 -48.654 -24.354 1.00 44.38 370 ALA A C 1
ATOM 2917 O O . ALA A 1 370 ? 47.314 -47.799 -23.504 1.00 44.38 370 ALA A O 1
ATOM 2918 N N . ALA A 1 371 ? 46.643 -49.514 -24.790 1.00 53.16 371 ALA A N 1
ATOM 2919 C CA . ALA A 1 371 ? 45.380 -49.763 -24.123 1.00 53.16 371 ALA A CA 1
ATOM 2920 C C . ALA A 1 371 ? 45.626 -50.235 -22.677 1.00 53.16 371 ALA A C 1
ATOM 2922 O O . ALA A 1 371 ? 46.329 -51.221 -22.449 1.00 53.16 371 ALA A O 1
ATOM 2923 N N . LYS A 1 372 ? 45.011 -49.564 -21.699 1.00 47.19 372 LYS A N 1
ATOM 2924 C CA . LYS A 1 372 ? 44.890 -50.065 -20.326 1.00 47.19 372 LYS A CA 1
ATOM 2925 C C . LYS A 1 372 ? 43.475 -49.832 -19.801 1.00 47.19 372 LYS A C 1
ATOM 2927 O O . LYS A 1 372 ? 43.120 -48.743 -19.374 1.00 47.19 372 LYS A O 1
ATOM 2932 N N . ASN A 1 373 ? 42.689 -50.902 -19.900 1.00 50.19 373 ASN A N 1
ATOM 2933 C CA . ASN A 1 373 ? 41.745 -51.428 -18.912 1.00 50.19 373 ASN A CA 1
ATOM 2934 C C . ASN A 1 373 ? 41.123 -50.421 -17.929 1.00 50.19 373 ASN A C 1
ATOM 2936 O O . ASN A 1 373 ? 41.744 -50.051 -16.934 1.00 50.19 373 ASN A O 1
A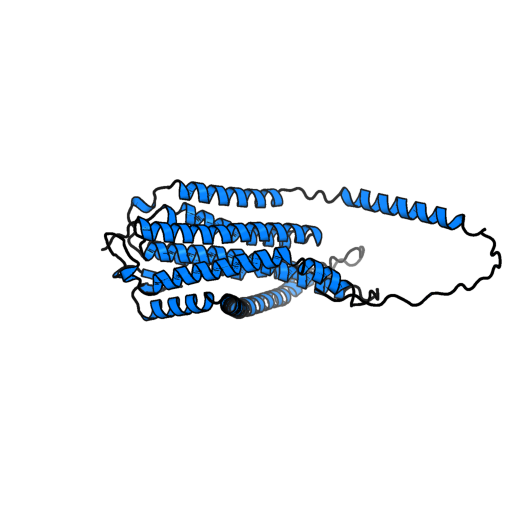TOM 2940 N N . LEU A 1 374 ? 39.843 -50.105 -18.147 1.00 47.19 374 LEU A N 1
ATOM 2941 C CA . LEU A 1 374 ? 38.955 -49.573 -17.114 1.00 47.19 374 LEU A CA 1
ATOM 2942 C C . LEU A 1 374 ? 38.355 -50.748 -16.317 1.00 47.19 374 LEU A C 1
ATOM 2944 O O . LEU A 1 374 ? 37.684 -51.588 -16.924 1.00 47.19 374 LEU A O 1
ATOM 2948 N N . PRO A 1 375 ? 38.536 -50.825 -14.987 1.00 52.03 375 PRO A N 1
ATOM 2949 C CA . PRO A 1 375 ? 37.783 -51.754 -14.166 1.00 52.03 375 PRO A CA 1
ATOM 2950 C C . PR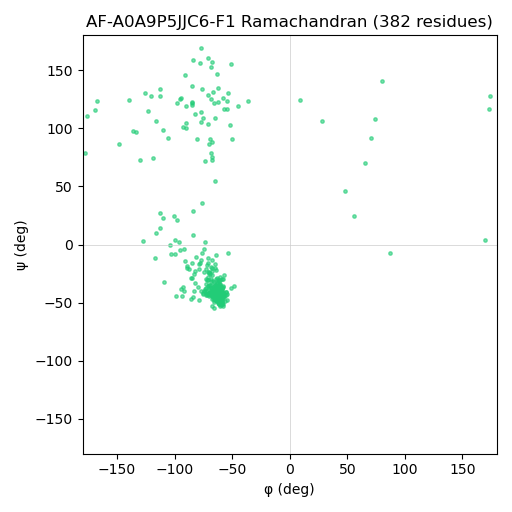O A 1 375 ? 36.436 -51.141 -13.769 1.00 52.03 375 PRO A C 1
ATOM 2952 O O . PRO A 1 375 ? 36.341 -50.088 -13.141 1.00 52.03 375 PRO A O 1
ATOM 2955 N N . THR A 1 376 ? 35.383 -51.863 -14.128 1.00 56.28 376 THR A N 1
ATOM 2956 C CA . THR A 1 376 ? 34.068 -51.859 -13.492 1.00 56.28 376 THR A CA 1
ATOM 2957 C C . THR A 1 376 ? 34.178 -52.212 -12.011 1.00 56.28 376 THR A C 1
ATOM 2959 O O . THR A 1 376 ? 34.521 -53.346 -11.697 1.00 56.28 376 THR A O 1
ATOM 2962 N N . SER A 1 377 ? 33.813 -51.285 -11.125 1.00 56.94 377 SER A N 1
ATOM 2963 C CA . SER A 1 377 ? 33.102 -51.552 -9.862 1.00 56.94 377 SER A CA 1
ATOM 2964 C C . SER A 1 377 ? 33.004 -50.261 -9.052 1.00 56.94 377 SER A C 1
ATOM 2966 O O . SER A 1 377 ? 34.027 -49.636 -8.795 1.00 56.94 377 SER A O 1
ATOM 2968 N N . ILE A 1 378 ? 31.805 -49.891 -8.606 1.00 52.56 378 ILE A N 1
ATOM 2969 C CA . ILE A 1 378 ? 31.484 -49.820 -7.173 1.00 52.56 378 ILE A CA 1
ATOM 2970 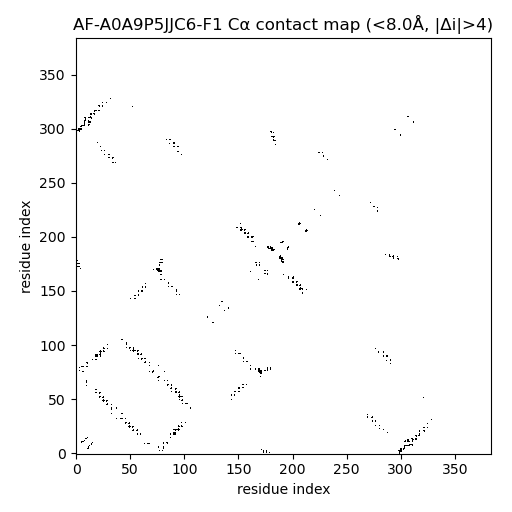C C . ILE A 1 378 ? 29.971 -49.642 -7.042 1.00 52.56 378 ILE A C 1
ATOM 2972 O O . ILE A 1 378 ? 29.354 -48.685 -7.508 1.00 52.56 378 ILE A O 1
ATOM 2976 N N . GLN A 1 379 ? 29.416 -50.681 -6.444 1.00 47.62 379 GLN A N 1
ATOM 2977 C CA . GLN A 1 379 ? 28.075 -50.852 -5.939 1.00 47.62 379 GLN A CA 1
ATOM 2978 C C . GLN A 1 379 ? 27.958 -50.120 -4.584 1.00 47.62 379 GLN A C 1
ATOM 2980 O O . GLN A 1 379 ? 28.945 -49.997 -3.868 1.00 47.62 379 GLN A O 1
ATOM 2985 N N . GLU A 1 380 ? 26.727 -49.755 -4.219 1.00 48.91 380 GLU A N 1
ATOM 2986 C CA . GLU A 1 380 ? 26.192 -49.986 -2.865 1.00 48.91 380 GLU A CA 1
ATOM 2987 C C . GLU A 1 380 ? 26.696 -49.108 -1.698 1.00 48.91 380 GLU A C 1
ATOM 2989 O O . GLU A 1 380 ? 27.774 -49.297 -1.149 1.00 48.91 380 GLU A O 1
ATOM 2994 N N . ASN A 1 381 ? 25.831 -48.203 -1.220 1.00 49.38 381 ASN A N 1
ATOM 2995 C CA . ASN A 1 381 ? 25.329 -48.321 0.155 1.00 49.38 381 ASN A CA 1
ATOM 2996 C C . ASN A 1 381 ? 24.138 -47.392 0.422 1.00 49.38 381 ASN A C 1
ATOM 2998 O O . ASN A 1 381 ? 24.204 -46.174 0.263 1.00 49.38 381 ASN A O 1
ATOM 3002 N N . ARG A 1 382 ? 23.034 -48.008 0.852 1.00 55.78 382 ARG A N 1
ATOM 3003 C CA . ARG A 1 382 ? 21.790 -47.377 1.290 1.00 55.78 382 ARG A CA 1
ATOM 3004 C C . ARG A 1 382 ? 21.376 -48.054 2.596 1.00 55.78 382 ARG A C 1
ATOM 3006 O O . ARG A 1 382 ? 20.748 -49.101 2.54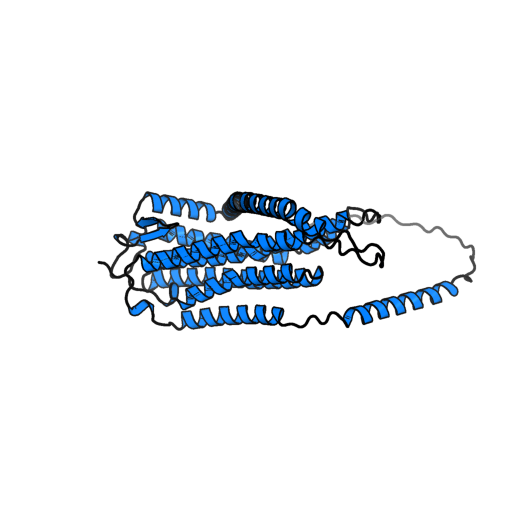3 1.00 55.78 382 ARG A O 1
ATOM 3013 N N . SER A 1 383 ? 21.706 -47.452 3.735 1.00 67.31 383 SER A N 1
ATOM 3014 C CA . SER A 1 383 ? 21.042 -47.697 5.026 1.00 67.31 383 SER A CA 1
ATOM 3015 C C . SER A 1 383 ? 21.617 -46.775 6.102 1.00 67.31 383 SER A C 1
ATOM 3017 O O . SER A 1 383 ? 22.776 -46.943 6.472 1.00 67.31 383 SER A O 1
ATOM 3019 N N . THR A 1 384 ? 20.820 -45.810 6.562 1.00 61.53 384 THR A N 1
ATOM 3020 C CA . THR A 1 384 ? 20.241 -45.729 7.923 1.00 61.53 384 THR A CA 1
ATOM 3021 C C . THR A 1 384 ? 19.308 -44.535 7.989 1.00 61.53 384 THR A C 1
ATOM 3023 O O . THR A 1 384 ? 19.720 -43.463 7.492 1.00 61.53 384 THR A O 1
#

Nearest PDB structures (foldseek):
  3q0k-assembly1_A  TM=2.129E-01  e=6.555E+00  Homo sapiens

pLDDT: mean 82.08, std 15.28, range [44.38, 98.12]

Radius of gyration: 29.79 Å; Cα contacts (8 Å, |Δi|>4): 349; chains: 1; bounding box: 82×72×78 Å

Mean predicted aligned error: 9.54 Å

Secondary structure (DSSP, 8-state):
-PPB---HHHH-HHHHHHHHHHHHHHHHHHHHHHHHT--HHHHHHHHHHHHHHHHHHHHHHHHHHHHHHHHHHHT---HHHHHHHHHHHHHHHHHHTHHHHHHHHHHHHHHHHGGG-TT----TTTHHHHHHHHHT-HHHHHHHHHHHHHHHHHHHHHHHHHHH-HHHH---SS--GGG-EEEETTEEEETT-HHHHHHHHHHHHHHHSHHHHHHHHHHHHHHHHHHHHHHHHHHHHHHHHHHHHHHHTT--S---S---------HHHHHHHHTTTHHHHHHHHHHHHHHHHHHHHS-B-GGGG---HHHHHHHHHHHHHHHHHHHHHHS----SSHHHHHHHHHHHHHHHHHHHTTSTT------------PPP--------

Solvent-accessible surface area (backbone atoms only — not comparable to full-atom values): 21736 Å² total; per-residue (Å²): 133,72,63,44,82,63,56,37,71,69,59,12,66,37,38,52,51,17,43,53,50,36,24,45,48,22,52,50,44,51,48,53,45,54,73,63,69,59,59,74,66,57,48,51,53,44,42,52,52,18,42,53,42,16,50,53,22,38,52,48,32,49,51,53,49,53,51,47,53,53,37,40,73,75,70,33,33,43,55,65,49,53,52,47,40,52,53,51,31,50,40,11,47,59,23,37,48,41,37,59,53,51,52,55,47,53,53,54,52,54,62,49,56,65,72,75,55,84,86,61,88,64,62,83,72,58,62,58,50,57,51,48,44,60,69,50,44,52,64,66,58,47,52,51,51,48,53,51,38,52,42,38,29,53,53,15,50,51,49,34,58,48,49,74,45,45,77,76,50,32,48,38,95,65,71,43,57,86,73,38,43,46,36,53,95,94,41,79,40,51,59,72,36,66,68,56,33,52,51,52,39,50,54,22,56,44,27,43,41,45,69,55,29,50,52,49,51,52,48,54,43,50,65,55,49,49,57,52,52,51,51,52,52,50,51,52,50,51,49,47,70,62,48,49,60,68,60,56,72,74,70,84,83,80,89,82,82,74,100,72,75,85,80,79,67,70,68,68,54,56,57,58,56,67,55,64,57,46,65,56,54,51,50,42,48,52,51,51,51,27,50,56,48,22,55,70,73,35,56,66,41,86,69,51,76,56,87,40,72,57,13,53,54,37,34,52,55,31,48,53,56,48,51,57,53,53,51,62,70,65,54,75,82,77,86,69,61,68,67,52,56,55,49,50,51,52,52,51,53,57,57,51,54,66,62,56,72,70,70,73,82,79,74,79,88,75,87,75,87,78,94,75,86,83,81,89,81,86,77,89,89,88,88,133

Sequence (384 aa):
MCEIQTNPDAAGVGVQASVYIQAFLPLISMMIAICRGESLVENVRLHEQSIILAKTSLLTAVAIIISAIVQSHKYGLSVFDALIVLNLCWIAVIGGFTPMLSAMMSLEHLRREDHHRPDHSIPLTAVPRKLLNGFLNRSRTVEWNQLLYCSFAIISGFGLWVMHNPMTFDRSPDSCTSTTVFWIMGHSVNVTSSRFRTALLTIYALFMVPFLGFVLLAIVWALIYTPIRFLTLRLIMLWRDIIYPHLSSHQSSDSNLGATHAVTGKPNYVWLQLLRPIPFVVLIVILILTTQKTMQVNNLGSEDRAWGLGQISALLIAIFAAVSVLWEFKRPQNHGEDNTEGQEMNRREGAGLHNQTRNDTDIEWGEGLAAKNLPTSIQENRST